Protein AF-A0A1G1BSH5-F1 (afdb_monomer)

Mean predicted aligned error: 4.48 Å

Nearest PDB structures (foldseek):
  7xcn-assembly1_D  TM=7.551E-01  e=2.644E-23  Methanosarcina barkeri MS
  7xcl-assembly1_F  TM=7.606E-01  e=5.606E-23  Methanosarcina barkeri MS
  7xcm-assembly1_C  TM=7.606E-01  e=1.017E-21  Methanosarcina barkeri MS
  2qne-assembly1_B  TM=7.276E-01  e=1.554E-22  Desulfitobacterium hafniense Y51
  4yyc-assembly1_A-2  TM=7.449E-01  e=1.261E-21  Sinorhizobium meliloti 1021

Radius of gyration: 25.06 Å; Cα contacts (8 Å, |Δi|>4): 861; chains: 1; bounding box: 57×63×81 Å

Solvent-accessible surface area (backbone atoms only — not comparable to full-atom values): 24855 Å² total; per-residue (Å²): 131,84,81,91,59,90,73,57,81,83,52,51,58,65,45,49,52,45,21,40,49,42,30,42,73,71,30,37,39,41,54,35,70,70,60,50,53,29,36,39,75,73,63,29,50,64,42,83,88,78,27,33,38,24,38,46,53,68,61,52,49,56,49,45,54,50,42,32,62,76,35,54,89,65,80,74,78,66,78,63,69,58,48,37,56,71,42,58,46,34,80,62,63,11,49,27,34,44,42,75,93,75,75,40,79,44,70,20,33,64,69,57,39,50,52,49,27,38,42,25,38,64,76,39,68,93,47,55,21,26,47,30,48,40,36,64,85,44,61,77,78,51,28,40,53,53,53,33,50,50,27,63,59,46,20,83,45,48,41,41,22,51,39,79,42,58,81,43,47,63,59,30,28,52,44,14,54,64,75,71,37,78,70,29,50,30,75,64,81,46,57,60,59,59,66,45,26,32,51,46,56,54,30,52,35,48,53,53,38,20,65,73,50,41,65,36,44,39,39,41,66,46,27,36,62,74,46,31,45,66,48,62,69,48,30,36,22,52,59,46,33,41,47,52,53,51,44,52,54,30,40,41,68,22,82,82,40,45,73,52,36,30,34,36,25,22,30,53,43,86,91,76,72,47,73,32,68,54,42,72,64,12,46,51,44,21,51,49,34,34,50,46,44,30,74,73,33,44,51,74,41,42,66,54,62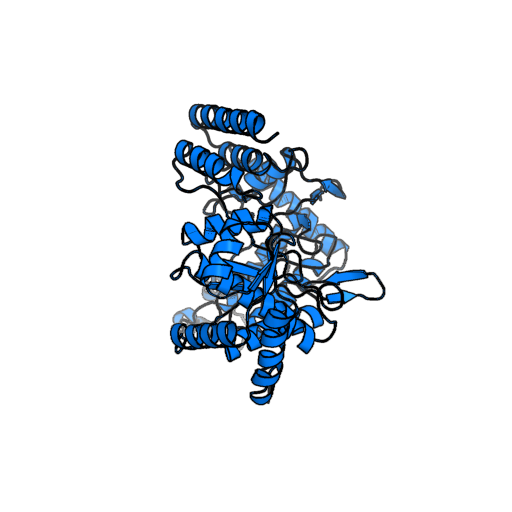,5,38,37,19,78,37,86,60,78,50,67,66,33,46,50,46,8,44,51,42,14,52,50,44,20,73,76,67,47,50,50,38,38,31,32,51,18,37,25,49,64,38,41,27,35,24,71,48,32,25,54,51,26,31,44,50,26,54,51,57,29,61,73,44,63,80,89,67,90,42,64,73,73,69,32,53,64,62,51,65,72,40,60,86,49,83,89,45,54,66,86,80,35,67,66,41,73,75,38,43,81,85,72,46,82,82,57,86,58,74,56,92,87,59,89,67,56,70,66,42,53,48,54,38,45,53,50,34,44,52,50,50,54,54,48,51,70,69,56,74,72,59,75,96,46,66,68,45,53,54,53,39,50,52,52,50,54,55,44,48,78,73,64,109

pLDDT: mean 94.29, std 6.68, range [31.98, 98.81]

Foldseek 3Di:
DDDLAPDDPVLQVVLVVLLLCCQAPVNAQAPDPVLQVLLVVLPWDDDVVRSTTGAHSVSLVVVLVVLLVVLPPDDADDLADAFADQFAQAAQEAQWEQDPVVRDIDGAALVVLLLRLLLRCLVPVPDAHYRHYFRVVDDLLQRQLVSQLSQLFFHPHHAAGEDQAPVVQVLSQVLCVLVVHHSRHDPPALEAPAQRYHDDRSNSSQLVCLLVLNAFEHAYEDEDPPRFDVDLSRLLSRSVSNQSSRVSSSCSNPVRRHGEYEDQFWYADPVPRAIDSQDPVNLVSRLNNQSSCCVSRVGGYAYDALAEDQDPDAWVVNQVSSVVSQVVSCSSRVDGYQRHHQAYRGSHYHHQLNSLQSSLVSLVSNLSSDDDDPDCLLVVVVLCVVCDPVPPHDPVPDVSCVVCVVVNDRDGPQPDPVDDPPPVSRVVSSVSSVVVSVVSSVPGDIDDDCVVSSVVSVVSSVVSVVVRD

Sequence (469 aa):
MYQTKLLRDEHVEPLAEGVYEVLERVGLLCQNQELLQALAKLGAKVDYQTERAWFPTKMTREFVDGLRKEYSGRPLADPAFQAPGLPGFGCQIAQIYYDYRKQERRGGNSRDFIEMIKLADVLHPNSPAGHCLVPTEFPGRIEALESAMLMAEYAHRPDAAFAWFVEQVDYLKEMGEILGIPNWFHWGALCFAHPLRFDKDVADKFVRRAKEGVSAGLTAMPIAGCSTPVTVEGFIVVSTAEHVATWLSARALNPKVGLGGSMWAGTVDMATGRVSYSAFDAMYYAFASVEFVRRWIGIEVVVGGGEYCDAREPGMFAVCEKAYKAMTIAAFTGRHPGIGSGMLECGKVMAPVQLMIERDFSQGAGHFARKLNPTRDIIGMDPICEVGLCLEQNHLMTEHTVNHFRTSLWLPQFIERSGWRGAEGDKAMLDKAQAQIDDMLSQYRKPEGREEKLAKMRAVVERAKQKLL

Secondary structure (DSSP, 8-state):
-----SS-HHHHHHHHHHHHHIIIII-EEE--HHHHHHHHHTT-EEETTTTEEE--HHHHHHHHHHHHHHHTTPPPPPSSPPPPPPP-SSS--BSEEEETTTTEEEE--HHHHHHHHHHHHHH-TTSPBP--B--TTS-HHHHHHHHHHHHHHH-SSBPPEE-SSTTHHHHHHHHHHHHT-TT-EE-------SSSEE-HHHHHHHHHHHHTT--EEEEE--EETTTB-SSHHHHHHHHHHHHHHHHHHHHHH-TT--EEEEE--EEEETTTTEEESSSHHHHHHHHHHHHHHHHHH---PEEP-BT--S-SSSSHHHHHHHHHHHHHHHHHHS-PPPB--SEETTTTEE-HHHHHHHHHHHHHHHGGGPPP---HHHHTHHHHHHHTTSSS--GGGSHHHHHHHHHHS---SSS-TT----HHHHHHHHHHHHHHHHHHHHH--PPPS-HHHHHHHHHHHHHHHHHH-

Structure (mmCIF, N/CA/C/O backbone):
data_AF-A0A1G1BSH5-F1
#
_entry.id   AF-A0A1G1BSH5-F1
#
loop_
_atom_site.group_PDB
_atom_site.id
_atom_site.type_symbol
_atom_site.label_atom_id
_atom_site.label_alt_id
_atom_site.label_comp_id
_atom_site.label_asym_id
_atom_site.label_entity_id
_atom_site.label_seq_id
_atom_site.pdbx_PDB_ins_code
_atom_site.Cartn_x
_atom_site.Cartn_y
_atom_site.Cartn_z
_atom_site.occupancy
_atom_site.B_iso_or_equiv
_atom_site.auth_seq_id
_atom_site.auth_comp_id
_atom_site.auth_asym_id
_atom_site.auth_atom_id
_atom_site.pdbx_PDB_model_num
ATOM 1 N N . MET A 1 1 ? -9.559 -31.339 -10.883 1.00 31.98 1 MET A N 1
ATOM 2 C CA . MET A 1 1 ? -10.413 -30.146 -10.706 1.00 31.98 1 MET A CA 1
ATOM 3 C C . MET A 1 1 ? -9.621 -29.195 -9.823 1.00 31.98 1 MET A C 1
ATOM 5 O O . MET A 1 1 ? -9.325 -29.576 -8.700 1.00 31.98 1 MET A O 1
ATOM 9 N N . TYR A 1 2 ? -9.136 -28.067 -10.349 1.00 34.50 2 TYR A N 1
ATOM 10 C CA . TYR A 1 2 ? -8.376 -27.112 -9.534 1.00 34.50 2 TYR A CA 1
ATOM 11 C C . TYR A 1 2 ? -9.308 -26.513 -8.480 1.00 34.50 2 TYR A C 1
ATOM 13 O O . TYR A 1 2 ? -10.434 -26.133 -8.798 1.00 34.50 2 TYR A O 1
ATOM 21 N N . GLN A 1 3 ? -8.869 -26.478 -7.225 1.00 47.97 3 GLN A N 1
ATOM 22 C CA . GLN A 1 3 ? -9.642 -25.892 -6.142 1.00 47.97 3 GLN A CA 1
ATOM 23 C C . GLN A 1 3 ? -9.629 -24.364 -6.305 1.00 47.97 3 GLN A C 1
ATOM 25 O O . GLN A 1 3 ? -8.642 -23.711 -5.995 1.00 47.97 3 GLN A O 1
ATOM 30 N N . THR A 1 4 ? -10.716 -23.790 -6.825 1.00 61.69 4 THR A N 1
ATOM 31 C CA . THR A 1 4 ? -10.864 -22.332 -7.029 1.00 61.69 4 THR A CA 1
ATOM 32 C C . THR A 1 4 ? -11.361 -21.596 -5.778 1.00 61.69 4 THR A C 1
ATOM 34 O O . THR A 1 4 ? -11.664 -20.407 -5.846 1.00 61.69 4 THR A O 1
ATOM 37 N N . LYS A 1 5 ? -11.555 -22.318 -4.666 1.00 79.19 5 LYS A N 1
ATOM 38 C CA . LYS A 1 5 ? -12.095 -21.821 -3.392 1.00 79.19 5 LYS A CA 1
ATOM 39 C C . LYS A 1 5 ? -11.412 -22.533 -2.231 1.00 79.19 5 LYS A C 1
ATOM 41 O O . LYS A 1 5 ? -11.415 -23.764 -2.189 1.00 79.19 5 LYS A O 1
ATOM 46 N N . LEU A 1 6 ? -10.859 -21.780 -1.290 1.00 90.44 6 LEU A N 1
ATOM 47 C CA . LEU A 1 6 ? -10.242 -22.330 -0.084 1.00 90.44 6 LEU A CA 1
ATOM 48 C C . LEU A 1 6 ? -11.299 -22.793 0.923 1.00 90.44 6 LEU A C 1
ATOM 50 O O . LEU A 1 6 ? -11.087 -23.782 1.621 1.00 90.44 6 LEU A O 1
ATOM 54 N N . LEU A 1 7 ? -12.457 -22.127 0.956 1.00 91.94 7 LEU A N 1
ATOM 55 C CA . LEU A 1 7 ? -13.538 -22.425 1.892 1.00 91.94 7 LEU A CA 1
ATOM 56 C C . LEU A 1 7 ? -14.672 -23.208 1.223 1.00 91.94 7 LEU A C 1
ATOM 58 O O . LEU A 1 7 ? -15.014 -22.996 0.056 1.00 91.94 7 LEU A O 1
ATOM 62 N N . ARG A 1 8 ? -15.334 -24.063 2.001 1.00 93.62 8 ARG A N 1
ATOM 63 C CA . ARG A 1 8 ? -16.621 -24.692 1.667 1.00 93.62 8 ARG A CA 1
ATOM 64 C C . ARG A 1 8 ? -17.765 -23.899 2.295 1.00 93.62 8 ARG A C 1
ATOM 66 O O . ARG A 1 8 ? -17.567 -23.165 3.255 1.00 93.62 8 ARG A O 1
ATOM 73 N N . ASP A 1 9 ? -18.967 -24.039 1.747 1.00 93.00 9 ASP A N 1
ATOM 74 C CA . ASP A 1 9 ? -20.163 -23.322 2.221 1.00 93.00 9 ASP A CA 1
ATOM 75 C C . ASP A 1 9 ? -20.443 -23.603 3.704 1.00 93.00 9 ASP A C 1
ATOM 77 O O . ASP A 1 9 ? -20.700 -22.681 4.473 1.00 93.00 9 ASP A O 1
ATOM 81 N N . GLU A 1 10 ? -20.260 -24.853 4.126 1.00 95.94 10 GLU A N 1
ATOM 82 C CA . GLU A 1 10 ? -20.381 -25.295 5.521 1.00 95.94 10 GLU A CA 1
ATOM 83 C C . GLU A 1 10 ? -19.340 -24.688 6.482 1.00 95.94 10 GLU A C 1
ATOM 85 O O . GLU A 1 10 ? -19.534 -24.743 7.692 1.00 95.94 10 GLU A O 1
ATOM 90 N N . HIS A 1 11 ? -18.241 -24.106 5.980 1.00 97.06 11 HIS A N 1
ATOM 91 C CA . HIS A 1 11 ? -17.218 -23.474 6.826 1.00 97.06 11 HIS A CA 1
ATOM 92 C C . HIS A 1 11 ? -17.603 -22.062 7.264 1.00 97.06 11 HIS A C 1
ATOM 94 O O . HIS A 1 11 ? -17.061 -21.567 8.249 1.00 97.06 11 HIS A O 1
ATOM 100 N N . VAL A 1 12 ? -18.513 -21.398 6.543 1.00 97.38 12 VAL A N 1
ATOM 101 C CA . VAL A 1 12 ? -18.818 -19.979 6.771 1.00 97.38 12 VAL A CA 1
ATOM 102 C C . VAL A 1 12 ? -19.486 -19.764 8.127 1.00 97.38 12 VAL A C 1
ATOM 104 O O . VAL A 1 12 ? -19.064 -18.885 8.871 1.00 97.38 12 VAL A O 1
ATOM 107 N N . GLU A 1 13 ? -20.493 -20.569 8.471 1.00 97.88 13 GLU A N 1
ATOM 108 C CA . GLU A 1 13 ? -21.258 -20.359 9.706 1.00 97.88 13 GLU A CA 1
ATOM 109 C C . GLU A 1 13 ? -20.419 -20.595 10.978 1.00 97.88 13 GLU A C 1
ATOM 111 O O . GLU A 1 13 ? -20.397 -19.711 11.829 1.00 97.88 13 GLU A O 1
ATOM 116 N N . PRO A 1 14 ? -19.634 -21.686 11.122 1.00 98.50 14 PRO A N 1
ATOM 117 C CA . PRO A 1 14 ? -18.794 -21.868 12.311 1.00 98.50 14 PRO A CA 1
ATOM 118 C C . PRO A 1 14 ? -17.765 -20.746 12.519 1.00 98.50 14 PRO A C 1
ATOM 120 O O . PRO A 1 14 ? -17.525 -20.321 13.648 1.00 98.50 14 PRO A O 1
ATOM 123 N N . LEU A 1 15 ? -17.171 -20.240 11.432 1.00 98.69 15 LEU A N 1
ATOM 124 C CA . LEU A 1 15 ? -16.242 -19.108 11.494 1.00 98.69 15 LEU A CA 1
ATOM 125 C C . LEU A 1 15 ? -16.970 -17.812 11.882 1.00 98.69 15 LEU A C 1
ATOM 127 O O . LEU A 1 15 ? -16.457 -17.039 12.689 1.00 98.69 15 LEU A O 1
ATOM 131 N N . ALA A 1 16 ? -18.177 -17.589 11.354 1.00 98.62 16 ALA A N 1
ATOM 132 C CA . ALA A 1 16 ? -19.024 -16.451 11.703 1.00 98.62 16 ALA A CA 1
ATOM 133 C C . ALA A 1 16 ? -19.386 -16.424 13.193 1.00 98.62 16 ALA A C 1
ATOM 135 O O . ALA A 1 16 ? -19.252 -15.383 13.837 1.00 98.62 16 ALA A O 1
ATOM 136 N N . GLU A 1 17 ? -19.781 -17.571 13.750 1.00 98.69 17 GLU A N 1
ATOM 137 C CA . GLU A 1 17 ? -20.067 -17.721 15.180 1.00 98.69 17 GLU A CA 1
ATOM 138 C C . GLU A 1 17 ? -18.851 -17.362 16.040 1.00 98.69 17 GLU A C 1
ATOM 140 O O . GLU A 1 17 ? -18.978 -16.600 17.000 1.00 98.69 17 GLU A O 1
ATOM 145 N N . GLY A 1 18 ? -17.654 -17.802 15.637 1.00 98.75 18 GLY A N 1
ATOM 146 C CA . GLY A 1 18 ? -16.410 -17.414 16.301 1.00 98.75 18 GLY A CA 1
ATOM 147 C C . GLY A 1 18 ? -16.173 -15.899 16.290 1.00 98.75 18 GLY A C 1
ATOM 148 O O . GLY A 1 18 ? -15.764 -15.332 17.305 1.00 98.75 18 GLY A O 1
ATOM 149 N N . VAL A 1 19 ? -16.459 -15.215 15.175 1.00 98.81 19 VAL A N 1
ATOM 150 C CA . VAL A 1 19 ? -16.328 -13.748 15.087 1.00 98.81 19 VAL A CA 1
ATOM 151 C C . VAL A 1 19 ? -17.284 -13.048 16.057 1.00 98.81 19 VAL A C 1
ATOM 153 O O . VAL A 1 19 ? -16.867 -12.121 16.758 1.00 98.81 19 VAL A O 1
ATOM 156 N N . TYR A 1 20 ? -18.547 -13.483 16.123 1.00 98.81 20 TYR A N 1
ATOM 157 C CA . TYR A 1 20 ? -19.522 -12.923 17.063 1.00 98.81 20 TYR A CA 1
ATOM 158 C C . TYR A 1 20 ? -19.079 -13.120 18.514 1.00 98.81 20 TYR A C 1
ATOM 160 O O . TYR A 1 20 ? -19.094 -12.166 19.292 1.00 98.81 20 TYR A O 1
ATOM 168 N N . GLU A 1 21 ? -18.600 -14.316 18.855 1.00 98.69 21 GLU A N 1
ATOM 169 C CA . GLU A 1 21 ? -18.135 -14.629 20.203 1.00 98.69 21 GLU A CA 1
ATOM 170 C C . GLU A 1 21 ? -16.915 -13.784 20.610 1.00 98.69 21 GLU A C 1
ATOM 172 O O . GLU A 1 21 ? -16.859 -13.277 21.734 1.00 98.69 21 GLU A O 1
ATOM 177 N N . VAL A 1 22 ? -15.962 -13.561 19.696 1.00 98.69 22 VAL A N 1
ATOM 178 C CA . VAL A 1 22 ? -14.822 -12.665 19.945 1.00 98.69 22 VAL A CA 1
ATOM 179 C C . VAL A 1 22 ? -15.299 -11.238 20.212 1.00 98.69 22 VAL A C 1
ATOM 181 O O . VAL A 1 22 ? -14.873 -10.622 21.188 1.00 98.69 22 VAL A O 1
ATOM 184 N N . LEU A 1 23 ? -16.211 -10.701 19.404 1.00 98.69 23 LEU A N 1
ATOM 185 C CA . LEU A 1 23 ? -16.702 -9.331 19.583 1.00 98.69 23 LEU A CA 1
ATOM 186 C C . LEU A 1 23 ? -17.538 -9.146 20.860 1.00 98.69 23 LEU A C 1
ATOM 188 O O . LEU A 1 23 ? -17.473 -8.082 21.483 1.00 98.69 23 LEU A O 1
ATOM 192 N N . GLU A 1 24 ? -18.271 -10.177 21.277 1.00 98.69 24 GLU A N 1
ATOM 193 C CA . GLU A 1 24 ? -19.093 -10.159 22.488 1.00 98.69 24 GLU A CA 1
ATOM 194 C C . GLU A 1 24 ? -18.274 -10.363 23.769 1.00 98.69 24 GLU A C 1
ATOM 196 O O . GLU A 1 24 ? -18.498 -9.665 24.759 1.00 98.69 24 GLU A O 1
ATOM 201 N N . ARG A 1 25 ? -17.312 -11.296 23.770 1.00 98.31 25 ARG A N 1
ATOM 202 C CA . ARG A 1 25 ? -16.548 -11.673 24.973 1.00 98.31 25 ARG A CA 1
ATOM 203 C C . ARG A 1 25 ? -15.223 -10.934 25.087 1.00 98.31 25 ARG A C 1
ATOM 205 O O . ARG A 1 25 ? -14.875 -10.454 26.169 1.00 98.31 25 ARG A O 1
ATOM 212 N N . VAL A 1 26 ? -14.477 -10.851 23.984 1.00 97.94 26 VAL A N 1
ATOM 213 C CA . VAL A 1 26 ? -13.169 -10.188 23.954 1.00 97.94 26 VAL A CA 1
ATOM 214 C C . VAL A 1 26 ? -13.356 -8.698 23.785 1.00 97.94 26 VAL A C 1
ATOM 216 O O . VAL A 1 26 ? -12.855 -7.986 24.640 1.00 97.94 26 VAL A O 1
ATOM 219 N N . GLY A 1 27 ? -14.115 -8.237 22.786 1.00 96.88 27 GLY A N 1
ATOM 220 C CA . GLY A 1 27 ? -14.377 -6.819 22.516 1.00 96.88 27 GLY A CA 1
ATOM 221 C C . GLY A 1 27 ? -13.172 -6.042 21.960 1.00 96.88 27 GLY A C 1
ATOM 222 O O . GLY A 1 27 ? -12.209 -6.622 21.474 1.00 96.88 27 GLY A O 1
ATOM 223 N N . LEU A 1 28 ? -13.241 -4.714 22.029 1.00 96.81 28 LEU A N 1
ATOM 224 C CA . LEU A 1 28 ? -12.259 -3.754 21.523 1.00 96.81 28 LEU A CA 1
ATOM 225 C C . LEU A 1 28 ? -11.680 -2.915 22.676 1.00 96.81 28 LEU A C 1
ATOM 227 O O . LEU A 1 28 ? -12.417 -2.526 23.587 1.00 96.81 28 LEU A O 1
ATOM 231 N N . LEU A 1 29 ? -10.379 -2.619 22.634 1.00 97.50 29 LEU A N 1
ATOM 232 C CA . LEU A 1 29 ? -9.774 -1.499 23.369 1.00 97.50 29 LEU A CA 1
ATOM 233 C C . LEU A 1 29 ? -9.789 -0.266 22.462 1.00 97.50 29 LEU A C 1
ATOM 235 O O . LEU A 1 29 ? -9.352 -0.357 21.316 1.00 97.50 29 LEU A O 1
ATOM 239 N N . CYS A 1 30 ? -10.267 0.873 22.954 1.00 96.38 30 CYS A N 1
ATOM 240 C CA . CYS A 1 30 ? -10.329 2.110 22.187 1.00 96.38 30 CYS A CA 1
ATOM 241 C C . CYS A 1 30 ? -10.035 3.327 23.062 1.00 96.38 30 CYS A C 1
ATOM 243 O O . CYS A 1 30 ? -10.896 3.796 23.804 1.00 96.38 30 CYS A O 1
ATOM 245 N N . GLN A 1 31 ? -8.844 3.895 22.890 1.00 96.38 31 GLN A N 1
ATOM 246 C CA . GLN A 1 31 ? -8.372 5.058 23.643 1.00 96.38 31 GLN A CA 1
ATOM 247 C C . GLN A 1 31 ? -8.871 6.379 23.040 1.00 96.38 31 GLN A C 1
ATOM 249 O O . GLN A 1 31 ? -8.101 7.279 22.703 1.00 96.38 31 GLN A O 1
ATOM 254 N N . ASN A 1 32 ? -10.188 6.478 22.854 1.00 97.38 32 ASN A N 1
ATOM 255 C CA . ASN A 1 32 ? -10.857 7.685 22.386 1.00 97.38 32 ASN A CA 1
ATOM 256 C C . ASN A 1 32 ? -12.286 7.747 22.942 1.00 97.38 32 ASN A C 1
ATOM 258 O O . ASN A 1 32 ? -13.149 6.933 22.607 1.00 97.38 32 ASN A O 1
ATOM 262 N N . GLN A 1 33 ? -12.538 8.747 23.787 1.00 97.69 33 GLN A N 1
ATOM 263 C CA . GLN A 1 33 ? -13.809 8.904 24.498 1.00 97.69 33 GLN A CA 1
ATOM 264 C C . GLN A 1 33 ? -14.988 9.212 23.563 1.00 97.69 33 GLN A C 1
ATOM 266 O O . GLN A 1 33 ? -16.093 8.727 23.798 1.00 97.69 33 GLN A O 1
ATOM 271 N N . GLU A 1 34 ? -14.771 9.978 22.489 1.00 97.94 34 GLU A N 1
ATOM 272 C CA . GLU A 1 34 ? -15.824 10.295 21.513 1.00 97.94 34 GLU A CA 1
ATOM 273 C C . GLU A 1 34 ? -16.318 9.023 20.809 1.00 97.94 34 GLU A C 1
ATOM 275 O O . GLU A 1 34 ? -17.526 8.795 20.702 1.00 97.94 34 GLU A O 1
ATOM 280 N N . LEU A 1 35 ? -15.392 8.160 20.385 1.00 97.69 35 LEU A N 1
ATOM 281 C CA . LEU A 1 35 ? -15.723 6.890 19.751 1.00 97.69 35 LEU A CA 1
ATOM 282 C C . LEU A 1 35 ? -16.420 5.936 20.725 1.00 97.69 35 LEU A C 1
ATOM 284 O O . LEU A 1 35 ? -17.445 5.357 20.375 1.00 97.69 35 LEU A O 1
ATOM 288 N N . LEU A 1 36 ? -15.935 5.817 21.963 1.00 98.50 36 LEU A N 1
ATOM 289 C CA . LEU A 1 36 ? -16.600 5.006 22.989 1.00 98.50 36 LEU A CA 1
ATOM 290 C C . LEU A 1 36 ? -18.049 5.463 23.231 1.00 98.50 36 LEU A C 1
ATOM 292 O O . LEU A 1 36 ? -18.958 4.635 23.289 1.00 98.50 36 LEU A O 1
ATOM 296 N N . GLN A 1 37 ? -18.298 6.774 23.288 1.00 98.62 37 GLN A N 1
ATOM 297 C CA . GLN A 1 37 ? -19.655 7.317 23.407 1.00 98.62 37 GLN A CA 1
ATOM 298 C C . GLN A 1 37 ? -20.519 7.012 22.176 1.00 98.62 37 GLN A C 1
ATOM 300 O O . GLN A 1 37 ? -21.704 6.704 22.317 1.00 98.62 37 GLN A O 1
ATOM 305 N N . ALA A 1 38 ? -19.953 7.095 20.970 1.00 98.31 38 ALA A N 1
ATOM 306 C CA . ALA A 1 38 ? -20.654 6.743 19.737 1.00 98.31 38 ALA A CA 1
ATOM 307 C C . ALA A 1 38 ? -21.031 5.251 19.705 1.00 98.31 38 ALA A C 1
ATOM 309 O O . ALA A 1 38 ? -22.167 4.905 19.378 1.00 98.31 38 ALA A O 1
ATOM 310 N N . LEU A 1 39 ? -20.115 4.373 20.122 1.00 98.38 39 LEU A N 1
ATOM 311 C CA . LEU A 1 39 ? -20.351 2.934 20.237 1.00 98.38 39 LEU A CA 1
ATOM 312 C C . LEU A 1 39 ? -21.441 2.614 21.268 1.00 98.38 39 LEU A C 1
ATOM 314 O O . LEU A 1 39 ? -22.339 1.824 20.977 1.00 98.38 39 LEU A O 1
ATOM 318 N N . ALA A 1 40 ? -21.415 3.264 22.436 1.00 98.44 40 ALA A N 1
ATOM 319 C CA . ALA A 1 40 ? -22.446 3.099 23.460 1.00 98.44 40 ALA A CA 1
ATOM 320 C C . ALA A 1 40 ? -23.840 3.497 22.942 1.00 98.44 40 ALA A C 1
ATOM 322 O O . ALA A 1 40 ? -24.813 2.779 23.168 1.00 98.44 40 ALA A O 1
ATOM 323 N N . LYS A 1 41 ? -23.942 4.599 22.183 1.00 97.94 41 LYS A N 1
ATOM 324 C CA . LYS A 1 41 ? -25.200 5.031 21.541 1.00 97.94 41 LYS A CA 1
ATOM 325 C C . LYS A 1 41 ? -25.724 4.023 20.517 1.00 97.94 41 LYS A C 1
ATOM 327 O O . LYS A 1 41 ? -26.935 3.925 20.343 1.00 97.94 41 LYS A O 1
ATOM 332 N N . LEU A 1 42 ? -24.833 3.281 19.857 1.00 96.06 42 LEU A N 1
ATOM 333 C CA . LEU A 1 42 ? -25.189 2.221 18.910 1.00 96.06 42 LEU A CA 1
ATOM 334 C C . LEU A 1 42 ? -25.575 0.899 19.608 1.00 96.06 42 LEU A C 1
ATOM 336 O O . LEU A 1 42 ? -26.032 -0.028 18.946 1.00 96.06 42 LEU A O 1
ATOM 340 N N . GLY A 1 43 ? -25.419 0.811 20.934 1.00 97.06 43 GLY A N 1
ATOM 341 C CA . GLY A 1 43 ? -25.792 -0.357 21.737 1.00 97.06 43 GLY A CA 1
ATOM 342 C C . GLY A 1 43 ? -24.621 -1.228 22.198 1.00 97.06 43 GLY A C 1
ATOM 343 O O . GLY A 1 43 ? -24.855 -2.289 22.777 1.00 97.06 43 GLY A O 1
ATOM 344 N N . ALA A 1 44 ? -23.371 -0.803 21.981 1.00 98.31 44 ALA A N 1
ATOM 345 C CA . ALA A 1 44 ? -22.218 -1.493 22.551 1.00 98.31 44 ALA A CA 1
ATOM 346 C C . ALA A 1 44 ? -22.188 -1.325 24.079 1.00 98.31 44 ALA A C 1
ATOM 348 O O . ALA A 1 44 ? -22.512 -0.263 24.618 1.00 98.31 44 ALA A O 1
ATOM 349 N N . LYS A 1 45 ? -21.735 -2.356 24.793 1.00 98.56 45 LYS A N 1
ATOM 350 C CA . LYS A 1 45 ? -21.423 -2.245 26.220 1.00 98.56 45 LYS A CA 1
ATOM 351 C C . LYS A 1 45 ? -20.054 -1.590 26.354 1.00 98.56 45 LYS A C 1
ATOM 353 O O . LYS A 1 45 ? -19.089 -2.108 25.805 1.00 98.56 45 LYS A O 1
ATOM 358 N N . VAL A 1 46 ? -19.959 -0.490 27.092 1.00 98.69 46 VAL A N 1
ATOM 359 C CA . VAL A 1 46 ? -18.717 0.281 27.224 1.00 98.69 46 VAL A CA 1
ATOM 360 C C . VAL A 1 46 ? -18.316 0.420 28.685 1.00 98.69 46 VAL A C 1
ATOM 362 O O . VAL A 1 46 ? -19.146 0.730 29.537 1.00 98.69 46 VAL A O 1
ATOM 365 N N . ASP A 1 47 ? -17.032 0.212 28.950 1.00 98.25 47 ASP A N 1
ATOM 366 C CA . ASP A 1 47 ? -16.354 0.601 30.177 1.00 98.25 47 ASP A CA 1
ATOM 367 C C . ASP A 1 47 ? -15.385 1.746 29.853 1.00 98.25 47 ASP A C 1
ATOM 369 O O . ASP A 1 47 ? -14.359 1.561 29.199 1.00 98.25 47 ASP A O 1
ATOM 373 N N . TYR A 1 48 ? -15.736 2.947 30.308 1.00 97.94 48 TYR A N 1
ATOM 374 C CA . TYR A 1 48 ? -14.953 4.157 30.064 1.00 97.94 48 TYR A CA 1
ATOM 375 C C . TYR A 1 48 ? -13.672 4.232 30.901 1.00 97.94 48 TYR A C 1
ATOM 377 O O . TYR A 1 48 ? -12.764 4.967 30.523 1.00 97.94 48 TYR A O 1
ATOM 385 N N . GLN A 1 49 ? -13.589 3.503 32.020 1.00 97.31 49 GLN A N 1
ATOM 386 C CA . GLN A 1 49 ? -12.410 3.502 32.886 1.00 97.31 49 GLN A CA 1
ATOM 387 C C . GLN A 1 49 ? -11.304 2.626 32.301 1.00 97.31 49 GLN A C 1
ATOM 389 O O . GLN A 1 49 ? -10.135 2.997 32.354 1.00 97.31 49 GLN A O 1
ATOM 394 N N . THR A 1 50 ? -11.672 1.469 31.746 1.00 97.06 50 THR A N 1
ATOM 395 C CA . THR A 1 50 ? -10.724 0.558 31.087 1.00 97.06 50 THR A CA 1
ATOM 396 C C . THR A 1 50 ? -10.605 0.800 29.578 1.00 97.06 50 THR A C 1
ATOM 398 O O . THR A 1 50 ? -9.852 0.098 28.907 1.00 97.06 50 THR A O 1
ATOM 401 N N . GLU A 1 51 ? -11.322 1.799 29.049 1.00 97.94 51 GLU A N 1
ATOM 402 C CA . GLU A 1 51 ? -11.360 2.175 27.627 1.00 97.94 51 GLU A CA 1
ATOM 403 C C . GLU A 1 51 ? -11.767 1.010 26.709 1.00 97.94 51 GLU A C 1
ATOM 405 O O . GLU A 1 51 ? -11.218 0.796 25.625 1.00 97.94 51 GLU A O 1
ATOM 410 N N . ARG A 1 52 ? -12.745 0.219 27.160 1.00 98.12 52 ARG A N 1
ATOM 411 C CA . ARG A 1 52 ? -13.153 -1.037 26.527 1.00 98.12 52 ARG A CA 1
ATOM 412 C C . ARG A 1 52 ? -14.588 -0.990 26.022 1.00 98.12 52 ARG A C 1
ATOM 414 O O . ARG A 1 52 ? -15.483 -0.508 26.710 1.00 98.12 52 ARG A O 1
ATOM 421 N N . ALA A 1 53 ? -14.820 -1.562 24.844 1.00 98.44 53 ALA A N 1
ATOM 422 C CA . ALA A 1 53 ? -16.150 -1.772 24.281 1.00 98.44 53 ALA A CA 1
ATOM 423 C C . ALA A 1 53 ? -16.367 -3.253 23.936 1.00 98.44 53 ALA A C 1
ATOM 425 O O . ALA A 1 53 ? -15.454 -3.924 23.464 1.00 98.44 53 ALA A O 1
ATOM 426 N N . TRP A 1 54 ? -17.574 -3.763 24.147 1.00 98.69 54 TRP A N 1
ATOM 427 C CA . TRP A 1 54 ? -18.012 -5.099 23.743 1.00 98.69 54 TRP A CA 1
ATOM 428 C C . TRP A 1 54 ? -19.277 -4.975 22.906 1.00 98.69 54 TRP A C 1
ATOM 430 O O . TRP A 1 54 ? -20.150 -4.157 23.210 1.00 98.69 54 TRP A O 1
ATOM 440 N N . PHE A 1 55 ? -19.388 -5.798 21.869 1.00 98.62 55 PHE A N 1
ATOM 441 C CA . PHE A 1 55 ? -20.485 -5.729 20.910 1.00 98.62 55 PHE A CA 1
ATOM 442 C C . PHE A 1 55 ? -21.41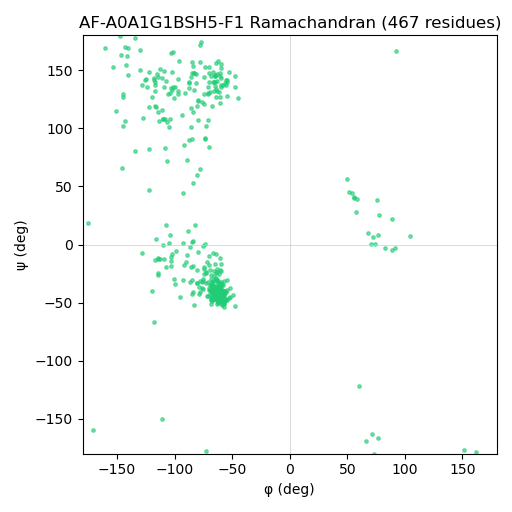5 -6.926 21.130 1.00 98.62 55 PHE A C 1
ATOM 444 O O . PHE A 1 55 ? -21.020 -8.049 20.813 1.00 98.62 55 PHE A O 1
ATOM 451 N N . PRO A 1 56 ? -22.629 -6.728 21.681 1.00 98.50 56 PRO A N 1
ATOM 452 C CA . PRO A 1 56 ? -23.574 -7.822 21.880 1.00 98.50 56 PRO A CA 1
ATOM 453 C C . PRO A 1 56 ? -23.838 -8.576 20.574 1.00 98.50 56 PRO A C 1
ATOM 455 O O . PRO A 1 56 ? -23.993 -7.952 19.522 1.00 98.50 56 PRO A O 1
ATOM 458 N N . THR A 1 57 ? -23.974 -9.903 20.630 1.00 98.25 57 THR A N 1
ATOM 459 C CA . THR A 1 57 ? -24.115 -10.726 19.412 1.00 98.25 57 THR A CA 1
ATOM 460 C C . THR A 1 57 ? -25.270 -10.267 18.516 1.00 98.25 57 THR A C 1
ATOM 462 O O . THR A 1 57 ? -25.128 -10.200 17.295 1.00 98.25 57 THR A O 1
ATOM 465 N N . LYS A 1 58 ? -26.398 -9.861 19.114 1.00 98.06 58 LYS A N 1
ATOM 466 C CA . LYS A 1 58 ? -27.544 -9.308 18.377 1.00 98.06 58 LYS A CA 1
ATOM 467 C C . LYS A 1 58 ? -27.168 -8.070 17.549 1.00 98.06 58 LYS A C 1
ATOM 469 O O . LYS A 1 58 ? -27.496 -8.016 16.369 1.00 98.06 58 LYS A O 1
ATOM 474 N N . MET A 1 59 ? -26.449 -7.118 18.150 1.00 97.75 59 MET A N 1
ATOM 475 C CA . MET A 1 59 ? -26.001 -5.885 17.491 1.00 97.75 59 MET A CA 1
ATOM 476 C C . MET A 1 59 ? -25.103 -6.201 16.290 1.00 97.75 59 MET A C 1
ATOM 478 O O . MET A 1 59 ? -25.298 -5.670 15.198 1.00 97.75 59 MET A O 1
ATOM 482 N N . THR A 1 60 ? -24.135 -7.098 16.476 1.00 98.12 60 THR A N 1
ATOM 483 C CA . THR A 1 60 ? -23.188 -7.463 15.418 1.00 98.12 60 THR A CA 1
ATOM 484 C C . THR A 1 60 ? -23.871 -8.222 14.276 1.00 98.12 60 THR A C 1
ATOM 486 O O . THR A 1 60 ? -23.563 -7.968 13.112 1.00 98.12 60 THR A O 1
ATOM 489 N N . ARG A 1 61 ? -24.823 -9.120 14.570 1.00 98.06 61 ARG A N 1
ATOM 490 C CA . ARG A 1 61 ? -25.614 -9.821 13.540 1.00 98.06 61 ARG A CA 1
ATOM 491 C C . ARG A 1 61 ? -26.437 -8.852 12.702 1.00 98.06 61 ARG A C 1
ATOM 493 O O . ARG A 1 61 ? -26.331 -8.880 11.480 1.00 98.06 61 ARG A O 1
ATOM 500 N N . GLU A 1 62 ? -27.184 -7.959 13.351 1.00 98.25 62 GLU A N 1
ATOM 501 C CA . GLU A 1 62 ? -27.989 -6.939 12.668 1.00 98.25 62 GLU A CA 1
ATOM 502 C C . GLU A 1 62 ? -27.122 -6.047 11.767 1.00 98.25 62 GLU A C 1
ATOM 504 O O . GLU A 1 62 ? -27.501 -5.747 10.631 1.00 98.25 62 GLU A O 1
ATOM 509 N N . PHE A 1 63 ? -25.926 -5.681 12.236 1.00 98.06 63 PHE A N 1
ATOM 510 C CA . PHE A 1 63 ? -24.963 -4.924 11.445 1.00 98.06 63 PHE A CA 1
ATOM 511 C C . PHE A 1 63 ? -24.476 -5.694 10.212 1.00 98.06 63 PHE A C 1
ATOM 513 O O . PHE A 1 63 ? -24.541 -5.174 9.097 1.00 98.06 63 PHE A O 1
ATOM 520 N N . VAL A 1 64 ? -24.026 -6.941 10.390 1.00 97.81 64 VAL A N 1
ATOM 521 C CA . VAL A 1 64 ? -23.550 -7.798 9.291 1.00 97.81 64 VAL A CA 1
ATOM 522 C C . VAL A 1 64 ? -24.658 -8.057 8.268 1.00 97.81 64 VAL A C 1
ATOM 524 O O . VAL A 1 64 ? -24.404 -7.977 7.068 1.00 97.81 64 VAL A O 1
ATOM 527 N N . ASP A 1 65 ? -25.896 -8.290 8.703 1.00 97.69 65 ASP A N 1
ATOM 528 C CA . ASP A 1 65 ? -27.039 -8.461 7.800 1.00 97.69 65 ASP A CA 1
ATOM 529 C C . ASP A 1 65 ? -27.365 -7.184 7.017 1.00 97.69 65 ASP A C 1
ATOM 531 O O . ASP A 1 65 ? -27.732 -7.249 5.840 1.00 97.69 65 ASP A O 1
ATOM 535 N N . GLY A 1 66 ? -27.195 -6.014 7.639 1.00 97.31 66 GLY A N 1
ATOM 536 C CA . GLY A 1 66 ? -27.255 -4.724 6.955 1.00 97.31 66 GLY A CA 1
ATOM 537 C C . GLY A 1 66 ? -26.198 -4.608 5.854 1.00 97.31 66 GLY A C 1
ATOM 538 O O . GLY A 1 66 ? -26.533 -4.272 4.717 1.00 97.31 66 GLY A O 1
ATOM 539 N N . LEU A 1 67 ? -24.946 -4.966 6.160 1.00 95.81 67 LEU A N 1
ATOM 540 C CA . LEU A 1 67 ? -23.851 -4.957 5.185 1.00 95.81 67 LEU A CA 1
ATOM 541 C C . LEU A 1 67 ? -24.092 -5.938 4.036 1.00 95.81 67 LEU A C 1
ATOM 543 O O . LEU A 1 67 ? -23.934 -5.566 2.876 1.00 95.81 67 LEU A O 1
ATOM 547 N N . ARG A 1 68 ? -24.555 -7.159 4.324 1.00 95.62 68 ARG A N 1
ATOM 548 C CA . ARG A 1 68 ? -24.902 -8.142 3.287 1.00 95.62 68 ARG A CA 1
ATOM 549 C C . ARG A 1 68 ? -25.918 -7.584 2.299 1.00 95.62 68 ARG A C 1
ATOM 551 O O . ARG A 1 68 ? -25.775 -7.798 1.101 1.00 95.62 68 ARG A O 1
ATOM 558 N N . LYS A 1 69 ? -26.919 -6.840 2.780 1.00 95.44 69 LYS A N 1
ATOM 559 C CA . LYS A 1 69 ? -27.903 -6.166 1.918 1.00 95.44 69 LYS A CA 1
ATOM 560 C C . LYS A 1 69 ? -27.259 -5.035 1.111 1.00 95.44 69 LYS A C 1
ATOM 562 O O . LYS A 1 69 ? -27.437 -4.999 -0.103 1.00 95.44 69 LYS A O 1
ATOM 567 N N . GLU A 1 70 ? -26.481 -4.159 1.753 1.00 94.06 70 GLU A N 1
ATOM 568 C CA . GLU A 1 70 ? -25.803 -3.011 1.116 1.00 94.06 70 GLU A CA 1
ATOM 569 C C . GLU A 1 70 ? -24.793 -3.425 0.027 1.00 94.06 70 GLU A C 1
ATOM 571 O O . GLU A 1 70 ? -24.602 -2.713 -0.963 1.00 94.06 70 GLU A O 1
ATOM 576 N N . TYR A 1 71 ? -24.137 -4.573 0.199 1.00 90.44 71 TYR A N 1
ATOM 577 C CA . TYR A 1 71 ? -23.106 -5.078 -0.710 1.00 90.44 71 TYR A CA 1
ATOM 578 C C . TYR A 1 71 ? -23.591 -6.238 -1.593 1.00 90.44 71 TYR A C 1
ATOM 580 O O . TYR A 1 71 ? -22.828 -6.736 -2.423 1.00 90.44 71 TYR A O 1
ATOM 588 N N . SER A 1 72 ? -24.862 -6.639 -1.475 1.00 86.81 72 SER A N 1
ATOM 589 C CA . SER A 1 72 ? -25.456 -7.665 -2.337 1.00 86.81 72 SER A CA 1
ATOM 590 C C . SER A 1 72 ? -25.403 -7.257 -3.813 1.00 86.81 72 SER A C 1
ATOM 592 O O . SER A 1 72 ? -25.641 -6.107 -4.176 1.00 86.81 72 SER A O 1
ATOM 594 N N . GLY A 1 73 ? -25.059 -8.210 -4.683 1.00 75.50 73 GLY A N 1
ATOM 595 C CA . GLY A 1 73 ? -25.084 -8.008 -6.134 1.00 75.50 73 GLY A CA 1
ATOM 596 C C . GLY A 1 73 ? -23.988 -7.102 -6.704 1.00 75.50 73 GLY A C 1
ATOM 597 O O . GLY A 1 73 ? -24.022 -6.823 -7.903 1.00 75.50 73 GLY A O 1
ATOM 598 N N . ARG A 1 74 ? -23.003 -6.656 -5.906 1.00 78.75 74 ARG A N 1
ATOM 599 C CA . ARG A 1 74 ? -21.826 -5.971 -6.461 1.00 78.75 74 ARG A CA 1
ATOM 600 C C . ARG A 1 74 ? -21.045 -6.948 -7.350 1.00 78.75 74 ARG A C 1
ATOM 602 O O . ARG A 1 74 ? -20.733 -8.050 -6.893 1.00 78.75 74 ARG A O 1
ATOM 609 N N . PRO A 1 75 ? -20.752 -6.585 -8.611 1.00 67.69 75 PRO A N 1
ATOM 610 C CA . PRO A 1 75 ? -20.016 -7.463 -9.503 1.00 67.69 75 PRO A CA 1
ATOM 611 C C . PRO A 1 75 ? -18.611 -7.698 -8.948 1.00 67.69 75 PRO A C 1
ATOM 613 O O . PRO A 1 75 ? -17.974 -6.778 -8.433 1.00 67.69 75 PRO A O 1
ATOM 616 N N . LEU A 1 76 ? -18.135 -8.936 -9.074 1.00 67.00 76 LEU A N 1
ATOM 617 C CA . LEU A 1 76 ? -16.725 -9.244 -8.858 1.00 67.00 76 LEU A CA 1
ATOM 618 C C . LEU A 1 76 ? -15.877 -8.491 -9.892 1.00 67.00 76 LEU A C 1
ATOM 620 O O . LEU A 1 76 ? -16.376 -8.099 -10.950 1.00 67.00 76 LEU A O 1
ATOM 624 N N . ALA A 1 77 ? -14.596 -8.294 -9.577 1.00 65.62 77 ALA A N 1
ATOM 625 C CA . ALA A 1 77 ? -13.633 -7.715 -10.510 1.00 65.62 77 ALA A CA 1
ATOM 626 C C . ALA A 1 77 ? -13.705 -8.381 -11.897 1.00 65.62 77 ALA A C 1
ATOM 628 O O . ALA A 1 77 ? -13.917 -9.591 -11.993 1.00 65.62 77 ALA A O 1
ATOM 629 N N . ASP A 1 78 ? -13.490 -7.587 -12.949 1.00 64.62 78 ASP A N 1
ATOM 630 C CA . ASP A 1 78 ? -13.336 -8.096 -14.313 1.00 64.62 78 ASP A CA 1
ATOM 631 C C . ASP A 1 78 ? -12.224 -9.165 -14.339 1.00 64.62 78 ASP A C 1
ATOM 633 O O . ASP A 1 78 ? -11.129 -8.895 -13.839 1.00 64.62 78 ASP A O 1
ATOM 637 N N . PRO A 1 79 ? -12.476 -10.372 -14.881 1.00 66.75 79 PRO A N 1
ATOM 638 C CA . PRO A 1 79 ? -11.464 -11.421 -14.982 1.00 66.75 79 PRO A CA 1
ATOM 639 C C . PRO A 1 79 ? -10.313 -11.088 -15.946 1.00 66.75 79 PRO A C 1
ATOM 641 O O . PRO A 1 79 ? -9.360 -11.864 -16.034 1.00 66.75 79 PRO A O 1
ATOM 644 N N . ALA A 1 80 ? -10.381 -9.987 -16.702 1.00 79.69 80 ALA A N 1
ATOM 645 C CA . ALA A 1 80 ? -9.298 -9.570 -17.581 1.00 79.69 80 ALA A CA 1
ATOM 646 C C . ALA A 1 80 ? -8.019 -9.231 -16.796 1.00 79.69 80 ALA A C 1
ATOM 648 O O . ALA A 1 80 ? -8.032 -8.451 -15.843 1.00 79.69 80 ALA A O 1
ATOM 649 N N . PHE A 1 81 ? -6.884 -9.766 -17.255 1.00 84.25 81 PHE A N 1
ATOM 650 C CA . PHE A 1 81 ? -5.581 -9.410 -16.703 1.00 84.25 81 PHE A CA 1
ATOM 651 C C . PHE A 1 81 ? -5.321 -7.911 -16.888 1.00 84.25 81 PHE A C 1
ATOM 653 O O . PHE A 1 81 ? -5.294 -7.401 -18.011 1.00 84.25 81 PHE A O 1
ATOM 660 N N . GLN A 1 82 ? -5.090 -7.212 -15.780 1.00 85.75 82 GLN A N 1
ATOM 661 C CA . GLN A 1 82 ? -4.654 -5.821 -15.785 1.00 85.75 82 GLN A CA 1
ATOM 662 C C . GLN A 1 82 ? -3.148 -5.764 -15.553 1.00 85.75 82 GLN A C 1
ATOM 664 O O . GLN A 1 82 ? -2.626 -6.455 -14.679 1.00 85.75 82 GLN A O 1
ATOM 669 N N . ALA A 1 83 ? -2.451 -4.937 -16.335 1.00 87.69 83 ALA A N 1
ATOM 670 C CA . ALA A 1 83 ? -1.024 -4.727 -16.134 1.00 87.69 83 ALA A CA 1
ATOM 671 C C . ALA A 1 83 ? -0.770 -4.177 -14.721 1.00 87.69 83 ALA A C 1
ATOM 673 O O . ALA A 1 83 ? -1.471 -3.244 -14.312 1.00 87.69 83 ALA A O 1
ATOM 674 N N . PRO A 1 84 ? 0.238 -4.692 -13.993 1.00 89.31 84 PRO A N 1
ATOM 675 C CA . PRO A 1 84 ? 0.664 -4.053 -12.759 1.00 89.31 84 PRO A CA 1
ATOM 676 C C . PRO A 1 84 ? 1.123 -2.621 -13.039 1.00 89.31 84 PRO A C 1
ATOM 678 O O . PRO A 1 84 ? 1.764 -2.338 -14.055 1.00 89.31 84 PRO A O 1
ATOM 681 N N . GLY A 1 85 ? 0.825 -1.714 -12.109 1.00 89.19 85 GLY A N 1
ATOM 682 C CA . GLY A 1 85 ? 1.433 -0.388 -12.113 1.00 89.19 85 GLY A CA 1
ATOM 683 C C . GLY A 1 85 ? 2.952 -0.495 -11.971 1.00 89.19 85 GLY A C 1
ATOM 684 O O . GLY A 1 85 ? 3.454 -1.377 -11.272 1.00 89.19 85 GLY A O 1
ATOM 685 N N . LEU A 1 86 ? 3.691 0.403 -12.625 1.00 92.25 86 LEU A N 1
ATOM 686 C CA . LEU A 1 86 ? 5.140 0.450 -12.453 1.00 92.25 86 LEU A CA 1
ATOM 687 C C . LEU A 1 86 ? 5.481 0.948 -11.044 1.00 92.25 86 LEU A C 1
ATOM 689 O O . LEU A 1 86 ? 4.971 1.999 -10.646 1.00 92.25 86 LEU A O 1
ATOM 693 N N . PRO A 1 87 ? 6.368 0.257 -10.310 1.00 92.25 87 PRO A N 1
ATOM 694 C CA . PRO A 1 87 ? 6.717 0.646 -8.957 1.00 92.25 87 PRO A CA 1
ATOM 695 C C . PRO A 1 87 ? 7.463 1.981 -8.973 1.00 92.25 87 PRO A C 1
ATOM 697 O O . PRO A 1 87 ? 8.293 2.244 -9.847 1.00 92.25 87 PRO A O 1
ATOM 700 N N . GLY A 1 88 ? 7.156 2.841 -8.010 1.00 92.62 88 GLY A N 1
ATOM 701 C CA . GLY A 1 88 ? 7.733 4.175 -7.887 1.00 92.62 88 GLY A CA 1
ATOM 702 C C . GLY A 1 88 ? 7.851 4.600 -6.430 1.00 92.62 88 GLY A C 1
ATOM 703 O O . GLY A 1 88 ? 7.463 3.874 -5.516 1.00 92.62 88 GLY A O 1
ATOM 704 N N . PHE A 1 89 ? 8.375 5.802 -6.225 1.00 92.75 89 PHE A N 1
ATOM 705 C CA . PHE A 1 89 ? 8.499 6.407 -4.903 1.00 92.75 89 PHE A CA 1
ATOM 706 C C . PHE A 1 89 ? 7.187 7.101 -4.535 1.00 92.75 89 PHE A C 1
ATOM 708 O O . PHE A 1 89 ? 6.971 8.258 -4.886 1.00 92.75 89 PHE A O 1
ATOM 715 N N . GLY A 1 90 ? 6.297 6.352 -3.884 1.00 87.12 90 GLY A N 1
ATOM 716 C CA . GLY A 1 90 ? 5.010 6.831 -3.374 1.00 87.12 90 GLY A CA 1
ATOM 717 C C . GLY A 1 90 ? 4.970 6.878 -1.844 1.00 87.12 90 GLY A C 1
ATOM 718 O O . GLY A 1 90 ? 5.995 7.031 -1.188 1.00 87.12 90 GLY A O 1
ATOM 719 N N . CYS A 1 91 ? 3.781 6.697 -1.268 1.00 84.56 91 CYS A N 1
ATOM 720 C CA . CYS A 1 91 ? 3.539 6.744 0.180 1.00 84.56 91 CYS A CA 1
ATOM 721 C C . CYS A 1 91 ? 3.622 5.353 0.861 1.00 84.56 91 CYS A C 1
ATOM 723 O O . CYS A 1 91 ? 2.767 4.978 1.662 1.00 84.56 91 CYS A O 1
ATOM 725 N N . GLN A 1 92 ? 4.638 4.562 0.502 1.00 88.25 92 GLN A N 1
ATOM 726 C CA . GLN A 1 92 ? 5.055 3.348 1.221 1.00 88.25 92 GLN A CA 1
ATOM 727 C C . GLN A 1 92 ? 6.407 3.644 1.865 1.00 88.25 92 GLN A C 1
ATOM 729 O O . GLN A 1 92 ? 7.362 3.932 1.145 1.00 88.25 92 GLN A O 1
ATOM 734 N N . ILE A 1 93 ? 6.469 3.645 3.199 1.00 93.44 93 ILE A N 1
ATOM 735 C CA . ILE A 1 93 ? 7.510 4.392 3.919 1.00 93.44 93 ILE A CA 1
ATOM 736 C C . ILE A 1 93 ? 8.456 3.462 4.667 1.00 93.44 93 ILE A C 1
ATOM 738 O O . ILE A 1 93 ? 8.070 2.822 5.645 1.00 93.44 93 ILE A O 1
ATOM 742 N N . ALA A 1 94 ? 9.712 3.437 4.230 1.00 96.19 94 ALA A N 1
ATOM 743 C CA . ALA A 1 94 ? 10.796 2.777 4.946 1.00 96.19 94 ALA A CA 1
ATOM 744 C C . ALA A 1 94 ? 11.392 3.698 6.023 1.00 96.19 94 ALA A C 1
ATOM 746 O O . ALA A 1 94 ? 11.326 4.922 5.923 1.00 96.19 94 ALA A O 1
ATOM 747 N N . GLN A 1 95 ? 12.037 3.116 7.033 1.00 96.50 95 GLN A N 1
ATOM 748 C CA . GLN A 1 95 ? 12.790 3.871 8.053 1.00 96.50 95 GLN A CA 1
ATOM 749 C C . GLN A 1 95 ? 14.305 3.710 7.890 1.00 96.50 95 GLN A C 1
ATOM 751 O O . GLN A 1 95 ? 15.087 4.508 8.403 1.00 96.50 95 GLN A O 1
ATOM 756 N N . ILE A 1 96 ? 14.725 2.663 7.180 1.00 97.81 96 ILE A N 1
ATOM 757 C CA . ILE A 1 96 ? 16.125 2.341 6.929 1.00 97.81 96 ILE A CA 1
ATOM 758 C C . ILE A 1 96 ? 16.420 2.619 5.459 1.00 97.81 96 ILE A C 1
ATOM 760 O O . ILE A 1 96 ? 15.664 2.215 4.577 1.00 97.81 96 ILE A O 1
ATOM 764 N N . TYR A 1 97 ? 17.546 3.266 5.194 1.00 98.00 97 TYR A N 1
ATOM 765 C CA . TYR A 1 97 ? 18.096 3.430 3.857 1.00 98.00 97 TYR A CA 1
ATOM 766 C C . TYR A 1 97 ? 19.240 2.436 3.642 1.00 98.00 97 TYR A C 1
ATOM 768 O O . TYR A 1 97 ? 20.086 2.248 4.524 1.00 98.00 97 TYR A O 1
ATOM 776 N N . TYR A 1 98 ? 19.250 1.790 2.478 1.00 98.00 98 TYR A N 1
ATOM 777 C CA . TYR A 1 98 ? 20.360 0.968 2.012 1.00 98.00 98 TYR A CA 1
ATOM 778 C C . TYR A 1 98 ? 21.135 1.742 0.939 1.00 98.00 98 TYR A C 1
ATOM 780 O O . TYR A 1 98 ? 20.659 1.910 -0.186 1.00 98.00 98 TYR A O 1
ATOM 788 N N . ASP A 1 99 ? 22.335 2.207 1.284 1.00 96.88 99 ASP A N 1
ATOM 789 C CA . ASP A 1 99 ? 23.237 2.872 0.343 1.00 96.88 99 ASP A CA 1
ATOM 790 C C . ASP A 1 99 ? 24.061 1.812 -0.393 1.00 96.88 99 ASP A C 1
ATOM 792 O O . ASP A 1 99 ? 25.045 1.291 0.139 1.00 96.88 99 ASP A O 1
ATOM 796 N N . TYR A 1 100 ? 23.671 1.494 -1.630 1.00 97.00 100 TYR A N 1
ATOM 797 C CA . TYR A 1 100 ? 24.386 0.508 -2.442 1.00 97.00 100 TYR A CA 1
ATOM 798 C C . TYR A 1 100 ? 25.818 0.951 -2.777 1.00 97.00 100 TYR A C 1
ATOM 800 O O . TYR A 1 100 ? 26.711 0.111 -2.849 1.00 97.00 100 TYR A O 1
ATOM 808 N N . ARG A 1 101 ? 26.095 2.256 -2.902 1.00 95.06 101 ARG A N 1
ATOM 809 C CA . ARG A 1 101 ? 27.450 2.742 -3.227 1.00 95.06 101 ARG A CA 1
ATOM 810 C C . ARG A 1 101 ? 28.442 2.406 -2.116 1.00 95.06 101 ARG A C 1
ATOM 812 O O . ARG A 1 101 ? 29.597 2.095 -2.388 1.00 95.06 101 ARG A O 1
ATOM 819 N N . LYS A 1 102 ? 27.981 2.467 -0.867 1.00 95.81 102 LYS A N 1
ATOM 820 C CA . LYS A 1 102 ? 28.796 2.210 0.328 1.00 95.81 102 LYS A CA 1
ATOM 821 C C . LYS A 1 102 ? 28.580 0.836 0.949 1.00 95.81 102 LYS A C 1
ATOM 823 O O . LYS A 1 102 ? 29.311 0.485 1.869 1.00 95.81 102 LYS A O 1
ATOM 828 N N . GLN A 1 103 ? 27.582 0.089 0.474 1.00 94.50 103 GLN A N 1
ATOM 829 C CA . GLN A 1 103 ? 27.126 -1.160 1.087 1.00 94.50 103 GLN A CA 1
ATOM 830 C C . GLN A 1 103 ? 26.742 -0.960 2.566 1.00 94.50 103 GLN A C 1
ATOM 832 O O . GLN A 1 103 ? 27.065 -1.775 3.428 1.00 94.50 103 GLN A O 1
ATOM 837 N N . GLU A 1 104 ? 26.074 0.160 2.870 1.00 95.06 104 GLU A N 1
ATOM 838 C CA . GLU A 1 104 ? 25.769 0.577 4.243 1.00 95.06 104 GLU A CA 1
ATOM 839 C C . GLU A 1 104 ? 24.262 0.574 4.526 1.00 95.06 104 GLU A C 1
ATOM 841 O O . GLU A 1 104 ? 23.442 0.929 3.677 1.00 95.06 104 GLU A O 1
ATOM 846 N N . ARG A 1 105 ? 23.903 0.197 5.758 1.00 95.19 105 ARG A N 1
ATOM 847 C CA . ARG A 1 105 ? 22.529 0.219 6.274 1.00 95.19 105 ARG A CA 1
ATOM 848 C C . ARG A 1 105 ? 22.444 1.140 7.474 1.00 95.19 105 ARG A C 1
ATOM 850 O O . ARG A 1 105 ? 23.196 0.973 8.431 1.00 95.19 105 ARG A O 1
ATOM 857 N N . ARG A 1 106 ? 21.506 2.083 7.444 1.00 96.12 106 ARG A N 1
ATOM 858 C CA . ARG A 1 106 ? 21.320 3.070 8.518 1.00 96.12 106 ARG A CA 1
ATOM 859 C C . ARG A 1 106 ? 19.932 3.699 8.460 1.00 96.12 106 ARG A C 1
ATOM 861 O O . ARG A 1 106 ? 19.220 3.531 7.474 1.00 96.12 106 ARG A O 1
ATOM 868 N N . GLY A 1 107 ? 19.563 4.432 9.509 1.00 97.56 107 GLY A N 1
ATOM 869 C CA . GLY A 1 107 ? 18.359 5.262 9.488 1.00 97.56 107 GLY A CA 1
ATOM 870 C C . GLY A 1 107 ? 18.378 6.225 8.299 1.00 97.56 107 GLY A C 1
ATOM 871 O O . GLY A 1 107 ? 19.438 6.758 7.942 1.00 97.56 107 GLY A O 1
ATOM 872 N N . GLY A 1 108 ? 17.217 6.405 7.670 1.00 97.31 108 GLY A N 1
ATOM 873 C CA . GLY A 1 108 ? 17.031 7.438 6.658 1.00 97.31 108 GLY A CA 1
ATOM 874 C C . GLY A 1 108 ? 17.218 8.827 7.264 1.00 97.31 108 GLY A C 1
ATOM 875 O O . GLY A 1 108 ? 16.908 9.051 8.436 1.00 97.31 108 GLY A O 1
ATOM 876 N N . ASN A 1 109 ? 17.742 9.758 6.475 1.00 97.62 109 ASN A N 1
ATOM 877 C CA . ASN A 1 109 ? 17.886 11.170 6.832 1.00 97.62 109 ASN A CA 1
ATOM 878 C C . ASN A 1 109 ? 17.414 12.070 5.679 1.00 97.62 109 ASN A C 1
ATOM 880 O O . ASN A 1 109 ? 17.040 11.588 4.604 1.00 97.62 109 ASN A O 1
ATOM 884 N N . SER A 1 110 ? 17.450 13.388 5.885 1.00 98.31 110 SER A N 1
ATOM 885 C CA . SER A 1 110 ? 16.968 14.348 4.889 1.00 98.31 110 SER A CA 1
ATOM 886 C C . SER A 1 110 ? 17.733 14.260 3.573 1.00 98.31 110 SER A C 1
ATOM 888 O O . SER A 1 110 ? 17.138 14.405 2.511 1.00 98.31 110 SER A O 1
ATOM 890 N N . ARG A 1 111 ? 19.046 13.993 3.606 1.00 97.81 111 ARG A N 1
ATOM 891 C CA . ARG A 1 111 ? 19.856 13.869 2.387 1.00 97.81 111 ARG A CA 1
ATOM 892 C C . ARG A 1 111 ? 19.401 12.682 1.544 1.00 97.81 111 ARG A C 1
ATOM 894 O O . ARG A 1 111 ? 19.261 12.840 0.333 1.00 97.81 111 ARG A O 1
ATOM 901 N N . ASP A 1 112 ? 19.170 11.529 2.166 1.00 97.94 112 ASP A N 1
ATOM 902 C CA . ASP A 1 112 ? 18.705 10.341 1.443 1.00 97.94 112 ASP A CA 1
ATOM 903 C C . ASP A 1 112 ? 17.315 10.571 0.868 1.00 97.94 112 ASP A C 1
ATOM 905 O O . ASP A 1 112 ? 17.063 10.264 -0.293 1.00 97.94 112 ASP A O 1
ATOM 909 N N . PHE A 1 113 ? 16.413 11.155 1.661 1.00 98.44 113 PHE A N 1
ATOM 910 C CA . PHE A 1 113 ? 15.059 11.405 1.195 1.00 98.44 113 PHE A CA 1
ATOM 911 C C . PHE A 1 113 ? 15.034 12.444 0.063 1.00 98.44 113 PHE A C 1
ATOM 913 O O . PHE A 1 113 ? 14.334 12.243 -0.925 1.00 98.44 113 PHE A O 1
ATOM 920 N N . ILE A 1 114 ? 15.873 13.486 0.116 1.00 98.50 114 ILE A N 1
ATOM 921 C CA . ILE A 1 114 ? 16.079 14.415 -1.008 1.00 98.50 114 ILE A CA 1
ATOM 922 C C . ILE A 1 114 ? 16.587 13.672 -2.251 1.00 98.50 114 ILE A C 1
ATOM 924 O O . ILE A 1 114 ? 16.113 13.947 -3.350 1.00 98.50 114 ILE A O 1
ATOM 928 N N . GLU A 1 115 ? 17.539 12.744 -2.113 1.00 98.06 115 GLU A N 1
ATOM 929 C CA . GLU A 1 115 ? 17.999 11.916 -3.238 1.00 98.06 115 GLU A CA 1
ATOM 930 C C . GLU A 1 115 ? 16.844 11.095 -3.831 1.00 98.06 115 GLU A C 1
ATOM 932 O O . GLU A 1 115 ? 16.704 11.040 -5.051 1.00 98.06 115 GLU A O 1
ATOM 937 N N . MET A 1 116 ? 15.960 10.543 -2.991 1.00 97.94 116 MET A N 1
ATOM 938 C CA . MET A 1 116 ? 14.773 9.800 -3.437 1.00 97.94 116 MET A CA 1
ATOM 939 C C . MET A 1 116 ? 13.743 10.679 -4.132 1.00 97.94 116 MET A C 1
ATOM 941 O O . MET A 1 116 ? 13.209 10.278 -5.162 1.00 97.94 116 MET A O 1
ATOM 945 N N . ILE A 1 117 ? 13.501 11.889 -3.627 1.00 98.38 117 ILE A N 1
ATOM 946 C CA . ILE A 1 117 ? 12.611 12.862 -4.269 1.00 98.38 117 ILE A CA 1
ATOM 947 C C . ILE A 1 117 ? 13.142 13.223 -5.658 1.00 98.38 117 ILE A C 1
ATOM 949 O O . ILE A 1 117 ? 12.397 13.187 -6.634 1.00 98.38 117 ILE A O 1
ATOM 953 N N . LYS A 1 118 ? 14.442 13.521 -5.761 1.00 98.50 118 LYS A N 1
ATOM 954 C CA . LYS A 1 118 ? 15.090 13.843 -7.039 1.00 98.50 118 LYS A CA 1
ATOM 955 C C . LYS A 1 118 ? 15.014 12.680 -8.012 1.00 98.50 118 LYS A C 1
ATOM 957 O 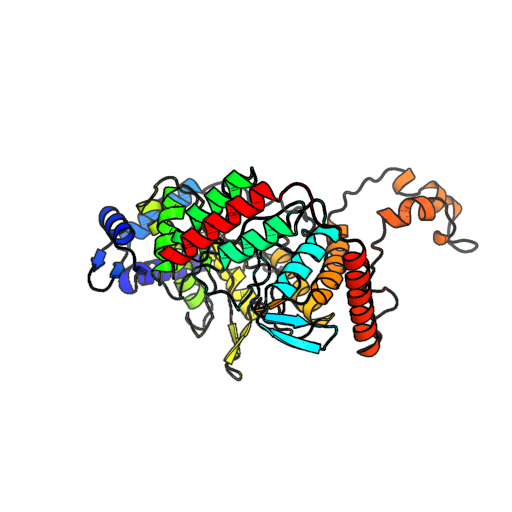O . LYS A 1 118 ? 14.679 12.887 -9.172 1.00 98.50 118 LYS A O 1
ATOM 962 N N . LEU A 1 119 ? 15.308 11.468 -7.539 1.00 98.00 119 LEU A N 1
ATOM 963 C CA . LEU A 1 119 ? 15.235 10.268 -8.360 1.00 98.00 119 LEU A CA 1
ATOM 964 C C . LEU A 1 119 ? 13.801 10.011 -8.830 1.00 98.00 119 LEU A C 1
ATOM 966 O O . LEU A 1 119 ? 13.602 9.698 -9.994 1.00 98.00 119 LEU A O 1
ATOM 970 N N . ALA A 1 120 ? 12.802 10.176 -7.963 1.00 97.06 120 ALA A N 1
ATOM 971 C CA . ALA A 1 120 ? 11.395 10.065 -8.328 1.00 97.06 120 ALA A CA 1
ATOM 972 C C . ALA A 1 120 ? 11.020 11.026 -9.464 1.00 97.06 120 ALA A C 1
ATOM 974 O O . ALA A 1 120 ? 10.436 10.609 -10.462 1.00 97.06 120 ALA A O 1
ATOM 975 N N . ASP A 1 121 ? 11.432 12.283 -9.326 1.00 96.62 121 ASP A N 1
ATOM 976 C CA . ASP A 1 121 ? 11.135 13.366 -10.257 1.00 96.62 121 ASP A CA 1
ATOM 977 C C . ASP A 1 121 ? 11.684 13.109 -11.673 1.00 96.62 121 ASP A C 1
ATOM 979 O O . ASP A 1 121 ? 10.992 13.353 -12.660 1.00 96.62 121 ASP A O 1
ATOM 983 N N . VAL A 1 122 ? 12.881 12.524 -11.790 1.00 97.12 122 VAL A N 1
ATOM 984 C CA . VAL A 1 122 ? 13.479 12.167 -13.093 1.00 97.12 122 VAL A CA 1
ATOM 985 C C . VAL A 1 122 ? 13.060 10.782 -13.604 1.00 97.12 122 VAL A C 1
ATOM 987 O O . VAL A 1 122 ? 12.939 10.582 -14.811 1.00 97.12 122 VAL A O 1
ATOM 990 N N . LEU A 1 123 ? 12.808 9.817 -12.713 1.00 95.88 123 LEU A N 1
ATOM 991 C CA . LEU A 1 123 ? 12.456 8.435 -13.070 1.00 95.88 123 LEU A CA 1
ATOM 992 C C . LEU A 1 123 ? 11.006 8.310 -13.554 1.00 95.88 123 LEU A C 1
ATOM 994 O O . LEU A 1 123 ? 10.686 7.442 -14.374 1.00 95.88 123 LEU A O 1
ATOM 998 N N . HIS A 1 124 ? 10.104 9.132 -13.017 1.00 93.19 124 HIS A N 1
ATOM 999 C CA . HIS A 1 124 ? 8.687 9.136 -13.371 1.00 93.19 124 HIS A CA 1
ATOM 1000 C C . HIS A 1 124 ? 8.095 10.560 -13.330 1.00 93.19 124 HIS A C 1
ATOM 1002 O O . HIS A 1 124 ? 7.159 10.813 -12.583 1.00 93.19 124 HIS A O 1
ATOM 1008 N N . PRO A 1 125 ? 8.531 11.479 -14.218 1.00 93.19 125 PRO A N 1
ATOM 1009 C CA . PRO A 1 125 ? 8.190 12.916 -14.166 1.00 93.19 125 PRO A CA 1
ATOM 1010 C C . PRO A 1 125 ? 6.691 13.244 -14.262 1.00 93.19 125 PRO A C 1
ATOM 1012 O O . PRO A 1 125 ? 6.257 14.353 -13.945 1.00 93.19 125 PRO A O 1
ATOM 1015 N N . ASN A 1 126 ? 5.879 12.287 -14.715 1.00 93.38 126 ASN A N 1
ATOM 1016 C CA . ASN A 1 126 ? 4.427 12.430 -14.823 1.00 93.38 126 ASN A CA 1
ATOM 1017 C C . ASN A 1 126 ? 3.679 12.008 -13.545 1.00 93.38 126 ASN A C 1
ATOM 1019 O O . ASN A 1 126 ? 2.477 12.254 -13.436 1.00 93.38 126 ASN A O 1
ATOM 1023 N N . SER A 1 127 ? 4.373 11.405 -12.581 1.00 93.31 127 SER A N 1
ATOM 1024 C CA . SER A 1 127 ? 3.831 10.940 -11.306 1.00 93.31 127 SER A CA 1
ATOM 1025 C C . SER A 1 127 ? 4.341 11.812 -10.151 1.00 93.31 127 SER A C 1
ATOM 1027 O O . SER A 1 127 ? 5.439 12.360 -10.235 1.00 93.31 127 SER A O 1
ATOM 1029 N N . PRO A 1 128 ? 3.557 11.988 -9.073 1.00 93.69 128 PRO A N 1
ATOM 1030 C CA . PRO A 1 128 ? 4.037 12.690 -7.889 1.00 93.69 128 PRO A CA 1
ATOM 1031 C C . PRO A 1 128 ? 5.182 11.949 -7.177 1.00 93.69 128 PRO A C 1
ATOM 1033 O O . PRO A 1 128 ? 5.178 10.720 -7.106 1.00 93.69 128 PRO A O 1
ATOM 1036 N N . ALA A 1 129 ? 6.133 12.694 -6.611 1.00 95.31 129 ALA A N 1
ATOM 1037 C CA . ALA A 1 129 ? 7.184 12.159 -5.746 1.00 95.31 129 ALA A CA 1
ATOM 1038 C C . ALA A 1 129 ? 6.685 12.081 -4.297 1.00 95.31 129 ALA A C 1
ATOM 1040 O O . ALA A 1 129 ? 6.349 13.114 -3.713 1.00 95.31 129 ALA A O 1
ATOM 1041 N N . GLY A 1 130 ? 6.617 10.870 -3.738 1.00 94.12 130 GLY A N 1
ATOM 1042 C CA . GLY A 1 130 ? 6.002 10.608 -2.438 1.00 94.12 130 GLY A CA 1
ATOM 1043 C C . GLY A 1 130 ? 6.950 10.399 -1.263 1.00 94.12 130 GLY A C 1
ATOM 1044 O O . GLY A 1 130 ? 8.147 10.143 -1.414 1.00 94.12 130 GLY A O 1
ATOM 1045 N N . HIS A 1 131 ? 6.362 10.488 -0.067 1.00 96.38 131 HIS A N 1
ATOM 1046 C CA . HIS A 1 131 ? 7.020 10.255 1.216 1.00 96.38 131 HIS A CA 1
ATOM 1047 C C . HIS A 1 131 ? 7.354 8.765 1.383 1.00 96.38 131 HIS A C 1
ATOM 1049 O O . HIS A 1 131 ? 6.582 8.018 1.968 1.00 96.38 131 HIS A O 1
ATOM 1055 N N . CYS A 1 132 ? 8.487 8.333 0.825 1.00 95.88 132 CYS A N 1
ATOM 1056 C CA . CYS A 1 132 ? 8.896 6.924 0.739 1.00 95.88 132 CYS A CA 1
ATOM 1057 C C . CYS A 1 132 ? 9.970 6.501 1.759 1.00 95.88 132 CYS A C 1
ATOM 1059 O O . CYS A 1 132 ? 10.247 5.311 1.920 1.00 95.88 132 CYS A O 1
ATOM 1061 N N . LEU A 1 133 ? 10.581 7.461 2.453 1.00 97.56 133 LEU A N 1
ATOM 1062 C CA . LEU A 1 133 ? 11.623 7.229 3.448 1.00 97.56 133 LEU A CA 1
ATOM 1063 C C . LEU A 1 133 ? 11.481 8.254 4.572 1.00 97.56 133 LEU A C 1
ATOM 1065 O O . LEU A 1 133 ? 11.436 9.445 4.285 1.00 97.56 133 LEU A O 1
ATOM 1069 N N . VAL A 1 134 ? 11.465 7.790 5.822 1.00 96.81 134 VAL A N 1
ATOM 1070 C CA . VAL A 1 134 ? 11.440 8.650 7.013 1.00 96.81 134 VAL A CA 1
ATOM 1071 C C . VAL A 1 134 ? 12.834 9.241 7.262 1.00 96.81 134 VAL A C 1
ATOM 1073 O O . VAL A 1 134 ? 13.779 8.475 7.491 1.00 96.81 134 VAL A O 1
ATOM 1076 N N . PRO A 1 135 ? 12.996 10.574 7.308 1.00 97.19 135 PRO A N 1
ATOM 1077 C CA . PRO A 1 135 ? 14.178 11.218 7.863 1.00 97.19 135 PRO A CA 1
ATOM 1078 C C . PRO A 1 135 ? 14.152 11.111 9.397 1.00 97.19 135 PRO A C 1
ATOM 1080 O O . PRO A 1 135 ? 13.594 11.943 10.109 1.00 97.19 135 PRO A O 1
ATOM 1083 N N . THR A 1 136 ? 14.768 10.053 9.921 1.00 96.06 136 THR A N 1
ATOM 1084 C CA . THR A 1 136 ? 14.728 9.647 11.342 1.00 96.06 136 THR A CA 1
ATOM 1085 C C . THR A 1 136 ? 15.368 10.638 12.322 1.00 96.06 136 THR A C 1
ATOM 1087 O O . THR A 1 136 ? 15.241 10.479 13.533 1.00 96.06 136 THR A O 1
ATOM 1090 N N . GLU A 1 137 ? 16.041 11.671 11.815 1.00 96.31 137 GLU A N 1
ATOM 1091 C CA . GLU A 1 137 ? 16.599 12.771 12.607 1.00 96.31 137 GLU A CA 1
ATOM 1092 C C . GLU A 1 137 ? 15.537 13.762 13.111 1.00 96.31 137 GLU A C 1
ATOM 1094 O O . GLU A 1 137 ? 15.783 14.481 14.081 1.00 96.31 137 GLU A O 1
ATOM 1099 N N . PHE A 1 138 ? 14.347 13.788 12.499 1.00 97.00 138 PHE A N 1
ATOM 1100 C CA . PHE A 1 138 ? 13.239 14.612 12.971 1.00 97.00 138 PHE A CA 1
ATOM 1101 C C . PHE A 1 138 ? 12.395 13.879 14.024 1.00 97.00 138 PHE A C 1
ATOM 1103 O O . PHE A 1 138 ? 12.061 12.704 13.850 1.00 97.00 138 PHE A O 1
ATOM 1110 N N . PRO A 1 139 ? 11.962 14.561 15.102 1.00 96.69 139 PRO A N 1
ATOM 1111 C CA . PRO A 1 139 ? 10.975 14.010 16.023 1.00 96.69 139 PRO A CA 1
ATOM 1112 C C . PRO A 1 139 ? 9.673 13.642 15.300 1.00 96.69 139 PRO A C 1
ATOM 1114 O O . PRO A 1 139 ? 9.139 14.438 14.526 1.00 96.69 139 PRO A O 1
ATOM 1117 N N . GLY A 1 140 ? 9.094 12.480 15.619 1.00 94.75 140 GLY A N 1
ATOM 1118 C CA . GLY A 1 140 ? 7.912 11.959 14.914 1.00 94.75 140 GLY A CA 1
ATOM 1119 C C . GLY A 1 140 ? 6.713 12.917 14.865 1.00 94.75 140 GLY A C 1
ATOM 1120 O O . GLY A 1 140 ? 5.974 12.932 13.882 1.00 94.75 140 GLY A O 1
ATOM 1121 N N . ARG A 1 141 ? 6.542 13.778 15.881 1.00 95.81 141 ARG A N 1
ATOM 1122 C CA . ARG A 1 141 ? 5.453 14.772 15.924 1.00 95.81 141 ARG A CA 1
ATOM 1123 C C . ARG A 1 141 ? 5.556 15.852 14.843 1.00 95.81 141 ARG A C 1
ATOM 1125 O O . ARG A 1 141 ? 4.524 16.402 14.467 1.00 95.81 141 ARG A O 1
ATOM 1132 N N . ILE A 1 142 ? 6.743 16.115 14.297 1.00 97.38 142 ILE A N 1
ATOM 1133 C CA . ILE A 1 142 ? 6.951 17.095 13.216 1.00 97.38 142 ILE A CA 1
ATOM 1134 C C . ILE A 1 142 ? 7.468 16.480 11.911 1.00 97.38 142 ILE A C 1
ATOM 1136 O O . ILE A 1 142 ? 7.426 17.147 10.884 1.00 97.38 142 ILE A O 1
ATOM 1140 N N . GLU A 1 143 ? 7.929 15.229 11.936 1.00 97.50 143 GLU A N 1
ATOM 1141 C CA . GLU A 1 143 ? 8.600 14.575 10.807 1.00 97.50 143 GLU A CA 1
ATOM 1142 C C . GLU A 1 143 ? 7.791 14.664 9.505 1.00 97.50 143 GLU A C 1
ATOM 1144 O O . GLU A 1 143 ? 8.337 15.070 8.485 1.00 97.50 143 GLU A O 1
ATOM 1149 N N . ALA A 1 144 ? 6.478 14.415 9.542 1.00 97.25 144 ALA A N 1
ATOM 1150 C CA . ALA A 1 144 ? 5.641 14.480 8.343 1.00 97.25 144 ALA A CA 1
ATOM 1151 C C . ALA A 1 144 ? 5.637 15.874 7.687 1.00 97.25 144 ALA A C 1
ATOM 1153 O O . ALA A 1 144 ? 5.554 15.986 6.463 1.00 97.25 144 ALA A O 1
ATOM 1154 N N . LEU A 1 145 ? 5.730 16.939 8.491 1.00 98.44 145 LEU A N 1
ATOM 1155 C CA . LEU A 1 145 ? 5.765 18.318 8.008 1.00 98.44 145 LEU A CA 1
ATOM 1156 C C . LEU A 1 145 ? 7.141 18.648 7.418 1.00 98.44 145 LEU A C 1
ATOM 1158 O O . LEU A 1 145 ? 7.214 19.313 6.389 1.00 98.44 145 LEU A O 1
ATOM 1162 N N . GLU A 1 146 ? 8.222 18.157 8.025 1.00 98.38 146 GLU A N 1
ATOM 1163 C CA . GLU A 1 146 ? 9.575 18.302 7.472 1.00 98.38 146 GLU A CA 1
ATOM 1164 C C . GLU A 1 146 ? 9.708 17.535 6.147 1.00 98.38 146 GLU A C 1
ATOM 1166 O O . GLU A 1 146 ? 10.168 18.082 5.146 1.00 98.38 146 GLU A O 1
ATOM 1171 N N . SER A 1 147 ? 9.191 16.307 6.081 1.00 98.25 147 SER A N 1
ATOM 1172 C CA . SER A 1 147 ? 9.140 15.515 4.849 1.00 98.25 147 SER A CA 1
ATOM 1173 C C . SER A 1 147 ? 8.295 16.187 3.762 1.00 98.25 147 SER A C 1
ATOM 1175 O O . SER A 1 147 ? 8.708 16.237 2.601 1.00 98.25 147 SER A O 1
ATOM 1177 N N . ALA A 1 148 ? 7.156 16.793 4.118 1.00 98.19 148 ALA A N 1
ATOM 1178 C CA . ALA A 1 148 ? 6.386 17.626 3.194 1.00 98.19 148 ALA A CA 1
ATOM 1179 C C . ALA A 1 148 ? 7.206 18.831 2.699 1.00 98.19 148 ALA A C 1
ATOM 1181 O O . ALA A 1 148 ? 7.256 19.092 1.497 1.00 98.19 148 ALA A O 1
ATOM 1182 N N . MET A 1 149 ? 7.902 19.536 3.593 1.00 98.25 149 MET A N 1
ATOM 1183 C CA . MET A 1 149 ? 8.759 20.669 3.235 1.00 98.25 149 MET A CA 1
ATOM 1184 C C . MET A 1 149 ? 9.846 20.269 2.222 1.00 98.25 149 MET A C 1
ATOM 1186 O O . MET A 1 149 ? 10.044 20.967 1.224 1.00 98.25 149 MET A O 1
ATOM 1190 N N . LEU A 1 150 ? 10.492 19.115 2.422 1.00 98.44 150 LEU A N 1
ATOM 1191 C CA . LEU A 1 150 ? 11.484 18.570 1.490 1.00 98.44 150 LEU A CA 1
ATOM 1192 C C . LEU A 1 150 ? 10.867 18.238 0.122 1.00 98.44 150 LEU A C 1
ATOM 1194 O O . LEU A 1 150 ? 11.413 18.636 -0.907 1.00 98.44 150 LEU A O 1
ATOM 1198 N N . MET A 1 151 ? 9.709 17.575 0.079 1.00 98.25 151 MET A N 1
ATOM 1199 C CA . MET A 1 151 ? 9.026 17.286 -1.192 1.00 98.25 151 MET A CA 1
ATOM 1200 C C . MET A 1 151 ? 8.647 18.569 -1.937 1.00 98.25 151 MET A C 1
ATOM 1202 O O . MET A 1 151 ? 8.890 18.677 -3.137 1.00 98.25 151 MET A O 1
ATOM 1206 N N . ALA A 1 152 ? 8.112 19.573 -1.241 1.00 98.06 152 ALA A N 1
ATOM 1207 C CA . ALA A 1 152 ? 7.744 20.856 -1.841 1.00 98.06 152 ALA A CA 1
ATOM 1208 C C . ALA A 1 152 ? 8.929 21.583 -2.493 1.00 98.06 152 ALA A C 1
ATOM 1210 O O . ALA A 1 152 ? 8.768 22.245 -3.527 1.00 98.06 152 ALA A O 1
ATOM 1211 N N . GLU A 1 153 ? 10.104 21.470 -1.871 1.00 98.19 153 GLU A N 1
ATOM 1212 C CA . GLU A 1 153 ? 11.335 22.131 -2.289 1.00 98.19 153 GLU A CA 1
ATOM 1213 C C . GLU A 1 153 ? 12.056 21.408 -3.437 1.00 98.19 153 GLU A C 1
ATOM 1215 O O . GLU A 1 153 ? 12.689 22.069 -4.263 1.00 98.19 153 GLU A O 1
ATOM 1220 N N . TYR A 1 154 ? 11.975 20.075 -3.496 1.00 98.25 154 TYR A N 1
ATOM 1221 C CA . TYR A 1 154 ? 12.770 19.265 -4.427 1.00 98.25 154 TYR A CA 1
ATOM 1222 C C . TYR A 1 154 ? 11.959 18.515 -5.497 1.00 98.25 154 TYR A C 1
ATOM 1224 O O . TYR A 1 154 ? 12.554 18.015 -6.442 1.00 98.25 154 TYR A O 1
ATOM 1232 N N . ALA A 1 155 ? 10.629 18.439 -5.410 1.00 97.56 155 ALA A N 1
ATOM 1233 C CA . ALA A 1 155 ? 9.808 17.803 -6.445 1.00 97.56 155 ALA A CA 1
ATOM 1234 C C . ALA A 1 155 ? 9.118 18.843 -7.334 1.00 97.56 155 ALA A C 1
ATOM 1236 O O . ALA A 1 155 ? 8.467 19.769 -6.835 1.00 97.56 155 ALA A O 1
ATOM 1237 N N . HIS A 1 156 ? 9.133 18.657 -8.655 1.00 97.00 156 HIS A N 1
ATOM 1238 C CA . HIS A 1 156 ? 8.255 19.419 -9.545 1.00 97.00 156 HIS A CA 1
ATOM 1239 C C . HIS A 1 156 ? 6.788 19.086 -9.267 1.00 97.00 156 HIS A C 1
ATOM 1241 O O . HIS A 1 156 ? 5.942 19.985 -9.265 1.00 97.00 156 HIS A O 1
ATOM 1247 N N . ARG A 1 157 ? 6.498 17.818 -8.958 1.00 96.50 157 ARG A N 1
ATOM 1248 C CA . ARG A 1 157 ? 5.166 17.315 -8.601 1.00 96.50 157 ARG A CA 1
ATOM 1249 C C . ARG A 1 157 ? 5.222 16.665 -7.212 1.00 96.50 157 ARG A C 1
ATOM 1251 O O . ARG A 1 157 ? 5.383 15.452 -7.124 1.00 96.50 157 ARG A O 1
ATOM 1258 N N . PRO A 1 158 ? 5.149 17.440 -6.121 1.00 96.88 158 PRO A N 1
ATOM 1259 C CA . PRO A 1 158 ? 5.202 16.861 -4.785 1.00 96.88 158 PRO A CA 1
ATOM 1260 C C . PRO A 1 158 ? 3.908 16.098 -4.466 1.00 96.88 158 PRO A C 1
ATOM 1262 O O . PRO A 1 158 ? 2.814 16.645 -4.626 1.00 96.88 158 PRO A O 1
ATOM 1265 N N . ASP A 1 159 ? 4.019 14.853 -4.001 1.00 96.00 159 ASP A N 1
ATOM 1266 C CA . ASP A 1 159 ? 2.898 14.152 -3.364 1.00 96.00 159 ASP A CA 1
ATOM 1267 C C . ASP A 1 159 ? 2.723 14.648 -1.920 1.00 96.00 159 ASP A C 1
ATOM 1269 O O . ASP A 1 159 ? 3.531 15.410 -1.386 1.00 96.00 159 ASP A O 1
ATOM 1273 N N . ALA A 1 160 ? 1.640 14.230 -1.288 1.00 94.50 160 ALA A N 1
ATOM 1274 C CA . ALA A 1 160 ? 1.355 14.498 0.106 1.00 94.50 160 ALA A CA 1
ATOM 1275 C C . ALA A 1 160 ? 2.233 13.665 1.063 1.00 94.50 160 ALA A C 1
ATOM 1277 O O . ALA A 1 160 ? 2.655 12.548 0.758 1.00 94.50 160 ALA A O 1
ATOM 1278 N N . ALA A 1 161 ? 2.471 14.183 2.270 1.00 96.00 161 ALA A N 1
ATOM 1279 C CA . ALA A 1 161 ? 3.123 13.423 3.336 1.00 96.00 161 ALA A CA 1
ATOM 1280 C C . ALA A 1 161 ? 2.118 12.563 4.116 1.00 96.00 161 ALA A C 1
ATOM 1282 O O . ALA A 1 161 ? 0.963 12.948 4.306 1.00 96.00 161 ALA A O 1
ATOM 1283 N N . PHE A 1 162 ? 2.570 11.407 4.605 1.00 95.31 162 PHE A N 1
ATOM 1284 C CA . PHE A 1 162 ? 1.815 10.570 5.538 1.00 95.31 162 PHE A CA 1
ATOM 1285 C C . PHE A 1 162 ? 1.668 11.273 6.888 1.00 95.31 162 PHE A C 1
ATOM 1287 O O . PHE A 1 162 ? 2.657 11.544 7.562 1.00 95.31 162 PHE A O 1
ATOM 1294 N N . ALA A 1 163 ? 0.429 11.527 7.303 1.00 94.81 163 ALA A N 1
ATOM 1295 C CA . ALA A 1 163 ? 0.128 12.036 8.634 1.00 94.81 163 ALA A CA 1
ATOM 1296 C C . ALA A 1 163 ? 0.155 10.884 9.654 1.00 94.81 163 ALA A C 1
ATOM 1298 O O . ALA A 1 163 ? -0.739 10.025 9.689 1.00 94.81 163 ALA A O 1
ATOM 1299 N N . TRP A 1 164 ? 1.195 10.859 10.488 1.00 92.31 164 TRP A N 1
ATOM 1300 C CA . TRP A 1 164 ? 1.323 9.900 11.586 1.00 92.31 164 TRP A CA 1
ATOM 1301 C C . TRP A 1 164 ? 0.322 10.215 12.694 1.00 92.31 164 TRP A C 1
ATOM 1303 O O . TRP A 1 164 ? -0.378 9.319 13.162 1.00 92.31 164 TRP A O 1
ATOM 1313 N N . PHE A 1 165 ? 0.210 11.503 13.027 1.00 94.56 165 PHE A N 1
ATOM 1314 C CA . PHE A 1 165 ? -0.635 12.028 14.095 1.00 94.56 165 PHE A CA 1
ATOM 1315 C C . PHE A 1 165 ? -1.735 12.926 13.526 1.00 94.56 165 PHE A C 1
ATOM 1317 O O . PHE A 1 165 ? -1.541 13.624 12.527 1.00 94.56 165 PHE A O 1
ATOM 1324 N N . VAL A 1 166 ? -2.906 12.929 14.166 1.00 94.94 166 VAL A N 1
ATOM 1325 C CA . VAL A 1 166 ? -4.072 13.685 13.682 1.00 94.94 166 VAL A CA 1
ATOM 1326 C C . VAL A 1 166 ? -3.824 15.198 13.679 1.00 94.94 166 VAL A C 1
ATOM 1328 O O . VAL A 1 166 ? -4.362 15.918 12.837 1.00 94.94 166 VAL A O 1
ATOM 1331 N N . GLU A 1 167 ? -2.973 15.675 14.586 1.00 95.75 167 GLU A N 1
ATOM 1332 C CA . GLU A 1 167 ? -2.595 17.075 14.758 1.00 95.75 167 GLU A CA 1
ATOM 1333 C C . GLU A 1 167 ? -1.750 17.599 13.594 1.00 95.75 167 GLU A C 1
ATOM 1335 O O . GLU A 1 167 ? -1.719 18.804 13.358 1.00 95.75 167 GLU A O 1
ATOM 1340 N N . GLN A 1 168 ? -1.096 16.713 12.835 1.00 97.06 168 GLN A N 1
ATOM 1341 C CA . GLN A 1 168 ? -0.296 17.088 11.665 1.00 97.06 168 GLN A CA 1
ATOM 1342 C C . GLN A 1 168 ? -1.172 17.468 10.465 1.00 97.06 168 GLN A C 1
ATOM 1344 O O . GLN A 1 168 ? -0.739 18.231 9.605 1.00 97.06 168 GLN A O 1
ATOM 1349 N N . VAL A 1 169 ? -2.407 16.959 10.405 1.00 96.94 169 VAL A N 1
ATOM 1350 C CA . VAL A 1 169 ? -3.285 17.078 9.231 1.00 96.94 169 VAL A CA 1
ATOM 1351 C C . VAL A 1 169 ? -3.577 18.534 8.875 1.00 96.94 169 VAL A C 1
ATOM 1353 O O . VAL A 1 169 ? -3.508 18.890 7.703 1.00 96.94 169 VAL A O 1
ATOM 1356 N N . ASP A 1 170 ? -3.881 19.386 9.856 1.00 97.38 170 ASP A N 1
ATOM 1357 C CA . ASP A 1 170 ? -4.241 20.784 9.578 1.00 97.38 170 ASP A CA 1
ATOM 1358 C C . ASP A 1 170 ? -3.044 21.601 9.085 1.00 97.38 170 ASP A C 1
ATOM 1360 O O . ASP A 1 170 ? -3.182 22.391 8.155 1.00 97.38 170 ASP A O 1
ATOM 1364 N N . TYR A 1 171 ? -1.852 21.347 9.631 1.00 98.44 171 TYR A N 1
ATOM 1365 C CA . TYR A 1 171 ? -0.621 21.970 9.146 1.00 98.44 171 TYR A CA 1
ATOM 1366 C C . TYR A 1 171 ? -0.282 21.528 7.720 1.00 98.44 171 TYR A C 1
ATOM 1368 O O . TYR A 1 171 ? 0.090 22.356 6.893 1.00 98.44 171 TYR A O 1
ATOM 1376 N N . LEU A 1 172 ? -0.452 20.240 7.405 1.00 98.38 172 LEU A N 1
ATOM 1377 C CA . LEU A 1 172 ? -0.235 19.718 6.055 1.00 98.38 172 LEU A CA 1
ATOM 1378 C C . LEU A 1 172 ? -1.260 20.276 5.051 1.00 98.38 172 LEU A C 1
ATOM 1380 O O . LEU A 1 172 ? -0.892 20.630 3.931 1.00 98.38 172 LEU A O 1
ATOM 1384 N N . LYS A 1 173 ? -2.529 20.435 5.460 1.00 98.19 173 LYS A N 1
ATOM 1385 C CA . LYS A 1 173 ? -3.559 21.126 4.664 1.00 98.19 173 LYS A CA 1
ATOM 1386 C C . LYS A 1 173 ? -3.151 22.576 4.373 1.00 98.19 173 LYS A C 1
ATOM 1388 O O . LYS A 1 173 ? -3.154 22.964 3.208 1.00 98.19 173 LYS A O 1
ATOM 1393 N N . GLU A 1 174 ? -2.721 23.331 5.386 1.00 98.50 174 GLU A N 1
ATOM 1394 C CA . GLU A 1 174 ? -2.255 24.719 5.229 1.00 98.50 174 GLU A CA 1
ATOM 1395 C C . GLU A 1 174 ? -1.030 24.816 4.297 1.00 98.50 174 GLU A C 1
ATOM 1397 O O . GLU A 1 174 ? -0.974 25.649 3.392 1.00 98.50 174 GLU A O 1
ATOM 1402 N N . MET A 1 175 ? -0.055 23.921 4.471 1.00 98.62 175 MET A N 1
ATOM 1403 C CA . MET A 1 175 ? 1.108 23.801 3.586 1.00 98.62 175 MET A CA 1
ATOM 1404 C C . MET A 1 175 ? 0.697 23.531 2.130 1.00 98.62 175 MET A C 1
ATOM 1406 O O . MET A 1 175 ? 1.252 24.127 1.205 1.00 98.62 175 MET A O 1
ATOM 1410 N N . GLY A 1 176 ? -0.310 22.679 1.930 1.00 98.00 176 GLY A N 1
ATOM 1411 C CA . GLY A 1 176 ? -0.906 22.405 0.627 1.00 98.00 176 GLY A CA 1
ATOM 1412 C C . GLY A 1 176 ? -1.541 23.636 -0.003 1.00 98.00 176 GLY A C 1
ATOM 1413 O O . GLY A 1 176 ? -1.258 23.953 -1.156 1.00 98.00 176 GLY A O 1
ATOM 1414 N N . GLU A 1 177 ? -2.343 24.381 0.755 1.00 98.19 177 GLU A N 1
ATOM 1415 C CA . GLU A 1 177 ? -2.981 25.621 0.296 1.00 98.19 177 GLU A CA 1
ATOM 1416 C C . GLU A 1 177 ? -1.950 26.655 -0.175 1.00 98.19 177 GLU A C 1
ATOM 1418 O O . GLU A 1 177 ? -2.126 27.260 -1.234 1.00 98.19 177 GLU A O 1
ATOM 1423 N N . ILE A 1 178 ? -0.822 26.789 0.535 1.00 98.12 178 ILE A N 1
ATOM 1424 C CA . ILE A 1 178 ? 0.301 27.648 0.123 1.00 98.12 178 ILE A CA 1
ATOM 1425 C C . ILE A 1 178 ? 0.885 27.196 -1.228 1.00 98.12 178 ILE A C 1
ATOM 1427 O O . ILE A 1 178 ? 1.221 28.029 -2.080 1.00 98.12 178 ILE A O 1
ATOM 1431 N N . LEU A 1 179 ? 0.995 25.884 -1.459 1.00 96.38 179 LEU A N 1
ATOM 1432 C CA . LEU A 1 179 ? 1.436 25.336 -2.744 1.00 96.38 179 LEU A CA 1
ATOM 1433 C C . LEU A 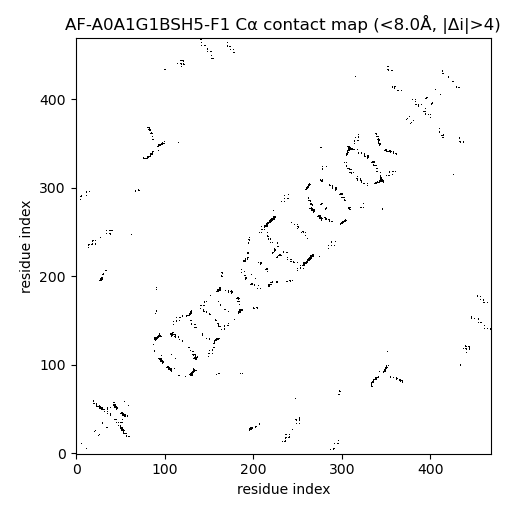1 179 ? 0.380 25.459 -3.849 1.00 96.38 179 LEU A C 1
ATOM 1435 O O . LEU A 1 179 ? 0.758 25.545 -5.021 1.00 96.38 179 LEU A O 1
ATOM 1439 N N . GLY A 1 180 ? -0.900 25.563 -3.492 1.00 96.19 180 GLY A N 1
ATOM 1440 C CA . GLY A 1 180 ? -2.041 25.466 -4.404 1.00 96.19 180 GLY A CA 1
ATOM 1441 C C . GLY A 1 180 ? -2.545 24.029 -4.587 1.00 96.19 180 GLY A C 1
ATOM 1442 O O . GLY A 1 180 ? -3.171 23.728 -5.600 1.00 96.19 180 GLY A O 1
ATOM 1443 N N . ILE A 1 181 ? -2.249 23.138 -3.637 1.00 95.75 181 ILE A N 1
ATOM 1444 C CA . ILE A 1 181 ? -2.651 21.729 -3.622 1.00 95.75 181 ILE A CA 1
ATOM 1445 C C . ILE A 1 181 ? -3.636 21.524 -2.457 1.00 95.75 181 ILE A C 1
ATOM 1447 O O . ILE A 1 181 ? -3.226 21.534 -1.297 1.00 95.75 181 ILE A O 1
ATOM 1451 N N . PRO A 1 182 ? -4.942 21.354 -2.715 1.00 94.19 182 PRO A N 1
ATOM 1452 C CA . PRO A 1 182 ? -5.917 21.165 -1.646 1.00 94.19 182 PRO A CA 1
ATOM 1453 C C . PRO A 1 182 ? -5.738 19.800 -0.970 1.00 94.19 182 PRO A C 1
ATOM 1455 O O . PRO A 1 182 ? -5.417 18.816 -1.633 1.00 94.19 182 PRO A O 1
ATOM 1458 N N . ASN A 1 183 ? -6.016 19.721 0.337 1.00 92.75 183 ASN A N 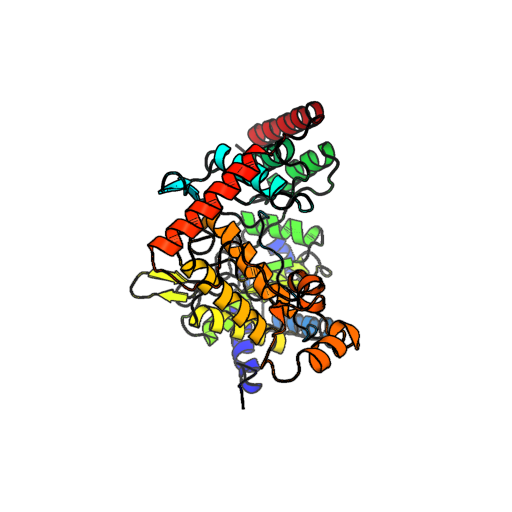1
ATOM 1459 C CA . ASN A 1 183 ? -5.951 18.476 1.120 1.00 92.75 183 ASN A CA 1
ATOM 1460 C C . ASN A 1 183 ? -4.620 17.718 0.964 1.00 92.75 183 ASN A C 1
ATOM 1462 O O . ASN A 1 183 ? -4.607 16.503 0.786 1.00 92.75 183 ASN A O 1
ATOM 1466 N N . TRP A 1 184 ? -3.499 18.437 1.031 1.00 96.75 184 TRP A N 1
ATOM 1467 C CA . TRP A 1 184 ? -2.168 17.895 0.756 1.00 96.75 184 TRP A CA 1
ATOM 1468 C C . TRP A 1 184 ? -1.586 17.074 1.922 1.00 96.75 184 TRP A C 1
ATOM 1470 O O . TRP A 1 184 ? -0.597 17.436 2.552 1.00 96.75 184 TRP A O 1
ATOM 1480 N N . PHE A 1 185 ? -2.228 15.949 2.226 1.00 95.38 185 PHE A N 1
ATOM 1481 C CA . PHE A 1 185 ? -1.795 14.972 3.223 1.00 95.38 185 PHE A CA 1
ATOM 1482 C C . PHE A 1 185 ? -2.335 13.575 2.867 1.00 95.38 185 PHE A C 1
ATOM 1484 O O . PHE A 1 185 ? -3.387 13.442 2.241 1.00 95.38 185 PHE A O 1
ATOM 1491 N N . HIS A 1 186 ? -1.633 12.527 3.295 1.00 93.38 186 HIS A N 1
ATOM 1492 C CA . HIS A 1 186 ? -2.096 11.143 3.213 1.00 93.38 186 HIS A CA 1
ATOM 1493 C C . HIS A 1 186 ? -2.501 10.657 4.601 1.00 93.38 186 HIS A C 1
ATOM 1495 O O . HIS A 1 186 ? -1.725 10.735 5.551 1.00 93.38 186 HIS A O 1
ATOM 1501 N N . TRP A 1 187 ? -3.699 10.080 4.718 1.00 90.44 187 TRP A N 1
ATOM 1502 C CA . TRP A 1 187 ? -4.122 9.383 5.945 1.00 90.44 187 TRP A CA 1
ATOM 1503 C C . TRP A 1 187 ? -3.251 8.167 6.264 1.00 90.44 187 TRP A C 1
ATOM 1505 O O . TRP A 1 187 ? -3.193 7.723 7.418 1.00 90.44 187 TRP A O 1
ATOM 1515 N N . GLY A 1 188 ? -2.615 7.627 5.223 1.00 87.56 188 GLY A N 1
ATOM 1516 C CA . GLY A 1 188 ? -1.804 6.437 5.314 1.00 87.56 188 GLY A CA 1
ATOM 1517 C C . GLY A 1 188 ? -2.606 5.180 5.640 1.00 87.56 188 GLY A C 1
ATOM 1518 O O . GLY A 1 188 ? -3.845 5.166 5.626 1.00 87.56 188 GLY A O 1
ATOM 1519 N N . ALA A 1 189 ? -1.877 4.114 5.958 1.00 87.12 189 ALA A N 1
ATOM 1520 C CA . ALA A 1 189 ? -2.466 2.910 6.515 1.00 87.12 189 ALA A CA 1
ATOM 1521 C C . ALA A 1 189 ? -3.038 3.197 7.915 1.00 87.12 189 ALA A C 1
ATOM 1523 O O . ALA A 1 189 ? -2.447 3.922 8.724 1.00 87.12 189 ALA A O 1
ATOM 1524 N N . LEU A 1 190 ? -4.208 2.624 8.190 1.00 88.81 190 LEU A N 1
ATOM 1525 C CA . LEU A 1 190 ? -4.778 2.555 9.531 1.00 88.81 190 LEU A CA 1
ATOM 1526 C C . LEU A 1 190 ? -4.608 1.128 10.024 1.00 88.81 190 LEU A C 1
ATOM 1528 O O . LEU A 1 190 ? -5.367 0.255 9.615 1.00 88.81 190 LEU A O 1
ATOM 1532 N N . CYS A 1 191 ? -3.614 0.901 10.872 1.00 88.19 191 CYS A N 1
ATOM 1533 C CA . CYS A 1 191 ? -3.320 -0.409 11.440 1.00 88.19 191 CYS A CA 1
ATOM 1534 C C . CYS A 1 191 ? -3.722 -0.427 12.915 1.00 88.19 191 CYS A C 1
ATOM 1536 O O . CYS A 1 191 ? -3.497 0.555 13.622 1.00 88.19 191 CYS A O 1
ATOM 1538 N N . PHE A 1 192 ? -4.284 -1.537 13.388 1.00 83.00 192 PHE A N 1
ATOM 1539 C CA . PHE A 1 192 ? -4.477 -1.749 14.823 1.00 83.00 192 PHE A CA 1
ATOM 1540 C C . PHE A 1 192 ? -3.213 -2.299 15.449 1.00 83.00 192 PHE A C 1
ATOM 1542 O O . PHE A 1 192 ? -2.449 -3.026 14.812 1.00 83.00 192 PHE A O 1
ATOM 1549 N N . ALA A 1 193 ? -3.044 -2.032 16.740 1.00 89.25 193 ALA A N 1
ATOM 1550 C CA . ALA A 1 193 ? -2.175 -2.868 17.540 1.00 89.25 193 ALA A CA 1
ATOM 1551 C C . ALA A 1 193 ? -2.890 -4.204 17.775 1.00 89.25 193 ALA A C 1
ATOM 1553 O O . ALA A 1 193 ? -3.653 -4.382 18.724 1.00 89.25 193 ALA A O 1
ATOM 1554 N N . HIS A 1 194 ? -2.654 -5.159 16.882 1.00 90.75 194 HIS A N 1
ATOM 1555 C CA . HIS A 1 194 ? -3.293 -6.469 16.935 1.00 90.75 194 HIS A CA 1
ATOM 1556 C C . HIS A 1 194 ? -3.061 -7.177 18.288 1.00 90.75 194 HIS A C 1
ATOM 1558 O O . HIS A 1 194 ? -1.945 -7.099 18.820 1.00 90.75 194 HIS A O 1
ATOM 1564 N N . PRO A 1 195 ? -4.055 -7.898 18.841 1.00 92.62 195 PRO A N 1
ATOM 1565 C CA . PRO A 1 195 ? -5.449 -7.966 18.395 1.00 92.62 195 PRO A CA 1
ATOM 1566 C C . PRO A 1 195 ? -6.338 -6.863 19.012 1.00 92.62 195 PRO A C 1
ATOM 1568 O O . PRO A 1 195 ? -6.270 -6.626 20.215 1.00 92.62 195 PRO A O 1
ATOM 1571 N N . LEU A 1 196 ? -7.242 -6.271 18.221 1.00 93.06 196 LEU A N 1
ATOM 1572 C CA . LEU A 1 196 ? -8.405 -5.477 18.673 1.00 93.06 196 LEU A CA 1
ATOM 1573 C C . LEU A 1 196 ? -8.074 -4.251 19.555 1.00 93.06 196 LEU A C 1
ATOM 1575 O O . LEU A 1 196 ? -8.811 -3.944 20.499 1.00 93.06 196 LEU A O 1
ATOM 1579 N N . ARG A 1 197 ? -6.991 -3.521 19.250 1.00 94.62 197 ARG A N 1
ATOM 1580 C CA . ARG A 1 197 ? -6.627 -2.284 19.968 1.00 94.62 197 ARG A CA 1
ATOM 1581 C C . ARG A 1 197 ? -6.517 -1.070 19.051 1.00 94.62 197 ARG A C 1
ATOM 1583 O O . ARG A 1 197 ? -5.667 -1.008 18.161 1.00 94.62 197 ARG A O 1
ATOM 1590 N N . PHE A 1 198 ? -7.374 -0.095 19.329 1.00 91.56 198 PHE A N 1
ATOM 1591 C CA . PHE A 1 198 ? -7.289 1.284 18.868 1.00 91.56 198 PHE A CA 1
ATOM 1592 C C . PHE A 1 198 ? -6.536 2.093 19.919 1.00 91.56 198 PHE A C 1
ATOM 1594 O O . PHE A 1 198 ? -7.140 2.702 20.809 1.00 91.56 198 PHE A O 1
ATOM 1601 N N . ASP A 1 199 ? -5.212 2.081 19.817 1.00 93.62 199 ASP A N 1
ATOM 1602 C CA . ASP A 1 199 ? -4.382 2.975 20.615 1.00 93.62 199 ASP A CA 1
ATOM 1603 C C . ASP A 1 199 ? -4.661 4.431 20.228 1.00 93.62 199 ASP A C 1
ATOM 1605 O O . ASP A 1 199 ? -5.125 4.721 19.118 1.00 93.62 199 ASP A O 1
ATOM 1609 N N . LYS A 1 200 ? -4.376 5.351 21.150 1.00 93.88 200 LYS A N 1
ATOM 1610 C CA . LYS A 1 200 ? -4.812 6.751 21.080 1.00 93.88 200 LYS A CA 1
ATOM 1611 C C . LYS A 1 200 ? -4.580 7.422 19.722 1.00 93.88 200 LYS A C 1
ATOM 1613 O O . LYS A 1 200 ? -5.527 7.941 19.137 1.00 93.88 200 LYS A O 1
ATOM 1618 N N . ASP A 1 201 ? -3.357 7.378 19.196 1.00 92.12 201 ASP A N 1
ATOM 1619 C CA . ASP A 1 201 ? -3.011 8.086 17.954 1.00 92.12 201 ASP A CA 1
ATOM 1620 C C . ASP A 1 201 ? -3.766 7.526 16.733 1.00 92.12 201 ASP A C 1
ATOM 1622 O O . ASP A 1 201 ? -4.232 8.272 15.866 1.00 92.12 201 ASP A O 1
ATOM 1626 N N . VAL A 1 202 ? -3.950 6.201 16.686 1.00 92.31 202 VAL A N 1
ATOM 1627 C CA . VAL A 1 202 ? -4.734 5.531 15.639 1.00 92.31 202 VAL A CA 1
ATOM 1628 C C . VAL A 1 202 ? -6.215 5.872 15.788 1.00 92.31 202 VAL A C 1
ATOM 1630 O O . VAL A 1 202 ? -6.877 6.160 14.788 1.00 92.31 202 VAL A O 1
ATOM 1633 N N . ALA A 1 203 ? -6.730 5.872 17.019 1.00 94.94 203 ALA A N 1
ATOM 1634 C CA . ALA A 1 203 ? -8.122 6.170 17.325 1.00 94.94 203 ALA A CA 1
ATOM 1635 C C . ALA A 1 203 ? -8.496 7.611 16.971 1.00 94.94 203 ALA A C 1
ATOM 1637 O O . ALA A 1 203 ? -9.488 7.832 16.278 1.00 94.94 203 ALA A O 1
ATOM 1638 N N . ASP A 1 204 ? -7.673 8.579 17.366 1.00 95.06 204 ASP A N 1
ATOM 1639 C CA . ASP A 1 204 ? -7.892 9.996 17.083 1.00 95.06 204 ASP A CA 1
ATOM 1640 C C . ASP A 1 204 ? -7.879 10.260 15.566 1.00 95.06 204 ASP A C 1
ATOM 1642 O O . ASP A 1 204 ? -8.771 10.929 15.026 1.00 95.06 204 ASP A O 1
ATOM 1646 N N . LYS A 1 205 ? -6.929 9.646 14.844 1.00 93.50 205 LYS A N 1
ATOM 1647 C CA . LYS A 1 205 ? -6.869 9.712 13.377 1.00 93.50 205 LYS A CA 1
ATOM 1648 C C . LYS A 1 205 ? -8.095 9.066 12.726 1.00 93.50 205 LYS A C 1
ATOM 1650 O O . LYS A 1 205 ? -8.680 9.643 11.807 1.00 93.50 205 LYS A O 1
ATOM 1655 N N . PHE A 1 206 ? -8.506 7.889 13.199 1.00 94.94 206 PHE A N 1
ATOM 1656 C CA . PHE A 1 206 ? -9.681 7.178 12.697 1.00 94.94 206 PHE A CA 1
ATOM 1657 C C . PHE A 1 206 ? -10.971 7.977 12.894 1.00 94.94 206 PHE A C 1
ATOM 1659 O O . PHE A 1 206 ? -11.757 8.099 11.953 1.00 94.94 206 PHE A O 1
ATOM 1666 N N . VAL A 1 207 ? -11.175 8.553 14.084 1.00 96.00 207 VAL A N 1
ATOM 1667 C CA . VAL A 1 207 ? -12.371 9.341 14.410 1.00 96.00 207 VAL A CA 1
ATOM 1668 C C . VAL A 1 207 ? -12.515 10.513 13.453 1.00 96.00 207 VAL A C 1
ATOM 1670 O O . VAL A 1 207 ? -13.575 10.700 12.849 1.00 96.00 207 VAL A O 1
ATOM 1673 N N . ARG A 1 208 ? -11.429 11.267 13.251 1.00 95.50 208 ARG A N 1
ATOM 1674 C CA . ARG A 1 208 ? -11.421 12.385 12.308 1.00 95.50 208 ARG A CA 1
ATOM 1675 C C . ARG A 1 208 ? -11.697 11.916 10.878 1.00 95.50 208 ARG A C 1
ATOM 1677 O O . ARG A 1 208 ? -12.589 12.460 10.230 1.00 95.50 208 ARG A O 1
ATOM 1684 N N . ARG A 1 209 ? -10.993 10.879 10.409 1.00 93.88 209 ARG A N 1
ATOM 1685 C CA . ARG A 1 209 ? -11.154 10.310 9.060 1.00 93.88 209 ARG A CA 1
ATOM 1686 C C . ARG A 1 209 ? -12.604 9.889 8.782 1.00 93.88 209 ARG A C 1
ATOM 1688 O O . ARG A 1 209 ? -13.154 10.253 7.744 1.00 93.88 209 ARG A O 1
ATOM 1695 N N . ALA A 1 210 ? -13.236 9.172 9.714 1.00 95.19 210 ALA A N 1
ATOM 1696 C CA . ALA A 1 210 ? -14.615 8.703 9.569 1.00 95.19 210 ALA A CA 1
ATOM 1697 C C . ALA A 1 210 ? -15.629 9.864 9.535 1.00 95.19 210 ALA A C 1
ATOM 1699 O O . ALA A 1 210 ? -16.554 9.861 8.715 1.00 95.19 210 ALA A O 1
ATOM 1700 N N . LYS A 1 211 ? -15.436 10.889 10.378 1.00 95.25 211 LYS A N 1
ATOM 1701 C CA . LYS A 1 211 ? -16.280 12.099 10.406 1.00 95.25 211 LYS A CA 1
ATOM 1702 C C . LYS A 1 211 ? -16.139 12.946 9.140 1.00 95.25 211 LYS A C 1
ATOM 1704 O O . LYS A 1 211 ? -17.137 13.472 8.661 1.00 95.25 211 LYS A O 1
ATOM 1709 N N . GLU A 1 212 ? -14.939 13.017 8.560 1.00 94.31 212 GLU A N 1
ATOM 1710 C CA . GLU A 1 212 ? -14.687 13.670 7.263 1.00 94.31 212 GLU A CA 1
ATOM 1711 C C . GLU A 1 212 ? -15.210 12.841 6.063 1.00 94.31 212 GLU A C 1
ATOM 1713 O O . GLU A 1 212 ? -15.092 13.265 4.917 1.00 94.31 212 GLU A O 1
ATOM 1718 N N . GLY A 1 213 ? -15.818 11.669 6.300 1.00 93.12 213 GLY A N 1
ATOM 1719 C CA . GLY A 1 213 ? -16.427 10.833 5.257 1.00 93.12 213 GLY A CA 1
ATOM 1720 C C . GLY A 1 213 ? -15.424 10.046 4.412 1.00 93.12 213 GLY A C 1
ATOM 1721 O O . GLY A 1 213 ? -15.807 9.411 3.428 1.00 93.12 213 GLY A O 1
ATOM 1722 N N . VAL A 1 214 ? -14.148 10.047 4.797 1.00 92.50 214 VAL A N 1
ATOM 1723 C CA . VAL A 1 214 ? -13.114 9.247 4.142 1.00 92.50 214 VAL A CA 1
ATOM 1724 C C . VAL A 1 214 ? -13.351 7.781 4.490 1.00 92.50 214 VAL A C 1
ATOM 1726 O O . VAL A 1 214 ? -13.511 7.445 5.663 1.00 92.50 214 VAL A O 1
ATOM 1729 N N . SER A 1 215 ? -13.353 6.910 3.472 1.00 87.94 215 SER A N 1
ATOM 1730 C CA . SER A 1 215 ? -13.620 5.471 3.629 1.00 87.94 215 SER A CA 1
ATOM 1731 C C . SER A 1 215 ? -12.859 4.893 4.820 1.00 87.94 215 SER A C 1
ATOM 1733 O O . SER A 1 215 ? -11.642 5.069 4.926 1.00 87.94 215 SER A O 1
ATOM 1735 N N . ALA A 1 216 ? -13.575 4.238 5.723 1.00 86.56 216 ALA A N 1
ATOM 1736 C CA . ALA A 1 216 ? -13.045 3.653 6.934 1.00 86.56 216 ALA A CA 1
ATOM 1737 C C . ALA A 1 216 ? -12.696 2.189 6.670 1.00 86.56 216 ALA A C 1
ATOM 1739 O O . ALA A 1 216 ? -13.564 1.339 6.461 1.00 86.56 216 ALA A O 1
ATOM 1740 N N . GLY A 1 217 ? -11.402 1.896 6.672 1.00 90.31 217 GLY A N 1
ATOM 1741 C CA . GLY A 1 217 ? -10.907 0.542 6.518 1.00 90.31 217 GLY A CA 1
ATOM 1742 C C . GLY A 1 217 ? -9.694 0.291 7.385 1.00 90.31 217 GLY A C 1
ATOM 1743 O O . GLY A 1 217 ? -8.968 1.222 7.735 1.00 90.31 217 GLY A O 1
ATOM 1744 N N . LEU A 1 218 ? -9.512 -0.980 7.719 1.00 93.50 218 LEU A N 1
ATOM 1745 C CA . LEU A 1 218 ? -8.381 -1.486 8.476 1.00 93.50 218 LEU A CA 1
ATOM 1746 C C . LEU A 1 218 ? -7.337 -2.040 7.510 1.00 93.50 218 LEU A C 1
ATOM 1748 O O . LEU A 1 218 ? -7.649 -2.855 6.643 1.00 93.50 218 LEU A O 1
ATOM 1752 N N . THR A 1 219 ? -6.092 -1.622 7.679 1.00 94.50 219 THR A N 1
ATOM 1753 C CA . THR A 1 219 ? -4.927 -2.341 7.174 1.00 94.50 219 THR A CA 1
ATOM 1754 C C . THR A 1 219 ? -4.528 -3.352 8.242 1.00 94.50 219 THR A C 1
ATOM 1756 O O . THR A 1 219 ? -3.781 -3.037 9.163 1.00 94.50 219 THR A O 1
ATOM 1759 N N . ALA A 1 220 ? -5.096 -4.554 8.165 1.00 95.44 220 ALA A N 1
ATOM 1760 C CA . ALA A 1 220 ? -4.844 -5.602 9.141 1.00 95.44 220 ALA A CA 1
ATOM 1761 C C . ALA A 1 220 ? -3.508 -6.273 8.829 1.00 95.44 220 ALA A C 1
ATOM 1763 O O . ALA A 1 220 ? -3.329 -6.793 7.731 1.00 95.44 220 ALA A O 1
ATOM 1764 N N . MET A 1 221 ? -2.596 -6.280 9.798 1.00 95.81 221 MET A N 1
ATOM 1765 C CA . MET A 1 221 ? -1.298 -6.950 9.745 1.00 95.81 221 MET A CA 1
ATOM 1766 C C . MET A 1 221 ? -1.101 -7.977 10.889 1.00 95.81 221 MET A C 1
ATOM 1768 O O . MET A 1 221 ? -0.078 -7.935 11.578 1.00 95.81 221 MET A O 1
ATOM 1772 N N . PRO A 1 222 ? -2.071 -8.869 11.184 1.00 96.62 222 PRO A N 1
ATOM 1773 C CA . PRO A 1 222 ? -1.916 -9.853 12.249 1.00 96.62 222 PRO A CA 1
ATOM 1774 C C . PRO A 1 222 ? -0.893 -10.936 11.891 1.00 96.62 222 PRO A C 1
ATOM 1776 O O . PRO A 1 222 ? -0.700 -11.283 10.725 1.00 96.62 222 PRO A O 1
ATOM 1779 N N . ILE A 1 223 ? -0.275 -11.508 12.924 1.00 97.38 223 ILE A N 1
ATOM 1780 C CA . ILE A 1 223 ? 0.750 -12.544 12.818 1.00 97.38 223 ILE A CA 1
ATOM 1781 C C . ILE A 1 223 ? 0.216 -13.815 13.480 1.00 97.38 223 ILE A C 1
ATOM 1783 O O . ILE A 1 223 ? -0.089 -13.816 14.682 1.00 97.38 223 ILE A O 1
ATOM 1787 N N . ALA A 1 224 ? 0.095 -14.885 12.697 1.00 97.94 224 ALA A N 1
ATOM 1788 C CA . ALA A 1 224 ? -0.330 -16.198 13.170 1.00 97.94 224 ALA A CA 1
ATOM 1789 C C . ALA A 1 224 ? 0.644 -16.723 14.231 1.00 97.94 224 ALA A C 1
ATOM 1791 O O . ALA A 1 224 ? 1.852 -16.751 14.011 1.00 97.94 224 ALA A O 1
ATOM 1792 N N . GLY A 1 225 ? 0.124 -17.109 15.397 1.00 95.06 225 GLY A N 1
ATOM 1793 C CA . GLY A 1 225 ? 0.926 -17.585 16.528 1.00 95.06 225 GLY A CA 1
ATOM 1794 C C . GLY A 1 225 ? 1.529 -16.482 17.407 1.00 95.06 225 GLY A C 1
ATOM 1795 O O . GLY A 1 225 ? 2.126 -16.802 18.431 1.00 95.06 225 GLY A O 1
ATOM 1796 N N . CYS A 1 226 ? 1.351 -15.200 17.061 1.00 95.94 226 CYS A N 1
ATOM 1797 C CA . CYS A 1 226 ? 1.772 -14.072 17.902 1.00 95.94 226 CYS A CA 1
ATOM 1798 C C . CYS A 1 226 ? 0.589 -13.202 18.337 1.00 95.94 226 CYS A C 1
ATOM 1800 O O . CYS A 1 226 ? 0.263 -13.151 19.519 1.00 95.94 226 CYS A O 1
ATOM 1802 N N . SER A 1 227 ? -0.063 -12.514 17.396 1.00 95.88 227 SER A N 1
ATOM 1803 C CA . SER A 1 227 ? -1.210 -11.638 17.688 1.00 95.88 227 SER A CA 1
ATOM 1804 C C . SER A 1 227 ? -2.561 -12.298 17.411 1.00 95.88 227 SER A C 1
ATOM 1806 O O . SER A 1 227 ? -3.604 -11.740 17.742 1.00 95.88 227 SER A O 1
ATOM 1808 N N . THR A 1 228 ? -2.546 -13.502 16.841 1.00 97.44 228 THR A N 1
ATOM 1809 C CA . THR A 1 228 ? -3.714 -14.353 16.580 1.00 97.44 228 THR A CA 1
ATOM 1810 C C . THR A 1 228 ? -3.349 -15.817 16.852 1.00 97.44 228 THR A C 1
ATOM 1812 O O . THR A 1 228 ? -2.156 -16.139 16.907 1.00 97.44 228 THR A O 1
ATOM 1815 N N . PRO A 1 229 ? -4.329 -16.726 17.022 1.00 97.69 229 PRO A N 1
ATOM 1816 C CA . PRO A 1 229 ? -4.049 -18.157 17.064 1.00 97.69 229 PRO A CA 1
ATOM 1817 C C . PRO A 1 229 ? -3.244 -18.615 15.845 1.00 97.69 229 PRO A C 1
ATOM 1819 O O . PRO A 1 229 ? -3.384 -18.070 14.753 1.00 97.69 229 PRO A O 1
ATOM 1822 N N . VAL A 1 230 ? -2.402 -19.631 16.032 1.00 97.50 230 VAL A N 1
ATOM 1823 C CA . VAL A 1 230 ? -1.556 -20.155 14.950 1.00 97.50 230 VAL A CA 1
ATOM 1824 C C . VAL A 1 230 ? -2.345 -20.933 13.902 1.00 97.50 230 VAL A C 1
ATOM 1826 O O . VAL A 1 230 ? -1.806 -21.197 12.848 1.00 97.50 230 VAL A O 1
ATOM 1829 N N . THR A 1 231 ? -3.590 -21.339 14.162 1.00 98.00 231 THR A N 1
ATOM 1830 C CA . THR A 1 231 ? -4.416 -22.025 13.159 1.00 98.00 231 THR A CA 1
ATOM 1831 C C . THR A 1 231 ? -5.090 -21.016 12.235 1.00 98.00 231 THR A C 1
ATOM 1833 O O . THR A 1 231 ? -5.469 -19.924 12.667 1.00 98.00 231 THR A O 1
ATOM 1836 N N . VAL A 1 232 ? -5.292 -21.384 10.967 1.00 98.19 232 VAL A N 1
ATOM 1837 C CA . VAL A 1 232 ? -5.921 -20.491 9.981 1.00 98.19 232 VAL A CA 1
ATOM 1838 C C . VAL A 1 232 ? -7.346 -20.107 10.389 1.00 98.19 232 VAL A C 1
ATOM 1840 O O . VAL A 1 232 ? -7.751 -18.965 10.212 1.00 98.19 232 VAL A O 1
ATOM 1843 N N . GLU A 1 233 ? -8.099 -21.017 11.006 1.00 98.38 233 GLU A N 1
ATOM 1844 C CA . GLU A 1 233 ? -9.470 -20.770 11.450 1.00 98.38 233 GLU A CA 1
ATOM 1845 C C . GLU A 1 233 ? -9.505 -19.731 12.575 1.00 98.38 233 GLU A C 1
ATOM 1847 O O . GLU A 1 233 ? -10.283 -18.778 12.524 1.00 98.38 233 GLU A O 1
ATOM 1852 N N . GLY A 1 234 ? -8.615 -19.871 13.564 1.00 98.50 234 GLY A N 1
ATOM 1853 C CA . GLY A 1 234 ? -8.497 -18.905 14.655 1.00 98.50 234 GLY A CA 1
ATOM 1854 C C . GLY A 1 234 ? -7.993 -17.545 14.168 1.00 98.50 234 GLY A C 1
ATOM 1855 O O . GLY A 1 234 ? -8.470 -16.507 14.628 1.00 98.50 234 GLY A O 1
ATOM 1856 N N . PHE A 1 235 ? -7.087 -17.540 13.188 1.00 98.56 235 PHE A N 1
ATOM 1857 C CA . PHE A 1 235 ? -6.641 -16.325 12.516 1.00 98.56 235 PHE A CA 1
ATOM 1858 C C . PHE A 1 235 ? -7.789 -15.612 11.789 1.00 98.56 235 PHE A C 1
ATOM 1860 O O . PHE A 1 235 ? -7.965 -14.404 11.968 1.00 98.56 235 PHE A O 1
ATOM 1867 N N . ILE A 1 236 ? -8.591 -16.337 10.997 1.00 98.62 236 ILE A N 1
ATOM 1868 C CA . ILE A 1 236 ? -9.746 -15.781 10.273 1.00 98.62 236 ILE A CA 1
ATOM 1869 C C . ILE A 1 236 ? -10.718 -15.133 11.259 1.00 98.62 236 ILE A C 1
ATOM 1871 O O . ILE A 1 236 ? -11.144 -13.998 11.039 1.00 98.62 236 ILE A O 1
ATOM 1875 N N . VAL A 1 237 ? -11.032 -15.825 12.358 1.00 98.75 237 VAL A N 1
ATOM 1876 C CA . VAL A 1 237 ? -11.956 -15.336 13.388 1.00 98.75 237 VAL A CA 1
ATOM 1877 C C . VAL A 1 237 ? -11.469 -14.017 13.995 1.00 98.75 237 VAL A C 1
ATOM 1879 O O . VAL A 1 237 ? -12.209 -13.032 13.994 1.00 98.75 237 VAL A O 1
ATOM 1882 N N . VAL A 1 238 ? -10.220 -13.951 14.469 1.00 98.25 238 VAL A N 1
ATOM 1883 C CA . VAL A 1 238 ? -9.705 -12.734 15.124 1.00 98.25 238 VAL A CA 1
ATOM 1884 C C . VAL A 1 238 ? -9.542 -11.589 14.125 1.00 98.25 238 VAL A C 1
ATOM 1886 O O . VAL A 1 238 ? -10.017 -10.482 14.371 1.00 98.25 238 VAL A O 1
ATOM 1889 N N . SER A 1 239 ? -8.920 -11.850 12.976 1.00 97.62 239 SER A N 1
ATOM 1890 C CA . SER A 1 239 ? -8.654 -10.812 11.975 1.00 97.62 239 SER A CA 1
ATOM 1891 C C . SER A 1 239 ? -9.939 -10.260 11.342 1.00 97.62 239 SER A C 1
ATOM 1893 O O . SER A 1 239 ? -10.019 -9.072 11.013 1.00 97.62 239 SER A O 1
ATOM 1895 N N . THR A 1 240 ? -10.989 -11.080 11.220 1.00 98.00 240 THR A N 1
ATOM 1896 C CA . THR A 1 240 ? -12.302 -10.613 10.758 1.00 98.00 240 THR A CA 1
ATOM 1897 C C . THR A 1 240 ? -13.046 -9.844 11.846 1.00 98.00 240 THR A C 1
ATOM 1899 O O . THR A 1 240 ? -13.675 -8.831 11.538 1.00 98.00 240 THR A O 1
ATOM 1902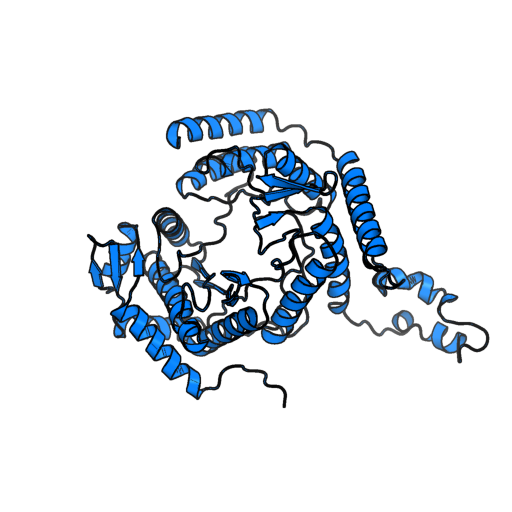 N N . ALA A 1 241 ? -12.944 -10.257 13.115 1.00 98.12 241 ALA A N 1
ATOM 1903 C CA . ALA A 1 241 ? -13.491 -9.484 14.229 1.00 98.12 241 ALA A CA 1
ATOM 1904 C C . ALA A 1 241 ? -12.920 -8.058 14.247 1.00 98.12 241 ALA A C 1
ATOM 1906 O O . ALA A 1 241 ? -13.670 -7.102 14.427 1.00 98.12 241 ALA A O 1
ATOM 1907 N N . GLU A 1 242 ? -11.629 -7.882 13.962 1.00 97.12 242 GLU A N 1
ATOM 1908 C CA . GLU A 1 242 ? -11.028 -6.549 13.850 1.00 97.12 242 GLU A CA 1
ATOM 1909 C C . GLU A 1 242 ? -11.636 -5.717 12.719 1.00 97.12 242 GLU A C 1
ATOM 1911 O O . GLU A 1 242 ? -11.992 -4.558 12.936 1.00 97.12 242 GLU A O 1
ATOM 1916 N N . HIS A 1 243 ? -11.832 -6.297 11.532 1.00 97.38 243 HIS A N 1
ATOM 1917 C CA . HIS A 1 243 ? -12.504 -5.604 10.428 1.00 97.38 243 HIS A CA 1
ATOM 1918 C C . HIS A 1 243 ? -13.933 -5.191 10.802 1.00 97.38 243 HIS A C 1
ATOM 1920 O O . HIS A 1 243 ? -14.306 -4.030 10.630 1.00 97.38 243 HIS A O 1
ATOM 1926 N N . VAL A 1 244 ? -14.719 -6.102 11.378 1.00 97.69 244 VAL A N 1
ATOM 1927 C CA . VAL A 1 244 ? -16.102 -5.817 11.785 1.00 97.69 244 VAL A CA 1
ATOM 1928 C C . VAL A 1 244 ? -16.148 -4.758 12.892 1.00 97.69 244 VAL A C 1
ATOM 1930 O O . VAL A 1 244 ? -16.946 -3.826 12.791 1.00 97.69 244 VAL A O 1
ATOM 1933 N N . ALA A 1 245 ? -15.261 -4.823 13.891 1.00 97.19 245 ALA A N 1
ATOM 1934 C CA . ALA A 1 245 ? -15.132 -3.793 14.925 1.00 97.19 245 ALA A CA 1
ATOM 1935 C C . ALA A 1 245 ? -14.778 -2.425 14.324 1.00 97.19 245 ALA A C 1
ATOM 1937 O O . ALA A 1 245 ? -15.359 -1.410 14.715 1.00 97.19 245 ALA A O 1
ATOM 1938 N N . THR A 1 246 ? -13.878 -2.393 13.333 1.00 96.56 246 THR A N 1
ATOM 1939 C CA . THR A 1 246 ? -13.535 -1.177 12.575 1.00 96.56 246 THR A CA 1
ATOM 1940 C C . THR A 1 246 ? -14.772 -0.581 11.922 1.00 96.56 246 THR A C 1
ATOM 1942 O O . THR A 1 246 ? -15.051 0.607 12.063 1.00 96.56 246 THR A O 1
ATOM 1945 N N . TRP A 1 247 ? -15.529 -1.402 11.199 1.00 97.50 247 TRP A N 1
ATOM 1946 C CA . TRP A 1 247 ? -16.672 -0.942 10.422 1.00 97.50 247 TRP A CA 1
ATOM 1947 C C . TRP A 1 247 ? -17.839 -0.503 11.302 1.00 97.50 247 TRP A C 1
ATOM 1949 O O . TRP A 1 247 ? -18.457 0.522 11.018 1.00 97.50 247 TRP A O 1
ATOM 1959 N N . LEU A 1 248 ? -18.099 -1.222 12.398 1.00 97.38 248 LEU A N 1
ATOM 1960 C CA . LEU A 1 248 ? -19.041 -0.806 13.438 1.00 97.38 248 LEU A CA 1
ATOM 1961 C C . LEU A 1 248 ? -18.647 0.553 14.019 1.00 97.38 248 LEU A C 1
ATOM 1963 O O . LEU A 1 248 ? -19.470 1.463 14.069 1.00 97.38 248 LEU A O 1
ATOM 1967 N N . SER A 1 249 ? -17.374 0.712 14.390 1.00 97.06 249 SER A N 1
ATOM 1968 C CA . SER A 1 249 ? -16.833 1.964 14.935 1.00 97.06 249 SER A CA 1
ATOM 1969 C C . SER A 1 249 ? -16.978 3.120 13.946 1.00 97.06 249 SER A C 1
ATOM 1971 O O . SER A 1 249 ? -17.357 4.228 14.318 1.00 97.06 249 SER A O 1
ATOM 1973 N N . ALA A 1 250 ? -16.753 2.852 12.660 1.00 97.06 250 ALA A N 1
ATOM 1974 C CA . ALA A 1 250 ? -16.907 3.839 11.602 1.00 97.06 250 ALA A CA 1
ATOM 1975 C C . ALA A 1 250 ? -18.367 4.279 11.450 1.00 97.06 250 ALA A C 1
ATOM 1977 O O . ALA A 1 250 ? -18.652 5.475 11.399 1.00 97.06 250 ALA A O 1
ATOM 1978 N N . ARG A 1 251 ? -19.304 3.322 11.417 1.00 97.25 251 ARG A N 1
ATOM 1979 C CA . ARG A 1 251 ? -20.740 3.593 11.248 1.00 97.25 251 ARG A CA 1
ATOM 1980 C C . ARG A 1 251 ? -21.381 4.195 12.498 1.00 97.25 251 ARG A C 1
ATOM 1982 O O . ARG A 1 251 ? -22.354 4.930 12.361 1.00 97.25 251 ARG A O 1
ATOM 1989 N N . ALA A 1 252 ? -20.804 3.966 13.679 1.00 97.56 252 ALA A N 1
ATOM 1990 C CA . ALA A 1 252 ? -21.181 4.663 14.907 1.00 97.56 252 ALA A CA 1
ATOM 1991 C C . ALA A 1 252 ? -20.884 6.171 14.833 1.00 97.56 252 ALA A C 1
ATOM 1993 O O . ALA A 1 252 ? -21.662 6.978 15.337 1.00 97.56 252 ALA A O 1
ATOM 1994 N N . LEU A 1 253 ? -19.781 6.558 14.183 1.00 97.56 253 LEU A N 1
ATOM 1995 C CA . LEU A 1 253 ? -19.402 7.962 13.986 1.00 97.56 253 LEU A CA 1
ATOM 1996 C C . LEU A 1 253 ? -20.098 8.594 12.777 1.00 97.56 253 LEU A C 1
ATOM 1998 O O . LEU A 1 253 ? -20.510 9.752 12.822 1.00 97.56 253 LEU A O 1
ATOM 2002 N N . ASN A 1 254 ? -20.203 7.845 11.680 1.00 97.44 254 ASN A N 1
ATOM 2003 C CA . ASN A 1 254 ? -20.776 8.301 10.423 1.00 97.44 254 ASN A CA 1
ATOM 2004 C C . ASN A 1 254 ? -21.523 7.149 9.727 1.00 97.44 254 ASN A C 1
ATOM 2006 O O . ASN A 1 254 ? -20.901 6.327 9.049 1.00 97.44 254 ASN A O 1
ATOM 2010 N N . PRO A 1 255 ? -22.866 7.114 9.800 1.00 96.12 255 PRO A N 1
ATOM 2011 C CA . PRO A 1 255 ? -23.668 6.041 9.216 1.00 96.12 255 PRO A CA 1
ATOM 2012 C C . PRO A 1 255 ? -23.541 5.876 7.698 1.00 96.12 255 PRO A C 1
ATOM 2014 O O . PRO A 1 255 ? -24.023 4.876 7.178 1.00 96.12 255 PRO A O 1
ATOM 2017 N N . LYS A 1 256 ? -22.928 6.822 6.970 1.00 95.25 256 LYS A N 1
ATOM 2018 C CA . LYS A 1 256 ? -22.769 6.794 5.503 1.00 95.25 256 LYS A CA 1
ATOM 2019 C C . LYS A 1 256 ? -21.328 6.559 5.036 1.00 95.25 256 LYS A C 1
ATOM 2021 O O . LYS A 1 256 ? -21.092 6.546 3.831 1.00 95.25 256 LYS A O 1
ATOM 2026 N N . VAL A 1 257 ? -20.366 6.413 5.950 1.00 96.44 257 VAL A N 1
ATOM 2027 C CA . VAL A 1 257 ? -18.952 6.258 5.579 1.00 96.44 257 VAL A CA 1
ATOM 2028 C C . VAL A 1 257 ? -18.724 4.960 4.803 1.00 96.44 257 VAL A C 1
ATOM 2030 O O . VAL A 1 257 ? -19.250 3.909 5.167 1.00 96.44 257 VAL A O 1
ATOM 2033 N N . GLY A 1 258 ? -17.935 5.027 3.729 1.00 94.69 258 GLY A N 1
ATOM 2034 C CA . GLY A 1 258 ? -17.532 3.832 2.989 1.00 94.69 258 GLY A CA 1
ATOM 2035 C C . GLY A 1 258 ? -16.740 2.870 3.877 1.00 94.69 258 GLY A C 1
ATOM 2036 O O . GLY A 1 258 ? -16.019 3.310 4.769 1.00 94.69 258 GLY A O 1
ATOM 2037 N N . LEU A 1 259 ? -16.875 1.568 3.631 1.00 95.50 259 LEU A N 1
ATOM 2038 C CA . LEU A 1 259 ? -16.171 0.518 4.367 1.00 95.50 259 LEU A CA 1
ATOM 2039 C C . LEU A 1 259 ? -15.258 -0.268 3.428 1.00 95.50 259 LEU A C 1
ATOM 2041 O O . LEU A 1 259 ? -15.620 -0.525 2.278 1.00 95.50 259 LEU A O 1
ATOM 2045 N N . GLY A 1 260 ? -14.095 -0.667 3.934 1.00 93.50 260 GLY A N 1
ATOM 2046 C CA . GLY A 1 260 ? -13.139 -1.504 3.213 1.00 93.50 260 GLY A CA 1
ATOM 2047 C C . GLY A 1 260 ? -12.006 -1.977 4.117 1.00 93.50 260 GLY A C 1
ATOM 2048 O O . GLY A 1 260 ? -12.130 -1.969 5.341 1.00 93.50 260 GLY A O 1
ATOM 2049 N N . GLY A 1 261 ? -10.887 -2.372 3.523 1.00 94.62 261 GLY A N 1
ATOM 2050 C CA . GLY A 1 261 ? -9.697 -2.775 4.266 1.00 94.62 261 GLY A CA 1
ATOM 2051 C C . GLY A 1 261 ? -8.728 -3.579 3.414 1.00 94.62 261 GLY A C 1
ATOM 2052 O O . GLY A 1 261 ? -8.976 -3.830 2.231 1.00 94.62 261 GLY A O 1
ATOM 2053 N N . SER A 1 262 ? -7.639 -4.006 4.044 1.00 95.12 262 SER A N 1
ATOM 2054 C CA . SER A 1 262 ? -6.655 -4.913 3.463 1.00 95.12 262 SER A CA 1
ATOM 2055 C C . SER A 1 262 ? -6.167 -5.931 4.489 1.00 95.12 262 SER A C 1
ATOM 2057 O O . SER A 1 262 ? -5.981 -5.575 5.651 1.00 95.12 262 SER A O 1
ATOM 2059 N N . MET A 1 263 ? -5.865 -7.147 4.042 1.00 95.94 263 MET A N 1
ATOM 2060 C CA . MET A 1 263 ? -5.325 -8.234 4.853 1.00 95.94 263 MET A CA 1
ATOM 2061 C C . MET A 1 263 ? -3.869 -8.530 4.480 1.00 95.94 263 MET A C 1
ATOM 2063 O O . MET A 1 263 ? -3.587 -9.114 3.433 1.00 95.94 263 MET A O 1
ATOM 2067 N N . TRP A 1 264 ? -2.948 -8.155 5.359 1.00 95.56 264 TRP A N 1
ATOM 2068 C CA . TRP A 1 264 ? -1.517 -8.442 5.296 1.00 95.56 264 TRP A CA 1
ATOM 2069 C C . TRP A 1 264 ? -1.184 -9.496 6.350 1.00 95.56 264 TRP A C 1
ATOM 2071 O O . TRP A 1 264 ? -0.595 -9.197 7.384 1.00 95.56 264 TRP A O 1
ATOM 2081 N N . ALA A 1 265 ? -1.611 -10.733 6.119 1.00 96.62 265 ALA A N 1
ATOM 2082 C CA . ALA A 1 265 ? -1.328 -11.812 7.054 1.00 96.62 265 ALA A CA 1
ATOM 2083 C C . ALA A 1 265 ? 0.180 -12.081 7.139 1.00 96.62 265 ALA A C 1
ATOM 2085 O O . ALA A 1 265 ? 0.854 -12.157 6.110 1.00 96.62 265 ALA A O 1
ATOM 2086 N N . GLY A 1 266 ? 0.689 -12.214 8.361 1.00 96.62 266 GLY A N 1
ATOM 2087 C CA . GLY A 1 266 ? 2.051 -12.646 8.638 1.00 96.62 266 GLY A CA 1
ATOM 2088 C C . GLY A 1 266 ? 2.080 -14.008 9.323 1.00 96.62 266 GLY A C 1
ATOM 2089 O O . GLY A 1 266 ? 1.174 -14.359 10.081 1.00 96.62 266 GLY A O 1
ATOM 2090 N N . THR A 1 267 ? 3.147 -14.763 9.099 1.00 96.94 267 THR A N 1
ATOM 2091 C CA . THR A 1 267 ? 3.471 -15.986 9.844 1.00 96.94 267 THR A CA 1
ATOM 2092 C C . THR A 1 267 ? 4.840 -15.835 10.482 1.00 96.94 267 THR A C 1
ATOM 2094 O O . THR A 1 267 ? 5.699 -15.103 9.987 1.00 96.94 267 THR A O 1
ATOM 2097 N N . VAL A 1 268 ? 5.023 -16.474 11.636 1.00 96.19 268 VAL A N 1
ATOM 2098 C CA . VAL A 1 268 ? 6.293 -16.470 12.359 1.00 96.19 268 VAL A CA 1
ATOM 2099 C C . VAL A 1 268 ? 7.003 -17.805 12.160 1.00 96.19 268 VAL A C 1
ATOM 2101 O O . VAL A 1 268 ? 6.430 -18.874 12.367 1.00 96.19 268 VAL A O 1
ATOM 2104 N N . ASP A 1 269 ? 8.276 -17.747 11.792 1.00 94.50 269 ASP A N 1
ATOM 2105 C CA . ASP A 1 269 ? 9.178 -18.880 11.923 1.00 94.50 269 ASP A CA 1
ATOM 2106 C C . ASP A 1 269 ? 9.462 -19.095 13.414 1.00 94.50 269 ASP A C 1
ATOM 2108 O O . ASP A 1 269 ? 10.192 -18.328 14.045 1.00 94.50 269 ASP A O 1
ATOM 2112 N N . MET A 1 270 ? 8.882 -20.153 13.980 1.00 93.88 270 MET A N 1
ATOM 2113 C CA . MET A 1 270 ? 8.995 -20.471 15.405 1.00 93.88 270 MET A CA 1
ATOM 2114 C C . MET A 1 270 ? 10.430 -20.784 15.855 1.00 93.88 270 MET A C 1
ATOM 2116 O O . MET A 1 270 ? 10.721 -20.667 17.044 1.00 93.88 270 MET A O 1
ATOM 2120 N N . ALA A 1 271 ? 11.335 -21.163 14.945 1.00 95.56 271 ALA A N 1
ATOM 2121 C CA . ALA A 1 271 ? 12.730 -21.435 15.284 1.00 95.56 271 ALA A CA 1
ATOM 2122 C C . ALA A 1 271 ? 13.560 -20.149 15.398 1.00 95.56 271 ALA A C 1
ATOM 2124 O O . ALA A 1 271 ? 14.490 -20.084 16.202 1.00 95.56 271 ALA A O 1
ATOM 2125 N N . THR A 1 272 ? 13.240 -19.125 14.600 1.00 94.12 272 THR A N 1
ATOM 2126 C CA . THR A 1 272 ? 14.040 -17.889 14.520 1.00 94.12 272 THR A CA 1
ATOM 2127 C C . THR A 1 272 ? 13.337 -16.652 15.076 1.00 94.12 272 THR A C 1
ATOM 2129 O O . THR A 1 272 ? 13.977 -15.613 15.247 1.00 94.12 272 THR A O 1
ATOM 2132 N N . GLY A 1 273 ? 12.030 -16.733 15.337 1.00 92.94 273 GLY A N 1
ATOM 2133 C CA . GLY A 1 273 ? 11.177 -15.606 15.717 1.00 92.94 273 GLY A CA 1
ATOM 2134 C C . GLY A 1 273 ? 10.964 -14.583 14.596 1.00 92.94 273 GLY A C 1
ATOM 2135 O O . GLY A 1 273 ? 10.457 -13.490 14.848 1.00 92.94 273 GLY A O 1
ATOM 2136 N N . ARG A 1 274 ? 11.384 -14.887 13.361 1.00 91.81 274 ARG A N 1
ATOM 2137 C CA . ARG A 1 274 ? 11.243 -13.973 12.222 1.00 91.81 274 ARG A CA 1
ATOM 2138 C C . ARG A 1 274 ? 9.838 -14.053 11.655 1.00 91.81 274 ARG A C 1
ATOM 2140 O O . ARG A 1 274 ? 9.288 -15.135 11.506 1.00 91.81 274 ARG A O 1
ATOM 2147 N N . VAL A 1 275 ? 9.291 -12.897 11.309 1.00 94.38 275 VAL A N 1
ATOM 2148 C CA . VAL A 1 275 ? 7.962 -12.779 10.710 1.00 94.38 275 VAL A CA 1
ATOM 2149 C C . VAL A 1 275 ? 8.112 -12.558 9.216 1.00 94.38 275 VAL A C 1
ATOM 2151 O O . VAL A 1 275 ? 8.872 -11.675 8.819 1.00 94.38 275 VAL A O 1
ATOM 2154 N N . SER A 1 276 ? 7.348 -13.311 8.431 1.00 93.88 276 SER A N 1
ATOM 2155 C CA . SER A 1 276 ? 7.206 -13.122 6.993 1.00 93.88 276 SER A CA 1
ATOM 2156 C C . SER A 1 276 ? 5.766 -12.769 6.641 1.00 93.88 276 SER A C 1
ATOM 2158 O O . SER A 1 276 ? 4.822 -13.388 7.128 1.00 93.88 276 SER A O 1
ATOM 2160 N N . TYR A 1 277 ? 5.605 -11.795 5.748 1.00 94.75 277 TYR A N 1
ATOM 2161 C CA . TYR A 1 277 ? 4.327 -11.461 5.102 1.00 94.75 277 TYR A CA 1
ATOM 2162 C C . TYR A 1 277 ? 4.260 -11.962 3.650 1.00 94.75 277 TYR A C 1
ATOM 2164 O O . TYR A 1 277 ? 3.369 -11.567 2.891 1.00 94.75 277 TYR A O 1
ATOM 2172 N N . SER A 1 278 ? 5.246 -12.758 3.235 1.00 92.31 278 SER A N 1
ATOM 2173 C CA . SER A 1 278 ? 5.421 -13.231 1.856 1.00 92.31 278 SER A CA 1
ATOM 2174 C C . SER A 1 278 ? 5.586 -14.749 1.764 1.00 92.31 278 SER A C 1
ATOM 2176 O O . SER A 1 278 ? 5.551 -15.301 0.665 1.00 92.31 278 SER A O 1
ATOM 2178 N N . ALA A 1 279 ? 5.700 -15.433 2.905 1.00 93.31 279 ALA A N 1
ATOM 2179 C CA . ALA A 1 279 ? 5.708 -16.882 2.986 1.00 93.31 279 ALA A CA 1
ATOM 2180 C C . ALA A 1 279 ? 4.409 -17.500 2.435 1.00 93.31 279 ALA A C 1
ATOM 2182 O O . ALA A 1 279 ? 3.342 -16.879 2.390 1.00 93.31 279 ALA A O 1
ATOM 2183 N N . PHE A 1 280 ? 4.507 -18.756 1.998 1.00 92.56 280 PHE A N 1
ATOM 2184 C CA . PHE A 1 280 ? 3.384 -19.496 1.418 1.00 92.56 280 PHE A CA 1
ATOM 2185 C C . PHE A 1 280 ? 2.216 -19.634 2.398 1.00 92.56 280 PHE A C 1
ATOM 2187 O O . PHE A 1 280 ? 1.059 -19.460 2.015 1.00 92.56 280 PHE A O 1
ATOM 2194 N N . ASP A 1 281 ? 2.519 -19.926 3.661 1.00 94.38 281 ASP A N 1
ATOM 2195 C CA . ASP A 1 281 ? 1.531 -19.998 4.728 1.00 94.38 281 ASP A CA 1
ATOM 2196 C C . ASP A 1 281 ? 0.937 -18.613 5.023 1.00 94.38 281 ASP A C 1
ATOM 2198 O O . ASP A 1 281 ? -0.281 -18.484 5.019 1.00 94.38 281 ASP A O 1
ATOM 2202 N N . ALA A 1 282 ? 1.736 -17.550 5.131 1.00 95.62 282 ALA A N 1
ATOM 2203 C CA . ALA A 1 282 ? 1.228 -16.181 5.280 1.00 95.62 282 ALA A CA 1
ATOM 2204 C C . ALA A 1 282 ? 0.205 -15.818 4.188 1.00 95.62 282 ALA A C 1
ATOM 2206 O O . ALA A 1 282 ? -0.891 -15.332 4.476 1.00 95.62 282 ALA A O 1
ATOM 2207 N N . MET A 1 283 ? 0.503 -16.135 2.926 1.00 94.56 283 MET A N 1
ATOM 2208 C CA . MET A 1 283 ? -0.433 -15.898 1.826 1.00 94.56 283 MET A CA 1
ATOM 2209 C C . MET A 1 283 ? -1.698 -16.751 1.912 1.00 94.56 283 MET A C 1
ATOM 2211 O O . MET A 1 283 ? -2.787 -16.232 1.669 1.00 94.56 283 MET A O 1
ATOM 2215 N N . TYR A 1 284 ? -1.591 -18.022 2.309 1.00 95.69 284 TYR A N 1
ATOM 2216 C CA . TYR A 1 284 ? -2.760 -18.873 2.541 1.00 95.69 284 TYR A CA 1
ATOM 2217 C C . TYR A 1 284 ? -3.720 -18.254 3.570 1.00 95.69 284 TYR A C 1
ATOM 2219 O O . TYR A 1 284 ? -4.930 -18.221 3.343 1.00 95.69 284 TYR A O 1
ATOM 2227 N N . TYR A 1 285 ? -3.188 -17.681 4.653 1.00 97.19 285 TYR A N 1
ATOM 2228 C CA . TYR A 1 285 ? -3.984 -17.038 5.704 1.00 97.19 285 TYR A CA 1
ATOM 2229 C C . TYR A 1 285 ? -4.670 -15.776 5.181 1.00 97.19 285 TYR A C 1
ATOM 2231 O O . TYR A 1 285 ? -5.854 -15.554 5.454 1.00 97.19 285 TYR A O 1
ATOM 2239 N N . ALA A 1 286 ? -3.962 -14.974 4.378 1.00 96.12 286 ALA A N 1
ATOM 2240 C CA . ALA A 1 286 ? -4.547 -13.804 3.737 1.00 96.12 286 ALA A CA 1
ATOM 2241 C C . ALA A 1 286 ? -5.683 -14.195 2.778 1.00 96.12 286 ALA A C 1
ATOM 2243 O O . ALA A 1 286 ? -6.779 -13.644 2.886 1.00 96.12 286 ALA A O 1
ATOM 2244 N N . PHE A 1 287 ? -5.463 -15.174 1.891 1.00 95.31 287 PHE A N 1
ATOM 2245 C CA . PHE A 1 287 ? -6.468 -15.634 0.927 1.00 95.31 287 PHE A CA 1
ATOM 2246 C C . PHE A 1 287 ? -7.705 -16.212 1.608 1.00 95.31 287 PHE A C 1
ATOM 2248 O O . PHE A 1 287 ? -8.825 -15.838 1.257 1.00 95.31 287 PHE A O 1
ATOM 2255 N N . ALA A 1 288 ? -7.519 -17.072 2.611 1.00 96.12 288 ALA A N 1
ATOM 2256 C CA . ALA A 1 288 ? -8.632 -17.668 3.338 1.00 96.12 288 ALA A CA 1
ATOM 2257 C C . ALA A 1 288 ? -9.459 -16.598 4.072 1.00 96.12 288 ALA A C 1
ATOM 2259 O O . ALA A 1 288 ? -10.689 -16.639 4.039 1.00 96.12 288 ALA A O 1
ATOM 2260 N N . SER A 1 289 ? -8.801 -15.589 4.651 1.00 96.75 289 SER A N 1
ATOM 2261 C CA . SER A 1 289 ? -9.476 -14.487 5.347 1.00 96.75 289 SER A CA 1
ATOM 2262 C C . SER A 1 289 ? -10.263 -13.583 4.398 1.00 96.75 289 SER A C 1
ATOM 2264 O O . SER A 1 289 ? -11.431 -13.296 4.659 1.00 96.75 289 SER A O 1
ATOM 2266 N N . VAL A 1 290 ? -9.681 -13.155 3.269 1.00 94.88 290 VAL A N 1
ATOM 2267 C CA . VAL A 1 290 ? -10.415 -12.308 2.308 1.00 94.88 290 VAL A CA 1
ATOM 2268 C C . VAL A 1 290 ? -11.545 -13.076 1.623 1.00 94.88 290 VAL A C 1
ATOM 2270 O O . VAL A 1 290 ? -12.612 -12.509 1.381 1.00 94.88 290 VAL A O 1
ATOM 2273 N N . GLU A 1 291 ? -11.357 -14.376 1.354 1.00 94.38 291 GLU A N 1
ATOM 2274 C CA . GLU A 1 291 ? -12.423 -15.229 0.833 1.00 94.38 291 GLU A CA 1
ATOM 2275 C C . GLU A 1 291 ? -13.559 -15.349 1.851 1.00 94.38 291 GLU A C 1
ATOM 2277 O O . GLU A 1 291 ? -14.718 -15.178 1.466 1.00 94.38 291 GLU A O 1
ATOM 2282 N N . PHE A 1 292 ? -13.245 -15.581 3.132 1.00 96.81 292 PHE A N 1
ATOM 2283 C CA . PHE A 1 292 ? -14.237 -15.643 4.204 1.00 96.81 292 PHE A CA 1
ATOM 2284 C C . PHE A 1 292 ? -15.048 -14.351 4.289 1.00 96.81 292 PHE A C 1
ATOM 2286 O O . PHE A 1 292 ? -16.270 -14.397 4.172 1.00 96.81 292 PHE A O 1
ATOM 2293 N N . VAL A 1 293 ? -14.385 -13.196 4.405 1.00 95.88 293 VAL A N 1
ATOM 2294 C CA . VAL A 1 293 ? -15.051 -11.887 4.516 1.00 95.88 293 VAL A CA 1
ATOM 2295 C C . VAL A 1 293 ? -15.957 -11.620 3.314 1.00 95.88 293 VAL A C 1
ATOM 2297 O O . VAL A 1 293 ? -17.121 -11.246 3.486 1.00 95.88 293 VAL A O 1
ATOM 2300 N N . ARG A 1 294 ? -15.471 -11.885 2.094 1.00 93.06 294 ARG A N 1
ATOM 2301 C CA . ARG A 1 294 ? -16.267 -11.734 0.870 1.00 93.06 294 ARG A CA 1
ATOM 2302 C C . ARG A 1 294 ? -17.500 -12.632 0.893 1.00 93.06 294 ARG A C 1
ATOM 2304 O O . ARG A 1 294 ? -18.588 -12.185 0.556 1.00 93.06 294 ARG A O 1
ATOM 2311 N N . ARG A 1 295 ? -17.342 -13.903 1.261 1.00 92.94 295 ARG A N 1
ATOM 2312 C CA . ARG A 1 295 ? -18.440 -14.878 1.254 1.00 92.94 295 ARG A CA 1
ATOM 2313 C C . ARG A 1 295 ? -19.446 -14.652 2.374 1.00 92.94 295 ARG A C 1
ATOM 2315 O O . ARG A 1 295 ? -20.626 -14.925 2.185 1.00 92.94 295 ARG A O 1
ATOM 2322 N N . TRP A 1 296 ? -18.977 -14.182 3.522 1.00 95.56 296 TRP A N 1
ATOM 2323 C CA . TRP A 1 296 ? -19.794 -13.989 4.706 1.00 95.56 296 TRP A CA 1
ATOM 2324 C C . TRP A 1 296 ? -20.522 -12.643 4.699 1.00 95.56 296 TRP A C 1
ATOM 2326 O O . TRP A 1 296 ? -21.699 -12.603 5.042 1.00 95.56 296 TRP A O 1
ATOM 2336 N N . ILE A 1 297 ? -19.855 -11.555 4.299 1.00 94.62 297 ILE A N 1
ATOM 2337 C CA . ILE A 1 297 ? -20.364 -10.175 4.422 1.00 94.62 297 ILE A CA 1
ATOM 2338 C C . ILE A 1 297 ? -20.617 -9.530 3.049 1.00 94.62 297 ILE A C 1
ATOM 2340 O O . ILE A 1 297 ? -21.460 -8.645 2.932 1.00 94.62 297 ILE A O 1
ATOM 2344 N N . GLY A 1 298 ? -19.920 -9.970 1.997 1.00 91.81 298 GLY A N 1
ATOM 2345 C CA . GLY A 1 298 ? -20.014 -9.389 0.649 1.00 91.81 298 GLY A CA 1
ATOM 2346 C C . GLY A 1 298 ? -19.045 -8.232 0.386 1.00 91.81 298 GLY A C 1
ATOM 2347 O O . GLY A 1 298 ? -18.970 -7.743 -0.739 1.00 91.81 298 GLY A O 1
ATOM 2348 N N . ILE A 1 299 ? -18.281 -7.796 1.393 1.00 92.06 299 ILE A N 1
ATOM 2349 C CA . ILE A 1 299 ? -17.258 -6.752 1.240 1.00 92.06 299 ILE A CA 1
ATOM 2350 C C . ILE A 1 299 ? -15.966 -7.377 0.710 1.00 92.06 299 ILE A C 1
ATOM 2352 O O . ILE A 1 299 ? -15.487 -8.382 1.231 1.00 92.06 299 ILE A O 1
ATOM 2356 N N . GLU A 1 300 ? -15.371 -6.755 -0.304 1.00 89.06 300 GLU A N 1
ATOM 2357 C CA . GLU A 1 300 ? -14.041 -7.124 -0.778 1.00 89.06 300 GLU A CA 1
ATOM 2358 C C . GLU A 1 300 ? -12.961 -6.431 0.061 1.00 89.06 300 GLU A C 1
ATOM 2360 O O . GLU A 1 300 ? -12.804 -5.210 0.025 1.00 89.06 300 GLU A O 1
ATOM 2365 N N . VAL A 1 301 ? -12.199 -7.232 0.801 1.00 92.12 301 VAL A N 1
ATOM 2366 C CA . VAL A 1 301 ? -10.950 -6.825 1.453 1.00 92.12 301 VAL A CA 1
ATOM 2367 C C . VAL A 1 301 ? -9.801 -7.250 0.546 1.00 92.12 301 VAL A C 1
ATOM 2369 O O . VAL A 1 301 ? -9.780 -8.383 0.066 1.00 92.12 301 VAL A O 1
ATOM 2372 N N . VAL A 1 302 ? -8.856 -6.350 0.277 1.00 91.50 302 VAL A N 1
ATOM 2373 C CA . VAL A 1 302 ? -7.727 -6.666 -0.612 1.00 91.50 302 VAL A CA 1
ATOM 2374 C C . VAL A 1 302 ? -6.641 -7.431 0.137 1.00 91.50 302 VAL A C 1
ATOM 2376 O O . VAL A 1 302 ? -6.405 -7.192 1.317 1.00 91.50 302 VAL A O 1
ATOM 2379 N N . VAL A 1 303 ? -5.948 -8.338 -0.541 1.00 92.56 303 VAL A N 1
ATOM 2380 C CA . VAL A 1 303 ? -4.741 -8.961 0.017 1.00 92.56 303 VAL A CA 1
ATOM 2381 C C . VAL A 1 303 ? -3.600 -7.945 -0.025 1.00 92.56 303 VAL A C 1
ATOM 2383 O O . VAL A 1 303 ? -3.518 -7.149 -0.961 1.00 92.56 303 VAL A O 1
ATOM 2386 N N . GLY A 1 304 ? -2.734 -7.955 0.988 1.00 86.69 304 GLY A N 1
ATOM 2387 C CA . GLY A 1 304 ? -1.533 -7.128 1.017 1.00 86.69 304 GLY A CA 1
ATOM 2388 C C . GLY A 1 304 ? -0.651 -7.346 -0.212 1.00 86.69 304 GLY A C 1
ATOM 2389 O O . GLY A 1 304 ? -0.478 -8.482 -0.644 1.00 86.69 304 GLY A O 1
ATOM 2390 N N . GLY A 1 305 ? -0.125 -6.266 -0.788 1.00 86.00 305 GLY A N 1
ATOM 2391 C CA . GLY A 1 305 ? 0.452 -6.257 -2.133 1.00 86.00 305 GLY A CA 1
ATOM 2392 C C . GLY A 1 305 ? 1.808 -6.958 -2.286 1.00 86.00 305 GLY A C 1
ATOM 2393 O O . GLY A 1 305 ? 2.358 -7.561 -1.357 1.00 86.00 305 GLY A O 1
ATOM 2394 N N . GLY A 1 306 ? 2.339 -6.900 -3.511 1.00 90.56 306 GLY A N 1
ATOM 2395 C CA . GLY A 1 306 ? 3.595 -7.533 -3.922 1.00 90.56 306 GLY A CA 1
ATOM 2396 C C . GLY A 1 306 ? 4.852 -6.730 -3.580 1.00 90.56 306 GLY A C 1
ATOM 2397 O O . GLY A 1 306 ? 5.902 -6.962 -4.169 1.00 90.56 306 GLY A O 1
ATOM 2398 N N . GLU A 1 307 ? 4.769 -5.752 -2.677 1.00 90.38 307 GLU A N 1
ATOM 2399 C CA . GLU A 1 307 ? 5.883 -4.859 -2.347 1.00 90.38 307 GLU A CA 1
ATOM 2400 C C . GLU A 1 307 ? 6.829 -5.427 -1.275 1.00 90.38 307 GLU A C 1
ATOM 2402 O O . GLU A 1 307 ? 7.965 -4.963 -1.157 1.00 90.38 307 GLU A O 1
ATOM 2407 N N . TYR A 1 308 ? 6.386 -6.419 -0.492 1.00 93.31 308 TYR A N 1
ATOM 2408 C CA . TYR A 1 308 ? 7.142 -6.988 0.634 1.00 93.31 308 TYR A CA 1
ATOM 2409 C C . TYR A 1 308 ? 7.890 -8.271 0.248 1.00 93.31 308 TYR A C 1
ATOM 2411 O O . TYR A 1 308 ? 7.364 -9.128 -0.462 1.00 93.31 308 TYR A O 1
ATOM 2419 N N . CYS A 1 309 ? 9.096 -8.429 0.789 1.00 94.94 309 CYS A N 1
ATOM 2420 C CA . CYS A 1 309 ? 9.933 -9.629 0.704 1.00 94.94 309 CYS A CA 1
ATOM 2421 C C . CYS A 1 309 ? 10.748 -9.802 1.986 1.00 94.94 309 CYS A C 1
ATOM 2423 O O . CYS A 1 309 ? 10.936 -8.834 2.727 1.00 94.94 309 CYS A O 1
ATOM 2425 N N . ASP A 1 310 ? 11.290 -10.995 2.215 1.00 93.69 310 ASP A N 1
ATOM 2426 C CA . ASP A 1 310 ? 12.177 -11.262 3.352 1.00 93.69 310 ASP A CA 1
ATOM 2427 C C . ASP A 1 310 ? 13.651 -11.010 3.020 1.00 93.69 310 ASP A C 1
ATOM 2429 O O . ASP A 1 310 ? 14.479 -10.872 3.928 1.00 93.69 310 ASP A O 1
ATOM 2433 N N . ALA A 1 311 ? 13.973 -10.890 1.727 1.00 95.12 311 ALA A N 1
ATOM 2434 C CA . ALA A 1 311 ? 15.285 -10.484 1.248 1.00 95.12 311 ALA A CA 1
ATOM 2435 C C . ALA A 1 311 ? 15.815 -9.238 1.983 1.00 95.12 311 ALA A C 1
ATOM 2437 O O . ALA A 1 311 ? 15.097 -8.257 2.202 1.00 95.12 311 ALA A O 1
ATOM 2438 N N . ARG A 1 312 ? 17.098 -9.299 2.353 1.00 93.62 312 ARG A N 1
ATOM 2439 C CA . ARG A 1 312 ? 17.812 -8.266 3.128 1.00 93.62 312 ARG A CA 1
ATOM 2440 C C . ARG A 1 312 ? 18.736 -7.396 2.290 1.00 93.62 312 ARG A C 1
ATOM 2442 O O . ARG A 1 312 ? 19.195 -6.354 2.751 1.00 93.62 312 ARG A O 1
ATOM 2449 N N . GLU A 1 313 ? 19.009 -7.849 1.078 1.00 94.94 313 GLU A N 1
ATOM 2450 C CA . GLU A 1 313 ? 19.898 -7.215 0.120 1.00 94.94 313 GLU A CA 1
ATOM 2451 C C . GLU A 1 313 ? 19.179 -7.099 -1.223 1.00 94.94 313 GLU A C 1
ATOM 2453 O O . GLU A 1 313 ? 18.307 -7.925 -1.526 1.00 94.94 313 GLU A O 1
ATOM 2458 N N . PRO A 1 314 ? 19.508 -6.068 -2.015 1.00 96.94 314 PRO A N 1
ATOM 2459 C CA . PRO A 1 314 ? 18.938 -5.919 -3.339 1.00 96.94 314 PRO A CA 1
ATOM 2460 C C . PRO A 1 314 ? 19.411 -7.045 -4.268 1.00 96.94 314 PRO A C 1
ATOM 2462 O O . PRO A 1 314 ? 20.536 -7.526 -4.159 1.00 96.94 314 PRO A O 1
ATOM 2465 N N . GLY A 1 315 ? 18.567 -7.448 -5.214 1.00 95.75 315 GLY A N 1
ATOM 2466 C CA . GLY A 1 315 ? 18.896 -8.453 -6.219 1.00 95.75 315 GLY A CA 1
ATOM 2467 C C . GLY A 1 315 ? 17.688 -9.235 -6.725 1.00 95.75 315 GLY A C 1
ATOM 2468 O O . GLY A 1 315 ? 16.539 -9.001 -6.339 1.00 95.75 315 GLY A O 1
ATOM 2469 N N . MET A 1 316 ? 17.959 -10.213 -7.591 1.00 93.38 316 MET A N 1
ATOM 2470 C CA . MET A 1 316 ? 16.913 -11.016 -8.227 1.00 93.38 316 MET A CA 1
ATOM 2471 C C . MET A 1 316 ? 16.131 -11.887 -7.245 1.00 93.38 316 MET A C 1
ATOM 2473 O O . MET A 1 316 ? 14.955 -12.133 -7.484 1.00 93.38 316 MET A O 1
ATOM 2477 N N . PHE A 1 317 ? 16.717 -12.300 -6.117 1.00 94.00 317 PHE A N 1
ATOM 2478 C CA . PHE A 1 317 ? 15.972 -13.038 -5.091 1.00 94.00 317 PHE A CA 1
ATOM 2479 C C . PHE A 1 317 ? 14.812 -12.205 -4.516 1.00 94.00 317 PHE A C 1
ATOM 2481 O O . PHE A 1 317 ? 13.686 -12.694 -4.446 1.00 94.00 317 PHE A O 1
ATOM 2488 N N . ALA A 1 318 ? 15.050 -10.924 -4.211 1.00 96.31 318 ALA A N 1
ATOM 2489 C CA . ALA A 1 318 ? 14.008 -10.005 -3.752 1.00 96.31 318 ALA A CA 1
ATOM 2490 C C . ALA A 1 318 ? 12.912 -9.805 -4.815 1.00 96.31 318 ALA A C 1
ATOM 2492 O O . ALA A 1 318 ? 11.723 -9.820 -4.491 1.00 96.31 318 ALA A O 1
ATOM 2493 N N . VAL A 1 319 ? 13.300 -9.679 -6.093 1.00 95.75 319 VAL A N 1
ATOM 2494 C CA . VAL A 1 319 ? 12.349 -9.612 -7.218 1.00 95.75 319 VAL A CA 1
ATOM 2495 C C . VAL A 1 319 ? 11.512 -10.888 -7.295 1.00 95.75 319 VAL A C 1
ATOM 2497 O O . VAL A 1 319 ? 10.294 -10.804 -7.421 1.00 95.75 319 VAL A O 1
ATOM 2500 N N . CYS A 1 320 ? 12.138 -12.062 -7.183 1.00 94.44 320 CYS A N 1
ATOM 2501 C CA . CYS A 1 320 ? 11.459 -13.354 -7.238 1.00 94.44 320 CYS A CA 1
ATOM 2502 C C . CYS A 1 320 ? 10.415 -13.506 -6.127 1.00 94.44 320 CYS A C 1
ATOM 2504 O O . CYS A 1 320 ? 9.285 -13.877 -6.432 1.00 94.44 320 CYS A O 1
ATOM 2506 N N . GLU A 1 321 ? 10.744 -13.185 -4.869 1.00 95.25 321 GLU A N 1
ATOM 2507 C CA . GLU A 1 321 ? 9.783 -13.259 -3.755 1.00 95.25 321 GLU A CA 1
ATOM 2508 C C . GLU A 1 321 ? 8.570 -12.343 -3.984 1.00 95.25 321 GLU A C 1
ATOM 2510 O O . GLU A 1 321 ? 7.419 -12.754 -3.809 1.00 95.25 321 GLU A O 1
ATOM 2515 N N . LYS A 1 322 ? 8.817 -11.112 -4.443 1.00 96.06 322 LYS A N 1
ATOM 2516 C CA . LYS A 1 322 ? 7.775 -10.113 -4.728 1.00 96.06 322 LYS A CA 1
ATOM 2517 C C . LYS A 1 322 ? 6.897 -10.499 -5.905 1.00 96.06 322 LYS A C 1
ATOM 2519 O O . LYS A 1 322 ? 5.673 -10.409 -5.822 1.00 96.06 322 LYS A O 1
ATOM 2524 N N . ALA A 1 323 ? 7.512 -10.951 -6.994 1.00 94.31 323 ALA A N 1
ATOM 2525 C CA . ALA A 1 323 ? 6.814 -11.412 -8.184 1.00 94.31 323 ALA A CA 1
ATOM 2526 C C . ALA A 1 323 ? 5.964 -12.645 -7.875 1.00 94.31 323 ALA A C 1
ATOM 2528 O O . ALA A 1 323 ? 4.797 -12.699 -8.258 1.00 94.31 323 ALA A O 1
ATOM 2529 N N . TYR A 1 324 ? 6.522 -13.606 -7.136 1.00 93.25 324 TYR A N 1
ATOM 2530 C CA . TYR A 1 324 ? 5.803 -14.786 -6.678 1.00 93.25 324 TYR A CA 1
ATOM 2531 C C . TYR A 1 324 ? 4.560 -14.401 -5.865 1.00 93.25 324 TYR A C 1
ATOM 2533 O O . TYR A 1 324 ? 3.453 -14.842 -6.192 1.00 93.25 324 TYR A O 1
ATOM 2541 N N . LYS A 1 325 ? 4.708 -13.515 -4.874 1.00 94.44 325 LYS A N 1
ATOM 2542 C CA . LYS A 1 325 ? 3.579 -13.003 -4.089 1.00 94.44 325 LYS A CA 1
ATOM 2543 C C . LYS A 1 325 ? 2.536 -12.316 -4.971 1.00 94.44 325 LYS A C 1
ATOM 2545 O O . LYS A 1 325 ? 1.357 -12.661 -4.911 1.00 94.44 325 LYS A O 1
ATOM 2550 N N . ALA A 1 326 ? 2.963 -11.383 -5.822 1.00 94.31 326 ALA A N 1
ATOM 2551 C CA . ALA A 1 326 ? 2.068 -10.616 -6.683 1.00 94.31 326 ALA A CA 1
ATOM 2552 C C . ALA A 1 326 ? 1.270 -11.506 -7.648 1.00 94.31 326 ALA A C 1
ATOM 2554 O O . ALA A 1 326 ? 0.049 -11.376 -7.744 1.00 94.31 326 ALA A O 1
ATOM 2555 N N . MET A 1 327 ? 1.937 -12.450 -8.314 1.00 91.44 327 MET A N 1
ATOM 2556 C CA . MET A 1 327 ? 1.291 -13.382 -9.241 1.00 91.44 327 MET A CA 1
ATOM 2557 C C . MET A 1 327 ? 0.351 -14.350 -8.519 1.00 91.44 327 MET A C 1
ATOM 2559 O O . MET A 1 327 ? -0.714 -14.669 -9.043 1.00 91.44 327 MET A O 1
ATOM 2563 N N . THR A 1 328 ? 0.693 -14.779 -7.301 1.00 91.88 328 THR A N 1
ATOM 2564 C CA . THR A 1 328 ? -0.193 -15.628 -6.492 1.00 91.88 328 THR A CA 1
ATOM 2565 C C . THR A 1 328 ? -1.452 -14.860 -6.084 1.00 91.88 328 THR A C 1
ATOM 2567 O O . THR A 1 328 ? -2.560 -15.371 -6.238 1.00 91.88 328 THR A O 1
ATOM 2570 N N . ILE A 1 329 ? -1.319 -13.597 -5.664 1.00 91.62 329 ILE A N 1
ATOM 2571 C CA . ILE A 1 329 ? -2.473 -12.725 -5.397 1.00 91.62 329 ILE A CA 1
ATOM 2572 C C . ILE A 1 329 ? -3.330 -12.565 -6.655 1.00 91.62 329 ILE A C 1
ATOM 2574 O O . ILE A 1 329 ? -4.551 -12.716 -6.576 1.00 91.62 329 ILE A O 1
ATOM 2578 N N . ALA A 1 330 ? -2.715 -12.323 -7.815 1.00 89.50 330 ALA A N 1
ATOM 2579 C CA . ALA A 1 330 ? -3.430 -12.207 -9.082 1.00 89.50 330 ALA A CA 1
ATOM 2580 C C . ALA A 1 330 ? -4.213 -13.487 -9.414 1.00 89.50 330 ALA A C 1
ATOM 2582 O O . ALA A 1 330 ? -5.384 -13.411 -9.780 1.00 89.50 330 ALA A O 1
ATOM 2583 N N . ALA A 1 331 ? -3.604 -14.658 -9.219 1.00 87.12 331 ALA A N 1
ATOM 2584 C CA . ALA A 1 331 ? -4.235 -15.947 -9.487 1.00 87.12 331 ALA A CA 1
ATOM 2585 C C . ALA A 1 331 ? -5.440 -16.230 -8.572 1.00 87.12 331 ALA A C 1
ATOM 2587 O O . ALA A 1 331 ? -6.449 -16.753 -9.042 1.00 87.12 331 ALA A O 1
ATOM 2588 N N . PHE A 1 332 ? -5.363 -15.873 -7.285 1.00 86.25 332 PHE A N 1
ATOM 2589 C CA . PHE A 1 332 ? -6.439 -16.131 -6.316 1.00 86.25 332 PHE A CA 1
ATOM 2590 C C . PHE A 1 332 ? -7.540 -15.065 -6.309 1.00 86.25 332 PHE A C 1
ATOM 2592 O O . PHE A 1 332 ? -8.691 -15.370 -5.997 1.00 86.25 332 PHE A O 1
ATOM 2599 N N . THR A 1 333 ? -7.206 -13.814 -6.627 1.00 83.06 333 THR A N 1
ATOM 2600 C CA . THR A 1 333 ? -8.142 -12.683 -6.503 1.00 83.06 333 THR A CA 1
ATOM 2601 C C . THR A 1 333 ? -8.614 -12.128 -7.844 1.00 83.06 333 THR A C 1
ATOM 2603 O O . THR A 1 333 ? -9.547 -11.328 -7.872 1.00 83.06 333 THR A O 1
ATOM 2606 N N . GLY A 1 334 ? -7.970 -12.509 -8.952 1.00 82.00 334 GLY A N 1
ATOM 2607 C CA . GLY A 1 334 ? -8.172 -11.896 -10.267 1.00 82.00 334 GLY A CA 1
ATOM 2608 C C . GLY A 1 334 ? -7.611 -10.474 -10.381 1.00 82.00 334 GLY A C 1
ATOM 2609 O O . GLY A 1 334 ? -7.727 -9.859 -11.436 1.00 82.00 334 GLY A O 1
ATOM 2610 N N . ARG A 1 335 ? -6.999 -9.929 -9.318 1.00 82.50 335 ARG A N 1
ATOM 2611 C CA . ARG A 1 335 ? -6.433 -8.574 -9.283 1.00 82.50 335 ARG A CA 1
ATOM 2612 C C . ARG A 1 335 ? -4.929 -8.638 -9.092 1.00 82.50 335 ARG A C 1
ATOM 2614 O O . ARG A 1 335 ? -4.447 -9.116 -8.069 1.00 82.50 335 ARG A O 1
ATOM 2621 N N . HIS A 1 336 ? -4.189 -8.129 -10.068 1.00 88.31 336 HIS A N 1
ATOM 2622 C CA . HIS A 1 336 ? -2.738 -8.074 -9.984 1.00 88.31 336 HIS A CA 1
ATOM 2623 C C . HIS A 1 336 ? -2.300 -6.870 -9.126 1.00 88.31 336 HIS A C 1
ATOM 2625 O O . HIS A 1 336 ? -2.611 -5.734 -9.492 1.00 88.31 336 HIS A O 1
ATOM 2631 N N . PRO A 1 337 ? -1.589 -7.067 -7.998 1.00 90.94 337 PRO A N 1
ATOM 2632 C CA . PRO A 1 337 ? -1.038 -5.957 -7.222 1.00 90.94 337 PRO A CA 1
ATOM 2633 C C . PRO A 1 337 ? 0.226 -5.388 -7.891 1.00 90.94 337 PRO A C 1
ATOM 2635 O O . PRO A 1 337 ? 0.728 -5.945 -8.866 1.00 90.94 337 PRO A O 1
ATOM 2638 N N . GLY A 1 338 ? 0.779 -4.291 -7.372 1.00 90.94 338 GLY A N 1
ATOM 2639 C CA . GLY A 1 338 ? 2.111 -3.840 -7.790 1.00 90.94 338 GLY A CA 1
ATOM 2640 C C . GLY A 1 338 ? 3.184 -4.901 -7.507 1.00 90.94 338 GLY A C 1
ATOM 2641 O O . GLY A 1 338 ? 3.036 -5.712 -6.589 1.00 90.94 338 GLY A O 1
ATOM 2642 N N . ILE A 1 339 ? 4.259 -4.901 -8.300 1.00 94.00 339 ILE A N 1
ATOM 2643 C CA . ILE A 1 339 ? 5.435 -5.746 -8.061 1.00 94.00 339 ILE A CA 1
ATOM 2644 C C . ILE A 1 339 ? 6.553 -4.845 -7.555 1.00 94.00 339 ILE A C 1
ATOM 2646 O O . ILE A 1 339 ? 7.161 -4.099 -8.321 1.00 94.00 339 ILE A O 1
ATOM 2650 N N . GLY A 1 340 ? 6.829 -4.931 -6.257 1.00 91.50 340 GLY A N 1
ATOM 2651 C CA . GLY A 1 340 ? 7.900 -4.162 -5.647 1.00 91.50 340 GLY A CA 1
ATOM 2652 C C . GLY A 1 340 ? 7.631 -2.668 -5.488 1.00 91.50 340 GLY A C 1
ATOM 2653 O O . GLY A 1 340 ? 6.557 -2.149 -5.771 1.00 91.50 340 GLY A O 1
ATOM 2654 N N . SER A 1 341 ? 8.633 -2.000 -4.930 1.00 92.94 341 SER A N 1
ATOM 2655 C CA . SER A 1 341 ? 8.626 -0.588 -4.524 1.00 92.94 341 SER A CA 1
ATOM 2656 C C . SER A 1 341 ? 10.010 -0.141 -4.019 1.00 92.94 341 SER A C 1
ATOM 2658 O O . SER A 1 341 ? 10.109 0.814 -3.254 1.00 92.94 341 SER A O 1
ATOM 2660 N N . GLY A 1 342 ? 11.077 -0.880 -4.346 1.00 95.75 342 GLY A N 1
ATOM 2661 C CA . GLY A 1 342 ? 12.420 -0.688 -3.792 1.00 95.75 342 GLY A CA 1
ATOM 2662 C C . GLY A 1 342 ? 12.594 -1.161 -2.347 1.00 95.75 342 GLY A C 1
ATOM 2663 O O . GLY A 1 342 ? 13.683 -1.033 -1.796 1.00 95.75 342 GLY A O 1
ATOM 2664 N N . MET A 1 343 ? 11.548 -1.711 -1.717 1.00 95.81 343 MET A N 1
ATOM 2665 C CA . MET A 1 343 ? 11.597 -2.091 -0.304 1.00 95.81 343 MET A CA 1
ATOM 2666 C C . MET A 1 343 ? 12.222 -3.472 -0.048 1.00 95.81 343 MET A C 1
ATOM 2668 O O . MET A 1 343 ? 12.042 -4.395 -0.830 1.00 95.81 343 MET A O 1
ATOM 2672 N N . LEU A 1 344 ? 12.900 -3.648 1.078 1.00 96.69 344 LEU A N 1
ATOM 2673 C CA . LEU A 1 344 ? 13.457 -4.917 1.554 1.00 96.69 344 LEU A CA 1
ATOM 2674 C C . LEU A 1 344 ? 13.042 -5.141 3.018 1.00 96.69 344 LEU A C 1
ATOM 2676 O O . LEU A 1 344 ? 12.542 -4.225 3.679 1.00 96.69 344 LEU A O 1
ATOM 2680 N N . GLU A 1 345 ? 13.237 -6.358 3.527 1.00 94.62 345 GLU A N 1
ATOM 2681 C CA . GLU A 1 345 ? 12.907 -6.755 4.907 1.00 94.62 345 GLU A CA 1
ATOM 2682 C C . GLU A 1 345 ? 11.482 -6.377 5.347 1.00 94.62 345 GLU A C 1
ATOM 2684 O O . GLU A 1 345 ? 11.282 -5.677 6.344 1.00 94.62 345 GLU A O 1
ATOM 2689 N N . CYS A 1 346 ? 10.483 -6.833 4.591 1.00 92.56 346 CYS A N 1
ATOM 2690 C CA . CYS A 1 346 ? 9.065 -6.579 4.843 1.00 92.56 346 CYS A CA 1
ATOM 2691 C C . CYS A 1 346 ? 8.739 -5.079 4.984 1.00 92.56 346 CYS A C 1
ATOM 2693 O O . CYS A 1 346 ? 8.032 -4.672 5.902 1.00 92.56 346 CYS A O 1
ATOM 2695 N N . GLY A 1 347 ? 9.292 -4.247 4.093 1.00 93.25 347 GLY A N 1
ATOM 2696 C CA . GLY A 1 347 ? 8.978 -2.815 4.026 1.00 93.25 347 GLY A CA 1
ATOM 2697 C C . GLY A 1 347 ? 9.882 -1.900 4.857 1.00 93.25 347 GLY A C 1
ATOM 2698 O O . GLY A 1 347 ? 9.720 -0.685 4.820 1.00 93.25 347 GLY A O 1
ATOM 2699 N N . LYS A 1 348 ? 10.841 -2.444 5.615 1.00 95.12 348 LYS A N 1
ATOM 2700 C CA . LYS A 1 348 ? 11.652 -1.651 6.560 1.00 95.12 348 LYS A CA 1
ATOM 2701 C C . LYS A 1 348 ? 12.761 -0.846 5.895 1.00 95.12 348 LYS A C 1
ATOM 2703 O O . LYS A 1 348 ? 13.152 0.199 6.421 1.00 95.12 348 LYS A O 1
ATOM 2708 N N . VAL A 1 349 ? 13.298 -1.361 4.792 1.00 97.50 349 VAL A N 1
ATOM 2709 C CA . VAL A 1 349 ? 14.505 -0.853 4.134 1.00 97.50 349 VAL A CA 1
ATOM 2710 C C . VAL A 1 349 ? 14.157 -0.363 2.737 1.00 97.50 349 VAL A C 1
ATOM 2712 O O . VAL A 1 349 ? 13.529 -1.105 1.996 1.00 97.50 349 VAL A O 1
ATOM 2715 N N . MET A 1 350 ? 14.600 0.831 2.354 1.00 97.69 350 MET A N 1
ATOM 2716 C CA . MET A 1 350 ? 14.521 1.334 0.981 1.00 97.69 350 MET A CA 1
ATOM 2717 C C . MET A 1 350 ? 15.873 1.180 0.281 1.00 97.69 350 MET A C 1
ATOM 2719 O O . MET A 1 350 ? 16.888 1.666 0.783 1.00 97.69 350 MET A O 1
ATOM 2723 N N . ALA A 1 351 ? 15.874 0.534 -0.884 1.00 97.81 351 ALA A N 1
ATOM 2724 C CA . ALA A 1 351 ? 17.030 0.359 -1.755 1.00 97.81 351 ALA A CA 1
ATOM 2725 C C . ALA A 1 351 ? 16.680 0.838 -3.181 1.00 97.81 351 ALA A C 1
ATOM 2727 O O . ALA A 1 351 ? 15.935 0.167 -3.897 1.00 97.81 351 ALA A O 1
ATOM 2728 N N . PRO A 1 352 ? 17.225 1.970 -3.653 1.00 97.44 352 PRO A N 1
ATOM 2729 C CA . PRO A 1 352 ? 16.854 2.533 -4.957 1.00 97.44 352 PRO A CA 1
ATOM 2730 C C . PRO A 1 352 ? 17.212 1.612 -6.130 1.00 97.44 352 PRO A C 1
ATOM 2732 O O . PRO A 1 352 ? 16.434 1.454 -7.068 1.00 97.44 352 PRO A O 1
ATOM 2735 N N . VAL A 1 353 ? 18.358 0.928 -6.042 1.00 98.00 353 VAL A N 1
ATOM 2736 C CA . VAL A 1 353 ? 18.784 -0.078 -7.030 1.00 98.00 353 VAL A CA 1
ATOM 2737 C C . VAL A 1 353 ? 17.791 -1.239 -7.149 1.00 98.00 353 VAL A C 1
ATOM 2739 O O . VAL A 1 353 ? 17.589 -1.761 -8.243 1.00 98.00 353 VAL A O 1
ATOM 2742 N N . GLN A 1 354 ? 17.111 -1.599 -6.052 1.00 98.06 354 GLN A N 1
ATOM 2743 C CA . GLN A 1 354 ? 16.075 -2.632 -6.050 1.00 98.06 354 GLN A CA 1
ATOM 2744 C C . GLN A 1 354 ? 14.836 -2.171 -6.830 1.00 98.06 354 GLN A C 1
ATOM 2746 O O . GLN A 1 354 ? 14.252 -2.950 -7.579 1.00 98.06 354 GLN A O 1
ATOM 2751 N N . LEU A 1 355 ? 14.456 -0.893 -6.712 1.00 97.12 355 LEU A N 1
ATOM 2752 C CA . LEU A 1 355 ? 13.333 -0.336 -7.471 1.00 97.12 355 LEU A CA 1
ATOM 2753 C C . LEU A 1 355 ? 13.585 -0.433 -8.982 1.00 97.12 355 LEU A C 1
ATOM 2755 O O . LEU A 1 355 ? 12.676 -0.772 -9.737 1.00 97.12 355 LEU A O 1
ATOM 2759 N N . MET A 1 356 ? 14.810 -0.151 -9.431 1.00 97.38 356 MET A N 1
ATOM 2760 C CA . MET A 1 356 ? 15.158 -0.158 -10.856 1.00 97.38 356 MET A CA 1
ATOM 2761 C C . MET A 1 356 ? 14.940 -1.533 -11.497 1.00 97.38 356 MET A C 1
ATOM 2763 O O . MET A 1 356 ? 14.299 -1.629 -12.546 1.00 97.38 356 MET A O 1
ATOM 2767 N N . ILE A 1 357 ? 15.395 -2.599 -10.836 1.00 96.62 357 ILE A N 1
ATOM 2768 C CA . ILE A 1 357 ? 15.214 -3.970 -11.334 1.00 96.62 357 ILE A CA 1
ATOM 2769 C C . ILE A 1 357 ? 13.749 -4.433 -11.239 1.00 96.62 357 ILE A C 1
ATOM 2771 O O . ILE A 1 357 ? 13.260 -5.147 -12.112 1.00 96.62 357 ILE A O 1
ATOM 2775 N N . GLU A 1 358 ? 13.000 -3.960 -10.239 1.00 96.69 358 GLU A N 1
ATOM 2776 C CA . GLU A 1 358 ? 11.561 -4.234 -10.096 1.00 96.69 358 GLU A CA 1
ATOM 2777 C C . GLU A 1 358 ? 10.712 -3.541 -11.163 1.00 96.69 358 GLU A C 1
ATOM 2779 O O . GLU A 1 358 ? 9.716 -4.106 -11.627 1.00 96.69 358 GLU A O 1
ATOM 2784 N N . ARG A 1 359 ? 11.106 -2.337 -11.598 1.00 95.31 359 ARG A N 1
ATOM 2785 C CA . ARG A 1 359 ? 10.461 -1.643 -12.722 1.00 95.31 359 ARG A CA 1
ATOM 2786 C C . ARG A 1 359 ? 10.616 -2.430 -14.015 1.00 95.31 359 ARG A C 1
ATOM 2788 O O . ARG A 1 359 ? 9.630 -2.585 -14.730 1.00 95.31 359 ARG A O 1
ATOM 2795 N N . ASP A 1 360 ? 11.808 -2.955 -14.287 1.00 94.31 360 ASP A N 1
ATOM 2796 C CA . ASP A 1 360 ? 12.076 -3.774 -15.476 1.00 94.31 360 ASP A CA 1
ATOM 2797 C C . ASP A 1 360 ? 11.249 -5.069 -15.464 1.00 94.31 360 ASP A C 1
ATOM 2799 O O . ASP A 1 360 ? 10.588 -5.397 -16.452 1.00 94.31 360 ASP A O 1
ATOM 2803 N N . PHE A 1 361 ? 11.160 -5.739 -14.307 1.00 94.94 361 PHE A N 1
ATOM 2804 C CA . PHE A 1 361 ? 10.286 -6.906 -14.130 1.00 94.94 361 PHE A CA 1
ATOM 2805 C C . PHE A 1 361 ? 8.803 -6.565 -14.351 1.00 94.94 361 PHE A C 1
ATOM 2807 O O . PHE A 1 361 ? 8.088 -7.274 -15.064 1.00 94.94 361 PHE A O 1
ATOM 2814 N N . SER A 1 362 ? 8.331 -5.460 -13.767 1.00 94.38 362 SER A N 1
ATOM 2815 C CA . SER A 1 362 ? 6.936 -5.011 -13.880 1.00 94.38 362 SER A CA 1
ATOM 2816 C C . SER A 1 362 ? 6.553 -4.662 -15.316 1.00 94.38 362 SER A C 1
ATOM 2818 O O . SER A 1 362 ? 5.442 -4.968 -15.747 1.00 94.38 362 SER A O 1
ATOM 2820 N N . GLN A 1 363 ? 7.475 -4.075 -16.087 1.00 93.31 363 GLN A N 1
ATOM 2821 C CA . GLN A 1 363 ? 7.289 -3.859 -17.524 1.00 93.31 363 GLN A CA 1
ATOM 2822 C C . GLN A 1 363 ? 7.108 -5.187 -18.264 1.00 93.31 363 GLN A C 1
ATOM 2824 O O . GLN A 1 363 ? 6.194 -5.302 -19.080 1.00 93.31 363 GLN A O 1
ATOM 2829 N N . GLY A 1 364 ? 7.914 -6.200 -17.931 1.00 93.19 364 GLY A N 1
ATOM 2830 C CA . GLY A 1 364 ? 7.769 -7.556 -18.458 1.00 93.19 364 GLY A CA 1
ATOM 2831 C C . GLY A 1 364 ? 6.386 -8.147 -18.179 1.00 93.19 364 GLY A C 1
ATOM 2832 O O . GLY A 1 364 ? 5.709 -8.583 -19.109 1.00 93.19 364 GLY A O 1
ATOM 2833 N N . ALA A 1 365 ? 5.911 -8.077 -16.931 1.00 92.81 365 ALA A N 1
ATOM 2834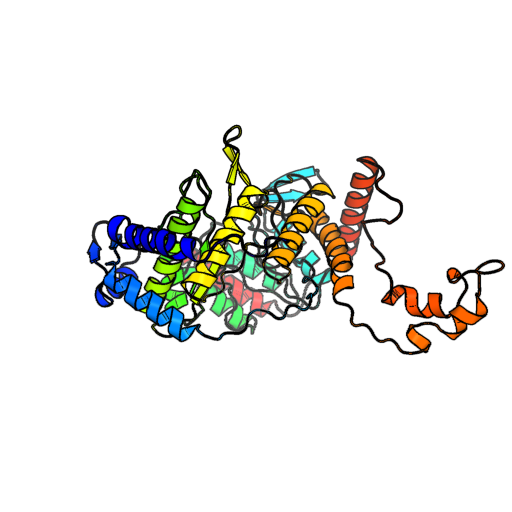 C CA . ALA A 1 365 ? 4.565 -8.528 -16.561 1.00 92.81 365 ALA A CA 1
ATOM 2835 C C . ALA A 1 365 ? 3.451 -7.740 -17.285 1.00 92.81 365 ALA A C 1
ATOM 2837 O O . ALA A 1 365 ? 2.419 -8.303 -17.656 1.00 92.81 365 ALA A O 1
ATOM 2838 N N . GLY A 1 366 ? 3.670 -6.451 -17.558 1.00 92.25 366 GLY A N 1
ATOM 2839 C CA . GLY A 1 366 ? 2.746 -5.609 -18.321 1.00 92.25 366 GLY A CA 1
ATOM 2840 C C . GLY A 1 366 ? 2.474 -6.099 -19.750 1.00 92.25 366 GLY A C 1
ATOM 2841 O O . GLY A 1 366 ? 1.403 -5.816 -20.292 1.00 92.25 366 GLY A O 1
ATOM 2842 N N . HIS A 1 367 ? 3.370 -6.895 -20.353 1.00 92.00 367 HIS A N 1
ATOM 2843 C CA . HIS A 1 367 ? 3.145 -7.460 -21.691 1.00 92.00 367 HIS A CA 1
ATOM 2844 C C . HIS A 1 367 ? 1.920 -8.380 -21.768 1.00 92.00 367 HIS A C 1
ATOM 2846 O O . HIS A 1 367 ? 1.331 -8.495 -22.845 1.00 92.00 367 HIS A O 1
ATOM 2852 N N . PHE A 1 368 ? 1.499 -8.995 -20.658 1.00 90.88 368 PHE A N 1
ATOM 2853 C CA . PHE A 1 368 ? 0.312 -9.857 -20.632 1.00 90.88 368 PHE A CA 1
ATOM 2854 C C . PHE A 1 368 ? -1.006 -9.084 -20.788 1.00 90.88 368 PHE A C 1
ATOM 2856 O O . PHE A 1 368 ? -2.010 -9.673 -21.174 1.00 90.88 368 PHE A O 1
ATOM 2863 N N . ALA A 1 369 ? -1.011 -7.765 -20.565 1.00 90.12 369 ALA A N 1
ATOM 2864 C CA . ALA A 1 369 ? -2.199 -6.923 -20.731 1.00 90.12 369 ALA A CA 1
ATOM 2865 C C . ALA A 1 369 ? -2.427 -6.446 -22.180 1.00 90.12 369 ALA A C 1
ATOM 2867 O O . ALA A 1 369 ? -3.338 -5.656 -22.448 1.00 90.12 369 ALA A O 1
ATOM 2868 N N . ARG A 1 370 ? -1.586 -6.871 -23.133 1.00 89.94 370 ARG A N 1
ATOM 2869 C CA . ARG A 1 370 ? -1.715 -6.481 -24.542 1.00 89.94 370 ARG A CA 1
ATOM 2870 C C . ARG A 1 370 ? -3.008 -7.024 -25.144 1.00 89.94 370 ARG A C 1
ATOM 2872 O O . ARG A 1 370 ? -3.380 -8.176 -24.946 1.00 89.94 370 ARG A O 1
ATOM 2879 N N . LYS A 1 371 ? -3.657 -6.195 -25.961 1.00 89.38 371 LYS A N 1
ATOM 2880 C CA . LYS A 1 371 ? -4.834 -6.592 -26.740 1.00 89.38 371 LYS A CA 1
ATOM 2881 C C . LYS A 1 371 ? -4.398 -7.183 -28.077 1.00 89.38 371 LYS A C 1
ATOM 2883 O O . LYS A 1 371 ? -3.549 -6.610 -28.759 1.00 89.38 371 LYS A O 1
ATOM 2888 N N . LEU A 1 372 ? -4.995 -8.310 -28.455 1.00 92.00 372 LEU A N 1
ATOM 2889 C CA . LEU A 1 372 ? -4.806 -8.892 -29.781 1.00 92.00 372 LEU A CA 1
ATOM 2890 C C . LEU A 1 372 ? -5.504 -8.025 -30.836 1.00 92.00 372 LEU A C 1
ATOM 2892 O O . LEU A 1 372 ? -6.645 -7.610 -30.649 1.00 92.00 372 LEU A O 1
ATOM 2896 N N . ASN A 1 373 ? -4.819 -7.784 -31.952 1.00 93.44 373 ASN A N 1
ATOM 2897 C CA . ASN A 1 373 ? -5.362 -7.109 -33.129 1.00 93.44 373 ASN A CA 1
ATOM 2898 C C . ASN A 1 373 ? -4.963 -7.899 -34.388 1.00 93.44 373 ASN A C 1
ATOM 2900 O O . ASN A 1 373 ? -3.956 -7.570 -35.015 1.00 93.44 373 ASN A O 1
ATOM 2904 N N . PRO A 1 374 ? -5.673 -8.992 -34.716 1.00 95.75 374 PRO A N 1
ATOM 2905 C CA . PRO A 1 374 ? -5.260 -9.949 -35.740 1.00 95.75 374 PRO A CA 1
ATOM 2906 C C . PRO A 1 374 ? -5.588 -9.454 -37.160 1.00 95.75 374 PRO A C 1
ATOM 2908 O O . PRO A 1 374 ? -6.345 -10.087 -37.893 1.00 95.75 374 PRO A O 1
ATOM 2911 N N . THR A 1 375 ? -5.041 -8.306 -37.559 1.00 97.19 375 THR A N 1
ATOM 2912 C CA . THR A 1 375 ? -5.079 -7.868 -38.962 1.00 97.19 375 THR A CA 1
ATOM 2913 C C . THR A 1 375 ? -4.033 -8.626 -39.774 1.00 97.19 375 THR A C 1
ATOM 2915 O O . THR A 1 375 ? -3.038 -9.095 -39.223 1.00 97.19 375 THR A O 1
ATOM 2918 N N . ARG A 1 376 ? -4.228 -8.724 -41.094 1.00 97.25 376 ARG A N 1
ATOM 2919 C CA . ARG A 1 376 ? -3.267 -9.366 -42.010 1.00 97.25 376 ARG A CA 1
ATOM 2920 C C . ARG A 1 376 ? -1.836 -8.846 -41.802 1.00 97.25 376 ARG A C 1
ATOM 2922 O O . ARG A 1 376 ? -0.907 -9.649 -41.729 1.00 97.25 376 ARG A O 1
ATOM 2929 N N . ASP A 1 377 ? -1.697 -7.531 -41.647 1.00 95.00 377 ASP A N 1
ATOM 2930 C CA . ASP A 1 377 ? -0.415 -6.847 -41.457 1.00 95.00 377 ASP A CA 1
ATOM 2931 C C . ASP A 1 377 ? 0.222 -7.194 -40.109 1.00 95.00 377 ASP A C 1
ATOM 2933 O O . ASP A 1 377 ? 1.392 -7.556 -40.057 1.00 95.00 377 ASP A O 1
ATOM 2937 N N . ILE A 1 378 ? -0.544 -7.159 -39.009 1.00 95.94 378 ILE A N 1
ATOM 2938 C CA . ILE A 1 378 ? -0.024 -7.500 -37.673 1.00 95.94 378 ILE A CA 1
ATOM 2939 C C . ILE A 1 378 ? 0.327 -8.984 -37.579 1.00 95.94 378 ILE A C 1
ATOM 2941 O O . ILE A 1 378 ? 1.328 -9.333 -36.957 1.00 95.94 378 ILE A O 1
ATOM 2945 N N . ILE A 1 379 ? -0.451 -9.850 -38.234 1.00 97.12 379 ILE A N 1
ATOM 2946 C CA . ILE A 1 379 ? -0.109 -11.267 -38.388 1.00 97.12 379 ILE A CA 1
ATOM 2947 C C . ILE A 1 379 ? 1.204 -11.419 -39.176 1.00 97.12 379 ILE A C 1
ATOM 2949 O O . ILE A 1 379 ? 1.961 -12.346 -38.911 1.00 97.12 379 ILE A O 1
ATOM 2953 N N . GLY A 1 380 ? 1.496 -10.507 -40.107 1.00 96.44 380 GLY A N 1
ATOM 2954 C CA . GLY A 1 380 ? 2.664 -10.590 -40.979 1.00 96.44 380 GLY A CA 1
ATOM 2955 C C . GLY A 1 380 ? 2.478 -11.628 -42.081 1.00 96.44 380 GLY A C 1
ATOM 2956 O O . GLY A 1 380 ? 3.418 -12.348 -42.402 1.00 96.44 380 GLY A O 1
ATOM 2957 N N . MET A 1 381 ? 1.266 -11.731 -42.645 1.00 97.88 381 MET A N 1
ATOM 2958 C CA . MET A 1 381 ? 0.930 -12.790 -43.610 1.00 97.88 381 MET A CA 1
ATOM 2959 C C . MET A 1 381 ? 1.852 -12.823 -44.833 1.00 97.88 381 MET A C 1
ATOM 2961 O O . MET A 1 381 ? 2.225 -13.913 -45.256 1.00 97.88 381 MET A O 1
ATOM 2965 N N . ASP A 1 382 ? 2.225 -11.667 -45.389 1.00 96.31 382 ASP A N 1
ATOM 2966 C CA . ASP A 1 382 ? 3.128 -11.613 -46.547 1.00 96.31 382 ASP A CA 1
ATOM 2967 C C . ASP A 1 382 ? 4.552 -12.073 -46.161 1.00 96.31 382 ASP A C 1
ATOM 2969 O O . ASP A 1 382 ? 5.015 -13.053 -46.747 1.00 96.31 382 ASP A O 1
ATOM 2973 N N . PRO A 1 383 ? 5.191 -11.531 -45.095 1.00 96.44 383 PRO A N 1
ATOM 2974 C CA . PRO A 1 383 ? 6.446 -12.070 -44.565 1.00 96.44 383 PRO A CA 1
ATOM 2975 C C . PRO A 1 383 ? 6.423 -13.573 -44.254 1.00 96.44 383 PRO A C 1
ATOM 2977 O O . PRO A 1 383 ? 7.422 -14.252 -44.465 1.00 96.44 383 PRO A O 1
ATOM 2980 N N . ILE A 1 384 ? 5.310 -14.111 -43.737 1.00 97.44 384 ILE A N 1
ATOM 2981 C CA . ILE A 1 384 ? 5.143 -15.554 -43.479 1.00 97.44 384 ILE A CA 1
ATOM 2982 C C . ILE A 1 384 ? 5.227 -16.350 -44.783 1.00 97.44 384 ILE A C 1
ATOM 2984 O O . ILE A 1 384 ? 5.973 -17.326 -44.858 1.00 97.44 384 ILE A O 1
ATOM 2988 N N . CYS A 1 385 ? 4.492 -15.933 -45.813 1.00 97.06 385 CYS A N 1
ATOM 2989 C CA . CYS A 1 385 ? 4.509 -16.600 -47.112 1.00 97.06 385 CYS A CA 1
ATOM 2990 C C . CYS A 1 385 ? 5.869 -16.475 -47.820 1.00 97.06 385 CYS A C 1
ATOM 2992 O O . CYS A 1 385 ? 6.303 -17.432 -48.455 1.00 97.06 385 CYS A O 1
ATOM 2994 N N . GLU A 1 386 ? 6.543 -15.328 -47.700 1.00 95.00 386 GLU A N 1
ATOM 2995 C CA . GLU A 1 386 ? 7.854 -15.069 -48.311 1.00 95.00 386 GLU A CA 1
ATOM 2996 C C . GLU A 1 386 ? 8.995 -15.834 -47.626 1.00 95.00 386 GLU A C 1
ATOM 2998 O O . GLU A 1 386 ? 9.848 -16.414 -48.298 1.00 95.00 386 GLU A O 1
ATOM 3003 N N . VAL A 1 387 ? 9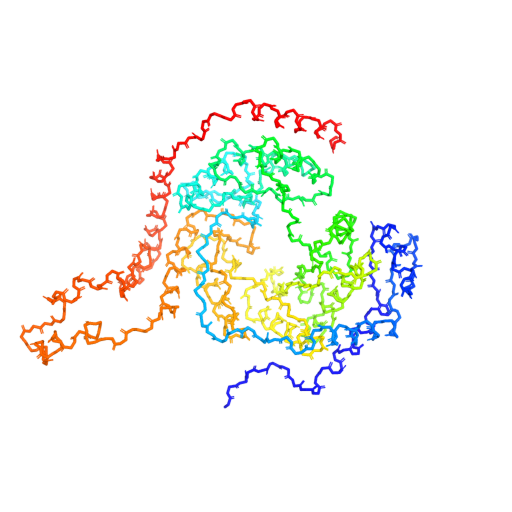.030 -15.863 -46.288 1.00 97.19 387 VAL A N 1
ATOM 3004 C CA . VAL A 1 387 ? 10.041 -16.621 -45.529 1.00 97.19 387 VAL A CA 1
ATOM 3005 C C . VAL A 1 387 ? 9.848 -18.132 -45.707 1.00 97.19 387 VAL A C 1
ATOM 3007 O O . VAL A 1 387 ? 10.828 -18.885 -45.732 1.00 97.19 387 VAL A O 1
ATOM 3010 N N . GLY A 1 388 ? 8.601 -18.584 -45.864 1.00 96.00 388 GLY A N 1
ATOM 3011 C CA . GLY A 1 388 ? 8.269 -19.979 -46.130 1.00 96.00 388 GLY A CA 1
ATOM 3012 C C . GLY A 1 388 ? 8.747 -20.911 -45.014 1.00 96.00 388 GLY A C 1
ATOM 3013 O O . GLY A 1 388 ? 8.364 -20.770 -43.857 1.00 96.00 388 GLY A O 1
ATOM 3014 N N . LEU A 1 389 ? 9.589 -21.888 -45.359 1.00 96.25 389 LEU A N 1
ATOM 3015 C CA . LEU A 1 389 ? 10.083 -22.918 -44.432 1.00 96.25 389 LEU A CA 1
ATOM 3016 C C . LEU A 1 389 ? 11.362 -22.523 -43.674 1.00 96.25 389 LEU A C 1
ATOM 3018 O O . LEU A 1 389 ? 11.999 -23.379 -43.064 1.00 96.25 389 LEU A O 1
ATOM 3022 N N . CYS A 1 390 ? 11.765 -21.253 -43.733 1.00 93.88 390 CYS A N 1
ATOM 3023 C CA . CYS A 1 390 ? 12.999 -20.751 -43.128 1.00 93.88 390 CYS A CA 1
ATOM 3024 C C . CYS A 1 390 ? 14.294 -21.459 -43.601 1.00 93.88 390 CYS A C 1
ATOM 3026 O O . CYS A 1 390 ? 15.257 -21.551 -42.840 1.00 93.88 390 CYS A O 1
ATOM 3028 N N . LEU A 1 391 ? 14.323 -21.998 -44.830 1.00 95.31 391 LEU A N 1
ATOM 3029 C CA . LEU A 1 391 ? 15.492 -22.725 -45.361 1.00 95.31 391 LEU A CA 1
ATOM 3030 C C . LEU A 1 391 ? 16.609 -21.787 -45.846 1.00 95.31 391 LEU A C 1
ATOM 3032 O O . LEU A 1 391 ? 17.784 -22.101 -45.683 1.00 95.31 391 LEU A O 1
ATOM 3036 N N . GLU A 1 392 ? 16.240 -20.645 -46.432 1.00 93.12 392 GLU A N 1
ATOM 3037 C CA . GLU A 1 392 ? 17.177 -19.680 -47.038 1.00 93.12 392 GLU A CA 1
ATOM 3038 C C . GLU A 1 392 ? 17.214 -18.334 -46.299 1.00 93.12 392 GLU A C 1
ATOM 3040 O O . GLU A 1 392 ? 18.212 -17.618 -46.337 1.00 93.12 392 GLU A O 1
ATOM 3045 N N . GLN A 1 393 ? 16.133 -17.995 -45.597 1.00 93.31 393 GLN A N 1
ATOM 3046 C CA . GLN A 1 393 ? 15.982 -16.770 -44.817 1.00 93.31 393 GLN A CA 1
ATOM 3047 C C . GLN A 1 393 ? 15.188 -17.048 -43.542 1.00 93.31 393 GLN A C 1
ATOM 3049 O O . GLN A 1 393 ? 14.617 -18.119 -43.383 1.00 93.31 393 GLN A O 1
ATOM 3054 N N . ASN A 1 394 ? 15.135 -16.096 -42.615 1.00 95.94 394 ASN A N 1
ATOM 3055 C CA . ASN A 1 394 ? 14.292 -16.197 -41.428 1.00 95.94 394 ASN A CA 1
ATOM 3056 C C . ASN A 1 394 ? 13.653 -14.840 -41.111 1.00 95.94 394 ASN A C 1
ATOM 3058 O O . ASN A 1 394 ? 14.043 -13.807 -41.659 1.00 95.94 394 ASN A O 1
ATOM 3062 N N . HIS A 1 395 ? 12.688 -14.838 -40.192 1.00 96.94 395 HIS A N 1
ATOM 3063 C CA . HIS A 1 395 ? 11.914 -13.641 -39.873 1.00 96.94 395 HIS A CA 1
ATOM 3064 C C . HIS A 1 395 ? 12.740 -12.463 -39.335 1.00 96.94 395 HIS A C 1
ATOM 3066 O O . HIS A 1 395 ? 12.304 -11.327 -39.508 1.00 96.94 395 HIS A O 1
ATOM 3072 N N . LEU A 1 396 ? 13.938 -12.682 -38.774 1.00 95.75 396 LEU A N 1
ATOM 3073 C CA . LEU A 1 396 ? 14.809 -11.600 -38.291 1.00 95.75 396 LEU A CA 1
ATOM 3074 C C . LEU A 1 396 ? 15.146 -10.586 -39.391 1.00 95.75 396 LEU A C 1
ATOM 3076 O O . LEU A 1 396 ? 15.321 -9.407 -39.100 1.00 95.75 396 LEU A O 1
ATOM 3080 N N . MET A 1 397 ? 15.214 -11.046 -40.642 1.00 92.75 397 MET A N 1
ATOM 3081 C CA . MET A 1 397 ? 15.601 -10.238 -41.799 1.00 92.75 397 MET A CA 1
ATOM 3082 C C . MET A 1 397 ? 14.424 -9.478 -42.431 1.00 92.75 397 MET A C 1
ATOM 3084 O O . MET A 1 397 ? 14.619 -8.743 -43.392 1.00 92.75 397 MET A O 1
ATOM 3088 N N . THR A 1 398 ? 13.201 -9.657 -41.921 1.00 96.50 398 THR A N 1
ATOM 3089 C CA . THR A 1 398 ? 11.989 -9.063 -42.509 1.00 96.50 398 THR A CA 1
ATOM 3090 C C . THR A 1 398 ? 11.752 -7.637 -42.009 1.00 96.50 398 THR A C 1
ATOM 3092 O O . THR A 1 398 ? 11.943 -7.342 -40.825 1.00 96.50 398 THR A O 1
ATOM 3095 N N . GLU A 1 399 ? 11.234 -6.761 -42.877 1.00 96.00 399 GLU A N 1
ATOM 3096 C CA . GLU A 1 399 ? 10.797 -5.413 -42.475 1.00 96.00 399 GLU A CA 1
ATOM 3097 C C . GLU A 1 399 ? 9.724 -5.463 -41.382 1.00 96.00 399 GLU A C 1
ATOM 3099 O O . GLU A 1 399 ? 9.720 -4.639 -40.469 1.00 96.00 399 GLU A O 1
ATOM 3104 N N . HIS A 1 400 ? 8.852 -6.476 -41.421 1.00 97.50 400 HIS A N 1
ATOM 3105 C CA . HIS A 1 400 ? 7.847 -6.714 -40.384 1.00 97.50 400 HIS A CA 1
ATOM 3106 C C . HIS A 1 400 ? 8.476 -6.821 -38.991 1.00 97.50 400 HIS A C 1
ATOM 3108 O O . HIS A 1 400 ? 8.062 -6.116 -38.068 1.00 97.50 400 HIS A O 1
ATOM 3114 N N . THR A 1 401 ? 9.548 -7.604 -38.846 1.00 97.31 401 THR A N 1
ATOM 3115 C CA . THR A 1 401 ? 10.260 -7.701 -37.565 1.00 97.31 401 THR A CA 1
ATOM 3116 C C . THR A 1 401 ? 10.851 -6.354 -37.158 1.00 97.31 401 THR A C 1
ATOM 3118 O O . THR A 1 401 ? 10.647 -5.936 -36.019 1.00 97.31 401 THR A O 1
ATOM 3121 N N . VAL A 1 402 ? 11.508 -5.628 -38.070 1.00 96.31 402 VAL A N 1
ATOM 3122 C CA . VAL A 1 402 ? 12.085 -4.295 -37.793 1.00 96.31 402 VAL A CA 1
ATOM 3123 C C . VAL A 1 402 ? 11.020 -3.301 -37.310 1.00 96.31 402 VAL A C 1
ATOM 3125 O O . VAL A 1 402 ? 11.253 -2.562 -36.348 1.00 96.31 402 VAL A O 1
ATOM 3128 N N . ASN A 1 403 ? 9.840 -3.325 -37.927 1.00 96.62 403 ASN A N 1
ATOM 3129 C CA . ASN A 1 403 ? 8.738 -2.412 -37.632 1.00 96.62 403 ASN A CA 1
ATOM 3130 C C . ASN A 1 403 ? 8.018 -2.751 -36.319 1.00 96.62 403 ASN A C 1
ATOM 3132 O O . ASN A 1 403 ? 7.507 -1.852 -35.647 1.00 96.62 403 ASN A O 1
ATOM 3136 N N . HIS A 1 404 ? 7.986 -4.027 -35.919 1.00 95.62 404 HIS A N 1
ATOM 3137 C CA . HIS A 1 404 ? 7.144 -4.486 -34.811 1.00 95.62 404 HIS A CA 1
ATOM 3138 C C . HIS A 1 404 ? 7.896 -4.996 -33.577 1.00 95.62 404 HIS A C 1
ATOM 3140 O O . HIS A 1 404 ? 7.265 -5.146 -32.528 1.00 95.62 404 HIS A O 1
ATOM 3146 N N . PHE A 1 405 ? 9.213 -5.242 -33.620 1.00 94.94 405 PHE A N 1
ATOM 3147 C CA . PHE A 1 405 ? 9.900 -5.883 -32.487 1.00 94.94 405 PHE A CA 1
ATOM 3148 C C . PHE A 1 405 ? 9.808 -5.070 -31.187 1.00 94.94 405 PHE A C 1
ATOM 3150 O O . PHE A 1 405 ? 9.595 -5.651 -30.127 1.00 94.94 405 PHE A O 1
ATOM 3157 N N . ARG A 1 406 ? 9.895 -3.731 -31.253 1.00 93.12 406 ARG A N 1
ATOM 3158 C CA . ARG A 1 406 ? 9.840 -2.857 -30.063 1.00 93.12 406 ARG A CA 1
ATOM 3159 C C . ARG A 1 406 ? 8.470 -2.837 -29.389 1.00 93.12 406 ARG A C 1
ATOM 3161 O O . ARG A 1 406 ? 8.392 -2.640 -28.185 1.00 93.12 406 ARG A O 1
ATOM 3168 N N . THR A 1 407 ? 7.397 -3.027 -30.154 1.00 91.69 407 THR A N 1
ATOM 3169 C CA . THR A 1 407 ? 6.025 -3.086 -29.624 1.00 91.69 407 THR A CA 1
ATOM 3170 C C . THR A 1 407 ? 5.592 -4.515 -29.297 1.00 91.69 407 THR A C 1
ATOM 3172 O O . THR A 1 407 ? 4.630 -4.718 -28.554 1.00 91.69 407 THR A O 1
ATOM 3175 N N . SER A 1 408 ? 6.299 -5.514 -29.836 1.00 92.44 408 SER A N 1
ATOM 3176 C CA . SER A 1 408 ? 5.949 -6.928 -29.700 1.00 92.44 408 SER A CA 1
ATOM 3177 C C . SER A 1 408 ? 6.752 -7.678 -28.649 1.00 92.44 408 SER A C 1
ATOM 3179 O O . SER A 1 408 ? 6.223 -8.620 -28.059 1.00 92.44 408 SER A O 1
ATOM 3181 N N . LEU A 1 409 ? 7.995 -7.272 -28.394 1.00 93.25 409 LEU A N 1
ATOM 3182 C CA . LEU A 1 409 ? 8.909 -7.934 -27.472 1.00 93.25 409 LEU A CA 1
ATOM 3183 C C . LEU A 1 409 ? 9.150 -7.071 -26.236 1.00 93.25 409 LEU A C 1
ATOM 3185 O O . LEU A 1 409 ? 9.284 -5.856 -26.333 1.00 93.25 409 LEU A O 1
ATOM 3189 N N . TRP A 1 410 ? 9.273 -7.720 -25.081 1.00 91.81 410 TRP A N 1
ATOM 3190 C CA . TRP A 1 410 ? 9.842 -7.091 -23.893 1.00 91.81 410 TRP A CA 1
ATOM 3191 C C . TRP A 1 410 ? 11.358 -6.976 -24.054 1.00 91.81 410 TRP A C 1
ATOM 3193 O O . TRP A 1 410 ? 12.027 -7.993 -24.262 1.00 91.81 410 TRP A O 1
ATOM 3203 N N . LEU A 1 411 ? 11.887 -5.755 -23.991 1.00 92.19 411 LEU A N 1
ATOM 3204 C CA . LEU A 1 411 ? 13.311 -5.449 -24.135 1.00 92.19 411 LEU A CA 1
ATOM 3205 C C . LEU A 1 411 ? 13.880 -5.048 -22.762 1.00 92.19 411 LEU A C 1
ATOM 3207 O O . LEU A 1 411 ? 13.928 -3.853 -22.469 1.00 92.19 411 LEU A O 1
ATOM 3211 N N . PRO A 1 412 ? 14.250 -6.025 -21.909 1.00 92.25 412 PRO A N 1
ATOM 3212 C CA . PRO A 1 412 ? 14.677 -5.753 -20.542 1.00 92.25 412 PRO A CA 1
ATOM 3213 C C . PRO A 1 412 ? 15.975 -4.951 -20.487 1.00 92.25 412 PRO A C 1
ATOM 3215 O O . PRO A 1 412 ? 16.877 -5.149 -21.307 1.00 92.25 412 PRO A O 1
ATOM 3218 N N . GLN A 1 413 ? 16.094 -4.088 -19.480 1.00 92.44 413 GLN A N 1
ATOM 3219 C CA . GLN A 1 413 ? 17.329 -3.351 -19.202 1.00 92.44 413 GLN A CA 1
ATOM 3220 C C . GLN A 1 413 ? 18.244 -4.062 -18.203 1.00 92.44 413 GLN A C 1
ATOM 3222 O O . GLN A 1 413 ? 19.462 -3.911 -18.297 1.00 92.44 413 GLN A O 1
ATOM 3227 N N . PHE A 1 414 ? 17.691 -4.831 -17.268 1.00 93.38 414 PHE A N 1
ATOM 3228 C CA . PHE A 1 414 ? 18.429 -5.484 -16.185 1.00 93.38 414 PHE A CA 1
ATOM 3229 C C . PHE A 1 414 ? 18.297 -7.003 -16.236 1.00 93.38 414 PHE A C 1
ATOM 3231 O O . PHE A 1 414 ? 19.280 -7.712 -16.034 1.00 93.38 414 PHE A O 1
ATOM 3238 N N . ILE A 1 415 ? 17.104 -7.509 -16.556 1.00 88.94 415 ILE A N 1
ATOM 3239 C CA . ILE A 1 415 ? 16.816 -8.947 -16.584 1.00 88.94 415 ILE A CA 1
ATOM 3240 C C . ILE A 1 415 ? 17.140 -9.494 -17.977 1.00 88.94 415 ILE A C 1
ATOM 3242 O O . ILE A 1 415 ? 16.266 -9.750 -18.804 1.00 88.94 415 ILE A O 1
ATOM 3246 N N . GLU A 1 416 ? 18.431 -9.605 -18.278 1.00 85.81 416 GLU A N 1
ATOM 3247 C CA . GLU A 1 416 ? 18.906 -9.952 -19.617 1.00 85.81 416 GLU A CA 1
ATOM 3248 C C . GLU A 1 416 ? 18.506 -11.373 -20.058 1.00 85.81 416 GLU A C 1
ATOM 3250 O O . GLU A 1 416 ? 18.519 -12.336 -19.291 1.00 85.81 416 GLU A O 1
ATOM 3255 N N . ARG A 1 417 ? 18.227 -11.532 -21.360 1.00 87.00 417 ARG A N 1
ATOM 3256 C CA . ARG A 1 417 ? 17.921 -12.836 -21.985 1.00 87.00 417 ARG A CA 1
ATOM 3257 C C . ARG A 1 417 ? 19.154 -13.724 -22.202 1.00 87.00 417 ARG A C 1
ATOM 3259 O O . ARG A 1 417 ? 19.017 -14.833 -22.707 1.00 87.00 417 ARG A O 1
ATOM 3266 N N . SER A 1 418 ? 20.343 -13.239 -21.843 1.00 85.69 418 SER A N 1
ATOM 3267 C CA . SER A 1 418 ? 21.612 -13.978 -21.889 1.00 85.69 418 SER A CA 1
ATOM 3268 C C . SER A 1 418 ? 21.695 -15.090 -20.831 1.00 85.69 418 SER A C 1
ATOM 3270 O O . SER A 1 418 ? 22.584 -15.935 -20.907 1.00 85.69 418 SER A O 1
ATOM 3272 N N . GLY A 1 419 ? 20.744 -15.127 -19.890 1.00 80.50 419 GLY A N 1
ATOM 3273 C CA . GLY A 1 419 ? 20.679 -16.106 -18.810 1.00 80.50 419 GLY A CA 1
ATOM 3274 C C . GLY A 1 419 ? 21.378 -15.631 -17.535 1.00 80.50 419 GLY A C 1
ATOM 3275 O O . GLY A 1 419 ? 22.113 -14.643 -17.524 1.00 80.50 419 GLY A O 1
ATOM 3276 N N . TRP A 1 420 ? 21.132 -16.339 -16.431 1.00 86.50 420 TRP A N 1
ATOM 3277 C CA . TRP A 1 420 ? 21.754 -16.029 -15.143 1.00 86.50 420 TRP A CA 1
ATOM 3278 C C . TRP A 1 420 ? 23.222 -16.470 -15.128 1.00 86.50 420 TRP A C 1
ATOM 3280 O O . TRP A 1 420 ? 23.538 -17.612 -15.459 1.00 86.50 420 TRP A O 1
ATOM 3290 N N . ARG A 1 421 ? 24.117 -15.561 -14.726 1.00 89.69 421 ARG A N 1
ATOM 3291 C CA . ARG A 1 421 ? 25.579 -15.768 -14.704 1.00 89.69 421 ARG A CA 1
ATOM 3292 C C . ARG A 1 421 ? 26.145 -15.942 -13.290 1.00 89.69 421 ARG A C 1
ATOM 3294 O O . ARG A 1 421 ? 27.344 -15.786 -13.086 1.00 89.69 421 ARG A O 1
ATOM 3301 N N . GLY A 1 422 ? 25.296 -16.234 -12.306 1.00 91.12 422 GLY A N 1
ATOM 3302 C CA . GLY A 1 422 ? 25.702 -16.296 -10.903 1.00 91.12 422 GLY A CA 1
ATOM 3303 C C . GLY A 1 422 ? 25.882 -14.914 -10.269 1.00 91.12 422 GLY A C 1
ATOM 3304 O O . GLY A 1 422 ? 25.479 -13.891 -10.826 1.00 91.12 422 GLY A O 1
ATOM 3305 N N . ALA A 1 423 ? 26.522 -14.893 -9.099 1.00 91.06 423 ALA A N 1
ATOM 3306 C CA . ALA A 1 423 ? 26.646 -13.704 -8.254 1.00 91.06 423 ALA A CA 1
ATOM 3307 C C . ALA A 1 423 ? 27.350 -12.515 -8.937 1.00 91.06 423 ALA A C 1
ATOM 3309 O O . ALA A 1 423 ? 26.983 -11.367 -8.702 1.00 91.06 423 ALA A O 1
ATOM 3310 N N . GLU A 1 424 ? 28.331 -12.765 -9.811 1.00 92.62 424 GLU A N 1
ATOM 3311 C CA . GLU A 1 424 ? 28.996 -11.701 -10.579 1.00 92.62 424 GLU A CA 1
ATOM 3312 C C . GLU A 1 424 ? 28.034 -11.013 -11.556 1.00 92.62 424 GLU A C 1
ATOM 3314 O O . GLU A 1 424 ? 28.070 -9.793 -11.715 1.00 92.62 424 GLU A O 1
ATOM 3319 N N . GLY A 1 425 ? 27.136 -11.785 -12.176 1.00 93.06 425 GLY A N 1
ATOM 3320 C CA . GLY A 1 425 ? 26.084 -11.253 -13.039 1.00 93.06 425 GLY A CA 1
ATOM 3321 C C . GLY A 1 425 ? 25.087 -10.393 -12.267 1.00 93.06 425 GLY A C 1
ATOM 3322 O O . GLY A 1 425 ? 24.743 -9.305 -12.726 1.00 93.06 425 GLY A O 1
ATOM 3323 N N . ASP A 1 426 ? 24.682 -10.846 -11.080 1.00 92.44 426 ASP A N 1
ATOM 3324 C CA . ASP A 1 426 ? 23.779 -10.093 -10.203 1.00 92.44 426 ASP A CA 1
ATOM 3325 C C . ASP A 1 426 ? 24.434 -8.793 -9.718 1.00 92.44 426 ASP A C 1
ATOM 3327 O O . ASP A 1 426 ? 23.809 -7.731 -9.738 1.00 92.44 426 ASP A O 1
ATOM 3331 N N . LYS A 1 427 ? 25.725 -8.838 -9.367 1.00 94.88 427 LYS A N 1
ATOM 3332 C CA . LYS A 1 427 ? 26.488 -7.635 -9.028 1.00 94.88 427 LYS A CA 1
ATOM 3333 C C . LYS A 1 427 ? 26.555 -6.659 -10.204 1.00 94.88 427 LYS A C 1
ATOM 3335 O O . LYS A 1 427 ? 26.250 -5.487 -10.017 1.00 94.88 427 LYS A O 1
ATOM 3340 N N . ALA A 1 428 ? 26.889 -7.128 -11.406 1.00 95.50 428 ALA A N 1
ATOM 3341 C CA . ALA A 1 428 ? 26.953 -6.275 -12.593 1.00 95.50 428 ALA A CA 1
ATOM 3342 C C . ALA A 1 428 ? 25.594 -5.626 -12.922 1.00 95.50 428 ALA A C 1
ATOM 3344 O O . ALA A 1 428 ? 25.544 -4.469 -13.339 1.00 95.50 428 ALA A O 1
ATOM 3345 N N . MET A 1 429 ? 24.489 -6.346 -12.701 1.00 96.38 429 MET A N 1
ATOM 3346 C CA . MET A 1 429 ? 23.132 -5.810 -12.836 1.00 96.38 429 MET A CA 1
ATOM 3347 C C . MET A 1 429 ? 22.873 -4.669 -11.841 1.00 96.38 429 MET A C 1
ATOM 3349 O O . MET A 1 429 ? 22.360 -3.620 -12.231 1.00 96.38 429 MET A O 1
ATOM 3353 N N . LEU A 1 430 ? 23.241 -4.849 -10.570 1.00 97.44 430 LEU A N 1
ATOM 3354 C CA . LEU A 1 430 ? 23.068 -3.827 -9.535 1.00 97.44 430 LEU A CA 1
ATOM 3355 C C . LEU A 1 430 ? 23.997 -2.621 -9.743 1.00 97.44 430 LEU A C 1
ATOM 3357 O O . LEU A 1 430 ? 23.553 -1.484 -9.597 1.00 97.44 430 LEU A O 1
ATOM 3361 N N . ASP A 1 431 ? 25.244 -2.846 -10.164 1.00 97.88 431 ASP A N 1
ATOM 3362 C CA . ASP A 1 431 ? 26.182 -1.781 -10.539 1.00 97.88 431 ASP A CA 1
ATOM 3363 C C . ASP A 1 431 ? 25.630 -0.960 -11.718 1.00 97.88 431 ASP A C 1
ATOM 3365 O O . ASP A 1 431 ? 25.659 0.271 -11.694 1.00 97.88 431 ASP A O 1
ATOM 3369 N N . LYS A 1 432 ? 25.045 -1.625 -12.726 1.00 97.50 432 LYS A N 1
ATOM 3370 C CA . LYS A 1 432 ? 24.353 -0.965 -13.845 1.00 97.50 432 LYS A CA 1
ATOM 3371 C C . LYS A 1 432 ? 23.156 -0.143 -13.363 1.00 97.50 432 LYS A C 1
ATOM 3373 O O . LYS A 1 432 ? 22.969 0.977 -13.833 1.00 97.50 432 LYS A O 1
ATOM 3378 N N . ALA A 1 433 ? 22.358 -0.671 -12.431 1.00 98.00 433 ALA A N 1
ATOM 3379 C CA . ALA A 1 433 ? 21.228 0.054 -11.848 1.00 98.00 433 ALA A CA 1
ATOM 3380 C C . ALA A 1 433 ? 21.692 1.305 -11.091 1.00 98.00 433 ALA A C 1
ATOM 3382 O O . ALA A 1 433 ? 21.113 2.376 -11.264 1.00 98.00 433 ALA A O 1
ATOM 3383 N N . GLN A 1 434 ? 22.769 1.193 -10.311 1.00 98.31 434 GLN A N 1
ATOM 3384 C CA . GLN A 1 434 ? 23.356 2.323 -9.597 1.00 98.31 434 GLN A CA 1
ATOM 3385 C C . GLN A 1 434 ? 23.904 3.385 -10.557 1.00 98.31 434 GLN A C 1
ATOM 3387 O O . GLN A 1 434 ? 23.640 4.569 -10.364 1.00 98.31 434 GLN A O 1
ATOM 3392 N N . ALA A 1 435 ? 24.602 2.973 -11.617 1.00 98.38 435 ALA A N 1
ATOM 3393 C CA . ALA A 1 435 ? 25.113 3.894 -12.628 1.00 98.38 435 ALA A CA 1
ATOM 3394 C C . ALA A 1 435 ? 23.983 4.650 -13.350 1.00 98.38 435 ALA A C 1
ATOM 3396 O O . ALA A 1 435 ? 24.103 5.849 -13.591 1.00 98.38 435 ALA A O 1
ATOM 3397 N N . GLN A 1 436 ? 22.862 3.981 -13.652 1.00 98.25 436 GLN A N 1
ATOM 3398 C CA . GLN A 1 436 ? 21.684 4.649 -14.217 1.00 98.25 436 GLN A CA 1
ATOM 3399 C C . GLN A 1 436 ? 21.049 5.643 -13.240 1.00 98.25 436 GLN A C 1
ATOM 3401 O O . GLN A 1 436 ? 20.651 6.726 -13.655 1.00 98.25 436 GLN A O 1
ATOM 3406 N N . ILE A 1 437 ? 20.971 5.304 -11.949 1.00 98.31 437 ILE A N 1
ATOM 3407 C CA . ILE A 1 437 ? 20.498 6.234 -10.915 1.00 98.31 437 ILE A CA 1
ATOM 3408 C C . ILE A 1 437 ? 21.396 7.476 -10.862 1.00 98.31 437 ILE A C 1
ATOM 3410 O O . ILE A 1 437 ? 20.885 8.593 -10.822 1.00 98.31 437 ILE A O 1
ATOM 3414 N N . ASP A 1 438 ? 22.717 7.297 -10.894 1.00 98.38 438 ASP A N 1
ATOM 3415 C CA . ASP A 1 438 ? 23.680 8.402 -10.854 1.00 98.38 438 ASP A CA 1
ATOM 3416 C C . ASP A 1 438 ? 23.552 9.315 -12.087 1.00 98.38 438 ASP A C 1
ATOM 3418 O O . ASP A 1 438 ? 23.530 10.541 -11.946 1.00 98.38 438 ASP A O 1
ATOM 3422 N N . ASP A 1 439 ? 23.393 8.734 -13.281 1.00 98.31 439 ASP A N 1
ATOM 3423 C CA . ASP A 1 439 ? 23.138 9.482 -14.520 1.00 98.31 439 ASP A CA 1
ATOM 3424 C C . ASP A 1 439 ? 21.825 10.277 -14.441 1.00 98.31 439 ASP A C 1
ATOM 3426 O O . ASP A 1 439 ? 21.818 11.490 -14.666 1.00 98.31 439 ASP A O 1
ATOM 3430 N N . MET A 1 440 ? 20.732 9.636 -14.021 1.00 97.81 440 MET A N 1
ATOM 3431 C CA . MET A 1 440 ? 19.431 10.284 -13.831 1.00 97.81 440 MET A CA 1
ATOM 3432 C C . MET A 1 440 ? 19.507 11.449 -12.832 1.00 97.81 440 MET A C 1
ATOM 3434 O O . MET A 1 440 ? 18.997 12.540 -13.093 1.00 97.81 440 MET A O 1
ATOM 3438 N N . LEU A 1 441 ? 20.192 11.259 -11.701 1.00 98.38 441 LEU A N 1
ATOM 3439 C CA . LEU A 1 441 ? 20.383 12.306 -10.695 1.00 98.38 441 LEU A CA 1
ATOM 3440 C C . LEU A 1 441 ? 21.224 13.481 -11.219 1.00 98.38 441 LEU A C 1
ATOM 3442 O O . LEU A 1 441 ? 21.006 14.614 -10.790 1.00 98.38 441 LEU A O 1
ATOM 3446 N N . SER A 1 442 ? 22.146 13.253 -12.160 1.00 98.06 442 SER A N 1
ATOM 3447 C CA . SER A 1 442 ? 22.937 14.326 -12.790 1.00 98.06 442 SER A CA 1
ATOM 3448 C C . SER A 1 442 ? 22.094 15.245 -13.695 1.00 98.06 442 SER A C 1
ATOM 3450 O O . SER A 1 442 ? 22.394 16.434 -13.877 1.00 98.06 442 SER A O 1
ATOM 3452 N N . GLN A 1 443 ? 20.996 14.707 -14.229 1.00 96.88 443 GLN A N 1
ATOM 3453 C CA . GLN A 1 443 ? 20.062 15.411 -15.106 1.00 96.88 443 GLN A CA 1
ATOM 3454 C C . GLN A 1 443 ? 19.020 16.214 -14.321 1.00 96.88 443 GLN A C 1
ATOM 3456 O O . GLN A 1 443 ? 18.434 17.148 -14.870 1.00 96.88 443 GLN A O 1
ATOM 3461 N N . TYR A 1 444 ? 18.828 15.911 -13.032 1.00 98.44 444 TYR A N 1
ATOM 3462 C CA . TYR A 1 444 ? 17.889 16.630 -12.176 1.00 98.44 444 TYR A CA 1
ATOM 3463 C C . TYR A 1 444 ? 18.180 18.139 -12.152 1.00 98.44 444 TYR A C 1
ATOM 3465 O O . TYR A 1 444 ? 19.328 18.596 -12.063 1.00 98.44 444 TYR A O 1
ATOM 3473 N N . ARG A 1 445 ? 17.108 18.929 -12.188 1.00 97.50 445 ARG A N 1
ATOM 3474 C CA . ARG A 1 445 ? 17.122 20.379 -11.987 1.00 97.50 445 ARG A CA 1
ATOM 3475 C C . ARG A 1 445 ? 16.097 20.717 -10.921 1.00 97.50 445 ARG A C 1
ATOM 3477 O O . ARG A 1 445 ? 15.017 20.143 -10.903 1.00 97.50 445 ARG A O 1
ATOM 3484 N N . LYS A 1 446 ? 16.456 21.608 -9.998 1.00 97.00 446 LYS A N 1
ATOM 3485 C CA . LYS A 1 446 ? 15.556 21.982 -8.904 1.00 97.00 446 LYS A CA 1
ATOM 3486 C C . LYS A 1 446 ? 14.385 22.807 -9.451 1.00 97.00 446 LYS A C 1
ATOM 3488 O O . LYS A 1 446 ? 14.643 23.666 -10.290 1.00 97.00 446 LYS A O 1
ATOM 3493 N N . PRO A 1 447 ? 13.143 22.600 -8.974 1.00 95.88 447 PRO A N 1
ATOM 3494 C CA . PRO A 1 447 ? 12.045 23.496 -9.311 1.00 95.88 447 PRO A CA 1
ATOM 3495 C C . PRO A 1 447 ? 12.344 24.918 -8.814 1.00 95.88 447 PRO A C 1
ATOM 3497 O O . PRO A 1 447 ? 12.715 25.118 -7.656 1.00 95.88 447 PRO A O 1
ATOM 3500 N N . GLU A 1 448 ? 12.157 25.900 -9.690 1.00 95.62 448 GLU A N 1
ATOM 3501 C CA . GLU A 1 448 ? 12.376 27.327 -9.416 1.00 95.62 448 GLU A CA 1
ATOM 3502 C C . GLU A 1 448 ? 11.045 28.060 -9.163 1.00 95.62 448 GLU A C 1
ATOM 3504 O O . GLU A 1 448 ? 9.961 27.545 -9.459 1.00 95.62 448 GLU A O 1
ATOM 3509 N N . GLY A 1 449 ? 11.108 29.278 -8.613 1.00 95.00 449 GLY A N 1
ATOM 3510 C CA . GLY A 1 449 ? 9.943 30.163 -8.484 1.00 95.00 449 GLY A CA 1
ATOM 3511 C C . GLY A 1 449 ? 8.989 29.793 -7.344 1.00 95.00 449 GLY A C 1
ATOM 3512 O O . GLY A 1 449 ? 7.794 30.094 -7.400 1.00 95.00 449 GLY A O 1
ATOM 3513 N N . ARG A 1 450 ? 9.491 29.108 -6.309 1.00 95.38 450 ARG A N 1
ATOM 3514 C CA . ARG A 1 450 ? 8.718 28.707 -5.115 1.00 95.38 450 ARG A CA 1
ATOM 3515 C C . ARG A 1 450 ? 9.217 29.346 -3.824 1.00 95.38 450 ARG A C 1
ATOM 3517 O O . ARG A 1 450 ? 8.691 29.041 -2.763 1.00 95.38 450 ARG A O 1
ATOM 3524 N N . GLU A 1 451 ? 10.194 30.238 -3.880 1.00 96.50 451 GLU A N 1
ATOM 3525 C CA . GLU A 1 451 ? 10.934 30.753 -2.724 1.00 96.50 451 GLU A CA 1
ATOM 3526 C C . GLU A 1 451 ? 10.004 31.392 -1.684 1.00 96.50 451 GLU A C 1
ATOM 3528 O O . GLU A 1 451 ? 10.108 31.093 -0.492 1.00 96.50 451 GLU A O 1
ATOM 3533 N N . GLU A 1 452 ? 9.041 32.202 -2.134 1.00 97.69 452 GLU A N 1
ATOM 3534 C CA . GLU A 1 452 ? 8.048 32.834 -1.258 1.00 97.69 452 GLU A CA 1
ATOM 3535 C C . GLU A 1 452 ? 7.110 31.800 -0.612 1.00 97.69 452 GLU A C 1
ATOM 3537 O O . GLU A 1 452 ? 6.838 31.861 0.589 1.00 97.69 452 GLU A O 1
ATOM 3542 N N . LYS A 1 453 ? 6.645 30.810 -1.388 1.00 98.06 453 LYS A N 1
ATOM 3543 C CA . LYS A 1 453 ? 5.796 29.717 -0.887 1.00 98.06 453 LYS A CA 1
ATOM 3544 C C . LYS A 1 453 ? 6.547 28.878 0.148 1.00 98.06 453 LYS A C 1
ATOM 3546 O O . LYS A 1 453 ? 6.033 28.648 1.238 1.00 98.06 453 LYS A O 1
ATOM 3551 N N . LEU A 1 454 ? 7.789 28.502 -0.151 1.00 98.25 454 LEU A N 1
ATOM 3552 C CA . LEU A 1 454 ? 8.664 27.743 0.743 1.00 98.25 454 LEU A CA 1
ATOM 3553 C C . LEU A 1 454 ? 8.963 28.514 2.039 1.00 98.25 454 LEU A C 1
ATOM 3555 O O . LEU A 1 454 ? 8.997 27.917 3.112 1.00 98.25 454 LEU A O 1
ATOM 3559 N N . ALA A 1 455 ? 9.131 29.839 1.981 1.00 98.44 455 ALA A N 1
ATOM 3560 C CA . ALA A 1 455 ? 9.277 30.666 3.180 1.00 98.44 455 ALA A CA 1
ATOM 3561 C C . ALA A 1 455 ? 8.014 30.649 4.061 1.00 98.44 455 ALA A C 1
ATOM 3563 O O . ALA A 1 455 ? 8.122 30.475 5.276 1.00 98.44 455 ALA A O 1
ATOM 3564 N N . LYS A 1 456 ? 6.820 30.757 3.460 1.00 98.56 456 LYS A N 1
ATOM 3565 C CA . LYS A 1 456 ? 5.544 30.642 4.187 1.00 98.56 456 LYS A CA 1
ATOM 3566 C C . LYS A 1 456 ? 5.378 29.257 4.814 1.00 98.56 456 LYS A C 1
ATOM 3568 O O . LYS A 1 456 ? 5.026 29.171 5.985 1.00 98.56 456 LYS A O 1
ATOM 3573 N N . MET A 1 457 ? 5.699 28.189 4.081 1.00 98.19 457 MET A N 1
ATOM 3574 C CA . MET A 1 457 ? 5.641 26.812 4.588 1.00 98.19 457 MET A CA 1
ATOM 3575 C C . MET A 1 457 ? 6.591 26.581 5.765 1.00 98.19 457 MET A C 1
ATOM 3577 O O . MET A 1 457 ? 6.177 26.000 6.763 1.00 98.19 457 MET A O 1
ATOM 3581 N N . ARG A 1 458 ? 7.825 27.102 5.717 1.00 98.44 458 ARG A N 1
ATOM 3582 C CA . ARG A 1 458 ? 8.751 27.046 6.864 1.00 98.44 458 ARG A CA 1
ATOM 3583 C C . ARG A 1 458 ? 8.156 27.690 8.115 1.00 98.44 458 ARG A C 1
ATOM 3585 O O . ARG A 1 458 ? 8.281 27.132 9.198 1.00 98.44 458 ARG A O 1
ATOM 3592 N N . ALA A 1 459 ? 7.444 28.810 7.978 1.00 98.50 459 ALA A N 1
ATOM 3593 C CA . ALA A 1 459 ? 6.745 29.413 9.112 1.00 98.50 459 ALA A CA 1
ATOM 3594 C C . ALA A 1 459 ? 5.636 28.502 9.677 1.00 98.50 459 ALA A C 1
ATOM 3596 O O . ALA A 1 459 ? 5.422 28.500 10.887 1.00 98.50 459 ALA A O 1
ATOM 3597 N N . VAL A 1 460 ? 4.955 27.703 8.841 1.00 98.50 460 VAL A N 1
ATOM 3598 C CA . VAL A 1 460 ? 3.998 26.678 9.305 1.00 98.50 460 VAL A CA 1
ATOM 3599 C C . VAL A 1 460 ? 4.708 25.618 10.148 1.00 98.50 460 VAL A C 1
ATOM 3601 O O . VAL A 1 460 ? 4.260 25.320 11.255 1.00 98.50 460 VAL A O 1
ATOM 3604 N N . VAL A 1 461 ? 5.839 25.099 9.659 1.00 98.12 461 VAL A N 1
ATOM 3605 C CA . VAL A 1 461 ? 6.649 24.090 10.362 1.00 98.12 461 VAL A CA 1
ATOM 3606 C C . VAL A 1 461 ? 7.131 24.616 11.718 1.00 98.12 461 VAL A C 1
ATOM 3608 O O . VAL A 1 461 ? 6.991 23.926 12.724 1.00 98.12 461 VAL A O 1
ATOM 3611 N N . GLU A 1 462 ? 7.618 25.856 11.791 1.00 98.19 462 GLU A N 1
ATOM 3612 C CA . GLU A 1 462 ? 8.062 26.458 13.058 1.00 98.19 462 GLU A CA 1
ATOM 3613 C C . GLU A 1 462 ? 6.913 26.651 14.059 1.00 98.19 462 GLU A C 1
ATOM 3615 O O . GLU A 1 462 ? 7.070 26.372 15.249 1.00 98.19 462 GLU A O 1
ATOM 3620 N N . ARG A 1 463 ? 5.717 27.043 13.596 1.00 97.81 463 ARG A N 1
ATOM 3621 C CA . ARG A 1 463 ? 4.527 27.084 14.467 1.00 97.81 463 ARG A CA 1
ATOM 3622 C C . ARG A 1 463 ? 4.130 25.697 14.963 1.00 97.81 463 ARG A C 1
ATOM 3624 O O . ARG A 1 463 ? 3.693 25.563 16.104 1.00 97.81 463 ARG A O 1
ATOM 3631 N N . ALA A 1 464 ? 4.255 24.673 14.121 1.00 97.62 464 ALA A N 1
ATOM 3632 C CA . ALA A 1 464 ? 3.987 23.299 14.522 1.00 97.62 464 ALA A CA 1
ATOM 3633 C C . ALA A 1 464 ? 5.007 22.818 15.564 1.00 97.62 464 ALA A C 1
ATOM 3635 O O . ALA A 1 464 ? 4.602 22.253 16.575 1.00 97.62 464 ALA A O 1
ATOM 3636 N N . LYS A 1 465 ? 6.301 23.121 15.390 1.00 97.69 465 LYS A N 1
ATOM 3637 C CA . LYS A 1 465 ? 7.354 22.823 16.376 1.00 97.69 465 LYS A CA 1
ATOM 3638 C C . LYS A 1 465 ? 7.045 23.408 17.748 1.00 97.69 465 LYS A C 1
ATOM 3640 O O . LYS A 1 465 ? 7.107 22.680 18.724 1.00 97.69 465 LYS A O 1
ATOM 3645 N N . GLN A 1 466 ? 6.646 24.678 17.818 1.00 97.12 466 GLN A N 1
ATOM 3646 C CA . GLN A 1 466 ? 6.314 25.342 19.088 1.00 97.12 466 GLN A CA 1
ATOM 3647 C C . GLN A 1 466 ? 5.109 24.733 19.819 1.00 97.12 466 GLN A C 1
ATOM 3649 O O . GLN A 1 466 ? 4.964 24.930 21.022 1.00 97.12 466 GLN A O 1
ATOM 3654 N N . LYS A 1 467 ? 4.204 24.065 19.093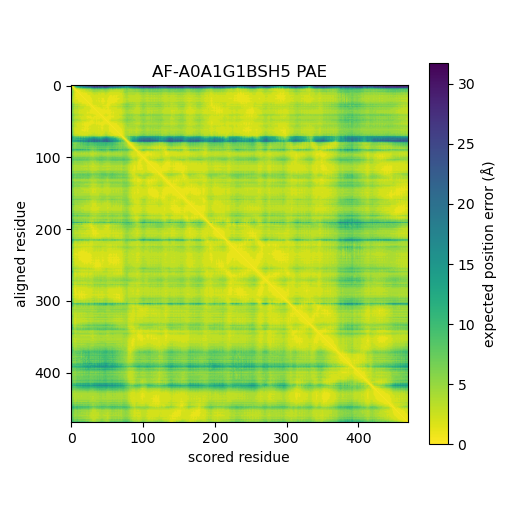 1.00 96.88 467 LYS A N 1
ATOM 3655 C CA . LYS A 1 467 ? 2.968 23.504 19.655 1.00 96.88 467 LYS A CA 1
ATOM 3656 C C . LYS A 1 467 ? 3.063 22.005 19.935 1.00 96.88 467 LYS A C 1
ATOM 3658 O O . LYS A 1 467 ? 2.377 21.516 20.829 1.00 96.88 467 LYS A O 1
ATOM 3663 N N . LEU A 1 468 ? 3.810 21.273 19.110 1.00 94.62 468 LEU A N 1
ATOM 3664 C CA . LEU A 1 468 ? 3.827 19.811 19.099 1.00 94.62 468 LEU A CA 1
ATOM 3665 C C . LEU A 1 468 ? 5.066 19.210 19.770 1.00 94.62 468 LEU A C 1
ATOM 3667 O O . LEU A 1 468 ? 5.022 18.026 20.096 1.00 94.62 468 LEU A O 1
ATOM 3671 N N . LEU A 1 469 ? 6.147 19.974 19.946 1.00 94.19 469 LEU A N 1
ATOM 3672 C CA . LEU A 1 469 ? 7.332 19.585 20.721 1.00 94.19 469 LEU A CA 1
ATOM 3673 C C . LEU A 1 469 ? 7.311 20.304 22.068 1.00 94.19 469 LEU A C 1
ATOM 3675 O O . LEU A 1 469 ? 7.710 19.652 23.058 1.00 94.19 469 LEU A O 1
#